Protein AF-A0A8S3Z6A8-F1 (afdb_monomer)

Radius of gyration: 39.13 Å; Cα contacts (8 Å, |Δi|>4): 653; chains: 1; bounding box: 80×49×143 Å

pLDDT: mean 73.29, std 21.53, range [24.94, 98.06]

Foldseek 3Di:
DDDDDDDDPDPQFDQDDDPVQADPVRAGDQLRKGKGDGSQQVCQFPQVPFDKDKDKDKDWASCCQVVDAQDPPPCPPPPDWGQGFFWIKMFIDIDIDTPDDPDDRDGDFGPFWMKIKTFGRDLPQWADKAKWFWDQDPPPRDIDTDRQWDWDDDDSGMTIITHRTGGMITIGITRPPDDPPDPDDDLDLFDPLLLVLLVLQLVLLVVLLVVCVVLVVPDLLLVLSNQLSVLSNQLSVLCNVAFPPLVDQVSLQVSQLSNLLSLLLNLLSLLVNLVLLLCVLVCVQPPPPCSVPSDDSVVSCCSRHVVSVVLSVVQVVPDDQQCDNRTSHGDPVNVCSRVVSSVVSLVSSVVSLVVSVVSLVVSVVVDDPVVNVLSVLSSVLSVCLSVLSVQLVVLSVVCSVVVDDVSSNSNSVSSNVSSVSSNVVSAVSDDSNVVVVVVVVVCVVCVVVVHDDDCPDDPVCPVPPPPDDDDDDDDDDDDDDDDDDDDDDDDDDDDDDDDDDDDDDDDDDDDDD

Sequence (513 aa):
FKIETQWVYDLHAVEFPESSMLDASGRPAREGGFVKVSKEAITATNASSLTVFIGISTFRYKTLARMLPTHDINDVTSRHKEDRVNTPIVALYFHMQPLTEDLKVDVGNLTYPIYAHLPILDTFNISNPHCVRLRSGTLYKQWKWIRSCTLVSYSGHHGVCACKRPGVYAITTDMYDDNWDKGDKRPKLMNFASYFGCTLSAMLCLMVCGVHIYLRTSTSTAAIHRNLSVSIALSQLVFMFGIDRYETPALCHIFAIALHYFFLATYSWVMNEAFNLYIVITYSAHNPSDLNDSGSMIRYYVLGWVLPGIMVGAFVGTSDGYYAKDMCWVAPDHMWLFIGPAIGIMSITVLVLIFTAKEHNESSYTKSDKTNKIINIHMKALWTQVILVTVCWAFAFISIKMVDTILKYLYAMFTSLQGAFFLVFYMFLHEEVRAWIKSRQKRRALQLKGFEYQDNHSLDSFASNSLIDREGGNHLPKDTRPPRLRELSRWKNRPRIEATSEESSDCEMISSV

InterPro domains:
  IPR000832 GPCR, family 2, secretin-like [PF00002] (191-421)
  IPR017981 GPCR, family 2-like, 7TM [PS50261] (187-430)
  IPR046338 GAIN domain superfamily [G3DSA:2.60.220.50] (3-181)

Mean predicted aligned error: 18.09 Å

Structure (mmCIF, N/CA/C/O backbone):
data_AF-A0A8S3Z6A8-F1
#
_entry.id   AF-A0A8S3Z6A8-F1
#
loop_
_atom_site.group_PDB
_atom_site.id
_atom_site.type_symbol
_atom_site.label_atom_id
_atom_site.label_alt_id
_atom_site.label_comp_id
_atom_site.label_asym_id
_atom_site.label_entity_id
_atom_site.label_seq_id
_atom_site.pdbx_PDB_ins_code
_atom_site.Cartn_x
_atom_site.Cartn_y
_atom_site.Cartn_z
_atom_site.occupancy
_atom_site.B_iso_or_equiv
_atom_site.auth_seq_id
_atom_site.auth_comp_id
_atom_site.auth_asym_id
_atom_site.auth_atom_id
_atom_site.pdbx_PDB_model_num
ATOM 1 N N . PHE A 1 1 ? 3.395 4.282 46.360 1.00 41.62 1 PHE A N 1
ATOM 2 C CA . PHE A 1 1 ? 2.039 4.363 46.944 1.00 41.62 1 PHE A CA 1
ATOM 3 C C . PHE A 1 1 ? 2.062 5.544 47.912 1.00 41.62 1 PHE A C 1
ATOM 5 O O . PHE A 1 1 ? 3.012 5.606 48.681 1.00 41.62 1 PHE A O 1
ATOM 12 N N . LYS A 1 2 ? 1.139 6.511 47.820 1.00 45.00 2 LYS A N 1
ATOM 13 C CA . LYS A 1 2 ? 1.043 7.663 48.745 1.00 45.00 2 LYS A CA 1
ATOM 14 C C . LYS A 1 2 ? -0.232 7.443 49.559 1.00 45.00 2 LYS A C 1
ATOM 16 O O . LYS A 1 2 ? -1.278 7.220 48.957 1.00 45.00 2 LYS A O 1
ATOM 21 N N . ILE A 1 3 ? -0.119 7.404 50.885 1.00 52.44 3 ILE A N 1
ATOM 22 C CA . ILE A 1 3 ? -1.263 7.312 51.800 1.00 52.44 3 ILE A CA 1
ATOM 23 C C . ILE A 1 3 ? -1.402 8.687 52.434 1.00 52.44 3 ILE A C 1
ATOM 25 O O . ILE A 1 3 ? -0.441 9.200 53.002 1.00 52.44 3 ILE A O 1
ATOM 29 N N . GLU A 1 4 ? -2.584 9.275 52.314 1.00 53.19 4 GLU A N 1
ATOM 30 C CA . GLU A 1 4 ? -2.925 10.557 52.917 1.00 53.19 4 GLU A CA 1
ATOM 31 C C . GLU A 1 4 ? -4.079 10.347 53.886 1.00 53.19 4 GLU A C 1
ATOM 33 O O . GLU A 1 4 ? -5.072 9.699 53.558 1.00 53.19 4 GLU A O 1
ATOM 38 N N . THR A 1 5 ? -3.933 10.892 55.087 1.00 55.69 5 THR A N 1
ATOM 39 C CA . THR A 1 5 ? -4.933 10.822 56.151 1.00 55.69 5 THR A CA 1
ATOM 40 C C . THR A 1 5 ? -5.346 12.237 56.516 1.00 55.69 5 THR A C 1
ATOM 42 O O . THR A 1 5 ? -4.506 13.025 56.950 1.00 55.69 5 THR A O 1
ATOM 45 N N . GLN A 1 6 ? -6.627 12.558 56.357 1.00 57.31 6 GLN A N 1
ATOM 46 C CA . GLN A 1 6 ? -7.197 13.844 56.750 1.00 57.31 6 GLN A CA 1
ATOM 47 C C . GLN A 1 6 ? -8.262 13.612 57.822 1.00 57.31 6 GLN A C 1
ATOM 49 O O . GLN A 1 6 ? -9.120 12.744 57.670 1.00 57.31 6 GLN A O 1
ATOM 54 N N . TRP A 1 7 ? -8.199 14.393 58.899 1.00 56.66 7 TRP A N 1
ATOM 55 C CA . TRP A 1 7 ? -9.197 14.397 59.966 1.00 56.66 7 TRP A CA 1
ATOM 56 C C . TRP A 1 7 ? -10.118 15.596 59.764 1.00 56.66 7 TRP A C 1
ATOM 58 O O . TRP A 1 7 ? -9.656 16.736 59.766 1.00 56.66 7 TRP A O 1
ATOM 68 N N . VAL A 1 8 ? -11.410 15.338 59.572 1.00 58.09 8 VAL A N 1
ATOM 69 C CA . VAL A 1 8 ? -12.425 16.369 59.327 1.00 58.09 8 VAL A CA 1
ATOM 70 C C . VAL A 1 8 ? -13.425 16.340 60.476 1.00 58.09 8 VAL A C 1
ATOM 72 O O . VAL A 1 8 ? -14.137 15.355 60.654 1.00 58.09 8 VAL A O 1
ATOM 75 N N . TYR A 1 9 ? -13.454 17.414 61.265 1.00 48.31 9 TYR A N 1
ATOM 76 C CA . TYR A 1 9 ? -14.298 17.521 62.461 1.00 48.31 9 TYR A CA 1
ATOM 77 C C . TYR A 1 9 ? -15.706 18.058 62.175 1.00 48.31 9 TYR A C 1
ATOM 79 O O . TYR A 1 9 ? -16.587 17.906 63.016 1.00 48.31 9 TYR A O 1
ATOM 87 N N . ASP A 1 10 ? -15.928 18.660 61.003 1.00 50.81 10 ASP A N 1
ATOM 88 C CA . ASP A 1 10 ? -17.228 19.198 60.609 1.00 50.81 10 ASP A CA 1
ATOM 89 C C . ASP A 1 10 ? -17.583 18.821 59.161 1.00 50.81 10 ASP A C 1
ATOM 91 O O . ASP A 1 10 ? -16.804 18.986 58.224 1.00 50.81 10 ASP A O 1
ATOM 95 N N . LEU A 1 11 ? -18.778 18.262 58.990 1.00 52.38 11 LEU A N 1
ATOM 96 C CA . LEU A 1 11 ? -19.189 17.446 57.846 1.00 52.38 11 LEU A CA 1
ATOM 97 C C . LEU A 1 11 ? -20.048 18.218 56.832 1.00 52.38 11 LEU A C 1
ATOM 99 O O . LEU A 1 11 ? -20.831 17.611 56.108 1.00 52.38 11 LEU A O 1
ATOM 103 N N . HIS A 1 12 ? -19.969 19.553 56.790 1.00 42.75 12 HIS A N 1
ATOM 104 C CA . HIS A 1 12 ? -20.903 20.375 56.007 1.00 42.75 12 HIS A CA 1
ATOM 105 C C . HIS A 1 12 ? -20.899 20.118 54.488 1.00 42.75 12 HIS A C 1
ATOM 107 O O . HIS A 1 12 ? -21.978 20.129 53.902 1.00 42.75 12 HIS A O 1
ATOM 113 N N . ALA A 1 13 ? -19.752 19.798 53.880 1.00 44.62 13 ALA A N 1
ATOM 114 C CA . ALA A 1 13 ? -19.650 19.090 52.596 1.00 44.62 13 ALA A CA 1
ATOM 115 C C . ALA A 1 13 ? -18.209 18.580 52.406 1.00 44.62 13 ALA A C 1
ATOM 117 O O . ALA A 1 13 ? -17.288 19.388 52.311 1.00 44.62 13 ALA A O 1
ATOM 118 N N . VAL A 1 14 ? -17.990 17.261 52.341 1.00 51.16 14 VAL A N 1
ATOM 119 C CA . VAL A 1 14 ? -16.640 16.692 52.146 1.00 51.16 14 VAL A CA 1
ATOM 120 C C . VAL A 1 14 ? -16.411 16.390 50.668 1.00 51.16 14 VAL A C 1
ATOM 122 O O . VAL A 1 14 ? -16.606 15.276 50.176 1.00 51.16 14 VAL A O 1
ATOM 125 N N . GLU A 1 15 ? -15.985 17.414 49.937 1.00 48.66 15 GLU A N 1
ATOM 126 C CA . GLU A 1 15 ? -15.493 17.243 48.574 1.00 48.66 15 GLU A CA 1
ATOM 127 C C . GLU A 1 15 ? -14.050 16.728 48.612 1.00 48.66 15 GLU A C 1
ATOM 129 O O . GLU A 1 15 ? -13.124 17.497 48.851 1.00 48.66 15 GLU A O 1
ATOM 134 N N . PHE A 1 16 ? -13.834 15.435 48.340 1.00 57.75 16 PHE A N 1
ATOM 135 C CA . PHE A 1 16 ? -12.503 14.974 47.937 1.00 57.75 16 PHE A CA 1
ATOM 136 C C . PHE A 1 16 ? -12.275 15.490 46.512 1.00 57.75 16 PHE A C 1
ATOM 138 O O . PHE A 1 16 ? -12.841 14.943 45.557 1.00 57.75 16 PHE A O 1
ATOM 145 N N . PRO A 1 17 ? -11.476 16.556 46.363 1.00 52.88 17 PRO A N 1
ATOM 146 C CA . PRO A 1 17 ? -10.066 16.293 46.089 1.00 52.88 17 PRO A CA 1
ATOM 147 C C . PRO A 1 17 ? -9.035 17.223 46.771 1.00 52.88 17 PRO A C 1
ATOM 149 O O . PRO A 1 17 ? -9.286 18.393 47.040 1.00 52.88 17 PRO A O 1
ATOM 152 N N . GLU A 1 18 ? -7.801 16.716 46.921 1.00 56.75 18 GLU A N 1
ATOM 153 C CA . GLU A 1 18 ? -6.577 17.539 46.987 1.00 56.75 18 GLU A CA 1
ATOM 154 C C . GLU A 1 18 ? -6.500 18.420 45.719 1.00 56.75 18 GLU A C 1
ATOM 156 O O . GLU A 1 18 ? -6.795 17.945 44.618 1.00 56.75 18 GLU A O 1
ATOM 161 N N . SER A 1 19 ? -6.071 19.682 45.836 1.00 52.88 19 SER A N 1
ATOM 162 C CA . SER A 1 19 ? -6.013 20.636 44.706 1.00 52.88 19 SER A CA 1
ATOM 163 C C . SER A 1 19 ? -5.169 20.151 43.516 1.00 52.88 19 SER A C 1
ATOM 165 O O . SER A 1 19 ? -5.385 20.588 42.390 1.00 52.88 19 SER A O 1
ATOM 167 N N . SER A 1 20 ? -4.268 19.190 43.745 1.00 53.31 20 SER A N 1
ATOM 168 C CA . SER A 1 20 ? -3.471 18.484 42.732 1.00 53.31 20 SER A CA 1
ATOM 169 C C . SER A 1 20 ? -4.291 17.661 41.723 1.00 53.31 20 SER A C 1
ATOM 171 O O . SER A 1 20 ? -3.774 17.285 40.669 1.00 53.31 20 SER A O 1
ATOM 173 N N . MET A 1 21 ? -5.548 17.327 42.042 1.00 57.56 21 MET A N 1
ATOM 174 C CA . MET A 1 21 ? -6.412 16.482 41.206 1.00 57.56 21 MET A CA 1
ATOM 175 C C . MET A 1 21 ? -7.372 17.280 40.318 1.00 57.56 21 MET A C 1
ATOM 177 O O . MET A 1 21 ? -8.130 16.672 39.559 1.00 57.56 21 MET A O 1
ATOM 181 N N . LEU A 1 22 ? -7.322 18.613 40.382 1.00 60.88 22 LEU A N 1
ATOM 182 C CA . LEU A 1 22 ? -8.099 19.516 39.540 1.00 60.88 22 LEU A CA 1
ATOM 183 C C . LEU A 1 22 ? -7.193 20.251 38.541 1.00 60.88 22 LEU A C 1
ATOM 185 O O . LEU A 1 22 ? -6.042 20.563 38.837 1.00 60.88 22 LEU A O 1
ATOM 189 N N . ASP A 1 23 ? -7.713 20.532 37.347 1.00 63.06 23 ASP A N 1
ATOM 190 C CA . ASP A 1 23 ? -7.105 21.490 36.424 1.00 63.06 23 ASP A CA 1
ATOM 191 C C . ASP A 1 23 ? -7.429 22.941 36.834 1.00 63.06 23 ASP A C 1
ATOM 193 O O . ASP A 1 23 ? -8.248 23.193 37.721 1.00 63.06 23 ASP A O 1
ATOM 197 N N . ALA A 1 24 ? -6.820 23.920 36.158 1.00 57.47 24 ALA A N 1
ATOM 198 C CA . ALA A 1 24 ? -7.043 25.349 36.418 1.00 57.47 24 ALA A CA 1
ATOM 199 C C . ALA A 1 24 ? -8.499 25.829 36.190 1.00 57.47 24 ALA A C 1
ATOM 201 O O . ALA A 1 24 ? -8.812 26.986 36.455 1.00 57.47 24 ALA A O 1
ATOM 202 N N . SER A 1 25 ? -9.384 24.955 35.700 1.00 58.00 25 SER A N 1
ATOM 203 C CA . SER A 1 25 ? -10.818 25.187 35.499 1.00 58.00 25 SER A CA 1
ATOM 204 C C . SER A 1 25 ? -11.708 24.304 36.390 1.00 58.00 25 SER A C 1
ATOM 206 O O . SER A 1 25 ? -12.908 24.200 36.143 1.00 58.00 25 SER A O 1
ATOM 208 N N . GLY A 1 26 ? -11.147 23.656 37.420 1.00 58.97 26 GLY A N 1
ATOM 209 C CA . GLY A 1 26 ? -11.899 22.832 38.373 1.00 58.97 26 GLY A CA 1
ATOM 210 C C . GLY A 1 26 ? -12.389 21.490 37.816 1.00 58.97 26 GLY A C 1
ATOM 211 O O . GLY A 1 26 ? -13.271 20.865 38.405 1.00 58.97 26 GLY A O 1
ATOM 212 N N . ARG A 1 27 ? -11.848 21.029 36.682 1.00 62.41 27 ARG A N 1
ATOM 213 C CA . ARG A 1 27 ? -12.155 19.713 36.090 1.00 62.41 27 ARG A CA 1
ATOM 214 C C . ARG A 1 27 ? -11.134 18.670 36.552 1.00 62.41 27 ARG A C 1
ATOM 216 O O . ARG A 1 27 ? -10.068 19.058 37.019 1.00 62.41 27 ARG A O 1
ATOM 223 N N . PRO A 1 28 ? -11.391 17.359 36.402 1.00 60.38 28 PRO A N 1
ATOM 224 C CA . PRO A 1 28 ? -10.419 16.335 36.776 1.00 60.38 28 PRO A CA 1
ATOM 225 C C . PRO A 1 28 ? -9.125 16.513 35.970 1.00 60.38 28 PRO A C 1
ATOM 227 O O . PRO A 1 28 ? -9.168 16.597 34.740 1.00 60.38 28 PRO A O 1
ATOM 230 N N . ALA A 1 29 ? -7.981 16.590 36.652 1.00 60.94 29 ALA A N 1
ATOM 231 C CA . ALA A 1 29 ? -6.679 16.711 36.001 1.00 60.94 29 ALA A CA 1
ATOM 232 C C . ALA A 1 29 ? -6.414 15.513 35.065 1.00 60.94 29 ALA A C 1
ATOM 234 O O . ALA A 1 29 ? -7.008 14.441 35.204 1.00 60.94 29 ALA A O 1
ATOM 235 N N . ARG A 1 30 ? -5.488 15.648 34.106 1.00 55.09 30 ARG A N 1
ATOM 236 C CA . ARG A 1 30 ? -5.136 14.541 33.195 1.00 55.09 30 ARG A CA 1
ATOM 237 C C . ARG A 1 30 ? -4.597 13.354 34.021 1.00 55.09 30 ARG A C 1
ATOM 239 O O . ARG A 1 30 ? -3.692 13.532 34.829 1.00 55.09 30 ARG A O 1
ATOM 246 N N . GLU A 1 31 ? -5.192 12.166 33.860 1.00 58.09 31 GLU A N 1
ATOM 247 C CA . GLU A 1 31 ? -5.027 10.967 34.726 1.00 58.09 31 GLU A CA 1
ATOM 248 C C . GLU A 1 31 ? -5.544 11.072 36.184 1.00 58.09 31 GLU A C 1
ATOM 250 O O . GLU A 1 31 ? -5.415 10.121 36.964 1.00 58.09 31 GLU A O 1
ATOM 255 N N . GLY A 1 32 ? -6.125 12.201 36.585 1.00 66.88 32 GLY A N 1
ATOM 256 C CA . GLY A 1 32 ? -6.677 12.438 37.916 1.00 66.88 32 GLY A CA 1
ATOM 257 C C . GLY A 1 32 ? -8.186 12.220 37.965 1.00 66.88 32 GLY A C 1
ATOM 258 O O . GLY A 1 32 ? -8.938 13.119 37.631 1.00 66.88 32 GLY A O 1
ATOM 259 N N . GLY A 1 33 ? -8.639 11.046 38.414 1.00 73.88 33 GLY A N 1
ATOM 260 C CA . GLY A 1 33 ? -10.032 10.835 38.840 1.00 73.88 33 GLY A CA 1
ATOM 261 C C . GLY A 1 33 ? -10.222 11.107 40.336 1.00 73.88 33 GLY A C 1
ATOM 262 O O . GLY A 1 33 ? -9.295 10.856 41.113 1.00 73.88 33 GLY A O 1
ATOM 263 N N . PHE A 1 34 ? -11.408 11.580 40.733 1.00 77.44 34 PHE A N 1
ATOM 264 C CA . PHE A 1 34 ? -11.793 11.856 42.127 1.00 77.44 34 PHE A CA 1
ATOM 265 C C . PHE A 1 34 ? -13.269 11.506 42.402 1.00 77.44 34 PHE A C 1
ATOM 267 O O . PHE A 1 34 ? -14.030 11.203 41.480 1.00 77.44 34 PHE A O 1
ATOM 274 N N . VAL A 1 35 ? -13.682 11.506 43.675 1.00 81.00 35 VAL A N 1
ATOM 275 C CA . VAL A 1 35 ? -15.047 11.143 44.097 1.00 81.00 35 VAL A CA 1
ATOM 276 C C . VAL A 1 35 ? -15.582 12.148 45.112 1.00 81.00 35 VAL A C 1
ATOM 278 O O . VAL A 1 35 ? -15.034 12.295 46.197 1.00 81.00 35 VAL A O 1
ATOM 281 N N . LYS A 1 36 ? -16.702 12.787 44.785 1.00 79.44 36 LYS A N 1
ATOM 282 C CA . LYS A 1 36 ? -17.421 13.728 45.641 1.00 79.44 36 LYS A CA 1
ATOM 283 C C . LYS A 1 36 ? -18.542 13.001 46.391 1.00 79.44 36 LYS A C 1
ATOM 285 O O . LYS A 1 36 ? -19.375 12.325 45.781 1.00 79.44 36 LYS A O 1
ATOM 290 N N . VAL A 1 37 ? -18.553 13.134 47.717 1.00 76.69 37 VAL A N 1
ATOM 291 C CA . VAL A 1 37 ? -19.535 12.512 48.619 1.00 76.69 37 VAL A CA 1
ATOM 292 C C . VAL A 1 37 ? -20.243 13.629 49.384 1.00 76.69 37 VAL A C 1
ATOM 294 O O . VAL A 1 37 ? -19.590 14.436 50.038 1.00 76.69 37 VAL A O 1
ATOM 297 N N . SER A 1 38 ? -21.571 13.714 49.287 1.00 73.06 38 SER A N 1
ATOM 298 C CA . SER A 1 38 ? -22.326 14.755 49.996 1.00 73.06 38 SER A CA 1
ATOM 299 C C . SER A 1 38 ? -22.573 14.379 51.463 1.00 73.06 38 SER A C 1
ATOM 301 O O . SER A 1 38 ? -22.535 13.198 51.826 1.00 73.06 38 SER A O 1
ATOM 303 N N . LYS A 1 39 ? -22.857 15.376 52.313 1.00 68.06 39 LYS A N 1
ATOM 304 C CA . LYS A 1 39 ? -23.193 15.160 53.732 1.00 68.06 39 LYS A CA 1
ATOM 305 C C . LYS A 1 39 ? -24.394 14.228 53.872 1.00 68.06 39 LYS A C 1
ATOM 307 O O . LYS A 1 39 ? -24.380 13.312 54.686 1.00 68.06 39 LYS A O 1
ATOM 312 N N . GLU A 1 40 ? -25.395 14.431 53.024 1.00 69.06 40 GLU A N 1
ATOM 313 C CA . GLU A 1 40 ? -26.661 13.702 53.012 1.00 69.06 40 GLU A CA 1
ATOM 314 C C . GLU A 1 40 ? -26.477 12.247 52.570 1.00 69.06 40 GLU A C 1
ATOM 316 O O . GLU A 1 40 ? -27.219 11.378 53.013 1.00 69.06 40 GLU A O 1
ATOM 321 N N . ALA A 1 41 ? -25.471 11.943 51.741 1.00 66.69 41 ALA A N 1
ATOM 322 C CA . ALA A 1 41 ? -25.106 10.558 51.456 1.00 66.69 41 ALA A CA 1
ATOM 323 C C . ALA A 1 41 ? -24.551 9.868 52.714 1.00 66.69 41 ALA A C 1
ATOM 325 O O . ALA A 1 41 ? -24.933 8.741 53.012 1.00 66.69 41 ALA A O 1
ATOM 326 N N . ILE A 1 42 ? -23.698 10.551 53.482 1.00 67.69 42 ILE A N 1
ATOM 327 C CA . ILE A 1 42 ? -23.087 10.005 54.704 1.00 67.69 42 ILE A CA 1
ATOM 328 C C . ILE A 1 42 ? -24.144 9.821 55.811 1.00 67.69 42 ILE A C 1
ATOM 330 O O . ILE A 1 42 ? -24.186 8.770 56.454 1.00 67.69 42 ILE A O 1
ATOM 334 N N . THR A 1 43 ? -25.034 10.801 56.004 1.00 64.19 43 THR A N 1
ATOM 335 C CA . THR A 1 43 ? -26.076 10.762 57.048 1.00 64.19 43 THR A CA 1
ATOM 336 C C . THR A 1 43 ? -27.297 9.912 56.693 1.00 64.19 43 THR A C 1
ATOM 338 O O . THR A 1 43 ? -27.981 9.457 57.603 1.00 64.19 43 THR A O 1
ATOM 341 N N . ALA A 1 44 ? -27.561 9.622 55.413 1.00 56.50 44 ALA A N 1
ATOM 342 C CA . ALA A 1 44 ? -28.642 8.720 54.984 1.00 56.50 44 ALA A CA 1
ATOM 343 C C . ALA A 1 44 ? -28.319 7.220 55.162 1.00 56.50 44 ALA A C 1
ATOM 345 O O . ALA A 1 44 ? -28.949 6.362 54.540 1.00 56.50 44 ALA A O 1
ATOM 346 N N . THR A 1 45 ? -27.324 6.887 55.981 1.00 57.34 45 THR A N 1
ATOM 347 C CA . THR A 1 45 ? -27.038 5.509 56.380 1.00 57.34 45 THR A CA 1
ATOM 348 C C . THR A 1 45 ? -27.967 5.097 57.525 1.00 57.34 45 THR A C 1
ATOM 350 O O . THR A 1 45 ? -28.416 5.931 58.307 1.00 57.34 45 THR A O 1
ATOM 353 N N . ASN A 1 46 ? -28.308 3.806 57.622 1.00 52.06 46 ASN A N 1
ATOM 354 C CA . ASN A 1 46 ? -29.392 3.302 58.487 1.00 52.06 46 ASN A CA 1
ATOM 355 C C . ASN A 1 46 ? -29.041 3.276 59.998 1.00 52.06 46 ASN A C 1
ATOM 357 O O . ASN A 1 46 ? -29.546 2.445 60.747 1.00 52.06 46 ASN A O 1
ATOM 361 N N . ALA A 1 47 ? -28.130 4.153 60.427 1.00 53.78 47 ALA A N 1
ATOM 362 C CA . ALA A 1 47 ? -27.562 4.271 61.768 1.00 53.78 47 ALA A CA 1
ATOM 363 C C . ALA A 1 47 ? -28.005 5.574 62.468 1.00 53.78 47 ALA A C 1
ATOM 365 O O . ALA A 1 47 ? -27.299 6.097 63.325 1.00 53.78 47 ALA A O 1
ATOM 366 N N . SER A 1 48 ? -29.181 6.103 62.115 1.00 51.34 48 SER A N 1
ATOM 367 C CA . SER A 1 48 ? -29.705 7.418 62.531 1.00 51.34 48 SER A CA 1
ATOM 368 C C . SER A 1 48 ? -29.965 7.603 64.039 1.00 51.34 48 SER A C 1
ATOM 370 O O . SER A 1 48 ? -30.516 8.625 64.439 1.00 51.34 48 SER A O 1
ATOM 372 N N . SER A 1 49 ? -29.597 6.632 64.877 1.00 53.75 49 SER A N 1
ATOM 373 C CA . SER A 1 49 ? -29.744 6.650 66.339 1.00 53.75 49 SER A CA 1
ATOM 374 C C . SER A 1 49 ? -28.481 6.217 67.102 1.00 53.75 49 SER A C 1
ATOM 376 O O . SER A 1 49 ? -28.553 6.014 68.312 1.00 53.75 49 SER A O 1
ATOM 378 N N . LEU A 1 50 ? -27.338 6.041 66.428 1.00 58.59 50 LEU A N 1
ATOM 379 C CA . LEU A 1 50 ? -26.071 5.619 67.038 1.00 58.59 50 LEU A CA 1
ATOM 380 C C . LEU A 1 50 ? -24.957 6.617 66.712 1.00 58.59 50 LEU A C 1
ATOM 382 O O . LEU A 1 50 ? -24.799 7.042 65.570 1.00 58.59 50 LEU A O 1
ATOM 386 N N . THR A 1 51 ? -24.134 6.947 67.706 1.00 60.00 51 THR A N 1
ATOM 387 C CA . THR A 1 51 ? -22.838 7.584 67.462 1.00 60.00 51 THR A CA 1
ATOM 388 C C . THR A 1 51 ? -21.898 6.553 66.836 1.00 60.00 51 THR A C 1
ATOM 390 O O . THR A 1 51 ? -21.634 5.493 67.404 1.00 60.00 51 THR A O 1
ATOM 393 N N . VAL A 1 52 ? -21.423 6.845 65.626 1.00 65.31 52 VAL A N 1
ATOM 394 C CA . VAL A 1 52 ? -20.579 5.954 64.821 1.00 65.31 52 VAL A CA 1
ATOM 395 C C . VAL A 1 52 ? -19.406 6.761 64.285 1.00 65.31 52 VAL A C 1
ATOM 397 O O . VAL A 1 52 ? -19.600 7.832 63.710 1.00 65.31 52 VAL A O 1
ATOM 400 N N . PHE A 1 53 ? -18.188 6.239 64.431 1.00 67.25 53 PHE A N 1
ATOM 401 C CA . PHE A 1 53 ? -17.033 6.800 63.736 1.00 67.25 53 PHE A CA 1
ATOM 402 C C . PHE A 1 53 ? -17.048 6.326 62.282 1.00 67.25 53 PHE A C 1
ATOM 404 O O . PHE A 1 53 ? -17.054 5.121 62.021 1.00 67.25 53 PHE A O 1
ATOM 411 N N . ILE A 1 54 ? -17.062 7.276 61.341 1.00 69.69 54 ILE A N 1
ATOM 412 C CA . ILE A 1 54 ? -17.067 7.008 59.899 1.00 69.69 54 ILE A CA 1
ATOM 413 C C . ILE A 1 54 ? -15.699 7.376 59.321 1.00 69.69 54 ILE A C 1
ATOM 415 O O . ILE A 1 54 ? -15.396 8.546 59.097 1.00 69.69 54 ILE A O 1
ATOM 419 N N . GLY A 1 55 ? -14.880 6.364 59.048 1.00 73.25 55 GLY A N 1
ATOM 420 C CA . GLY A 1 55 ? -13.687 6.499 58.220 1.00 73.25 55 GLY A CA 1
ATOM 421 C C . GLY A 1 55 ? -14.050 6.397 56.740 1.00 73.25 55 GLY A C 1
ATOM 422 O O . GLY A 1 55 ? -14.783 5.496 56.336 1.00 73.25 55 GLY A O 1
ATOM 423 N N . ILE A 1 56 ? -13.515 7.289 55.908 1.00 76.50 56 ILE A N 1
ATOM 424 C CA . ILE A 1 56 ? -13.647 7.213 54.449 1.00 76.50 56 ILE A CA 1
ATOM 425 C C . ILE A 1 56 ? -12.258 6.982 53.864 1.00 76.50 56 ILE A C 1
ATOM 427 O O . ILE A 1 56 ? -11.361 7.792 54.089 1.00 76.50 56 ILE A O 1
ATOM 431 N N . SER A 1 57 ? -12.072 5.908 53.095 1.00 78.00 57 SER A N 1
ATOM 432 C CA . SER A 1 57 ? -10.840 5.701 52.328 1.00 78.00 57 SER A CA 1
ATOM 433 C C . SER A 1 57 ? -11.109 5.672 50.829 1.00 78.00 57 SER A C 1
ATOM 435 O O . SER A 1 57 ? -12.035 5.014 50.347 1.00 78.00 57 SER A O 1
ATOM 437 N N . THR A 1 58 ? -10.286 6.413 50.085 1.00 78.06 58 THR A N 1
ATOM 438 C CA . THR A 1 58 ? -10.301 6.440 48.622 1.00 78.06 58 THR A CA 1
ATOM 439 C C . THR A 1 58 ? -8.983 5.911 48.069 1.00 78.06 58 THR A C 1
ATOM 441 O O . THR A 1 58 ? -7.910 6.201 48.591 1.00 78.06 58 THR A O 1
ATOM 444 N N . PHE A 1 59 ? -9.055 5.119 47.000 1.00 80.25 59 PHE A N 1
ATOM 445 C CA . PHE A 1 59 ? -7.879 4.595 46.302 1.00 80.25 59 PHE A CA 1
ATOM 446 C C . PHE A 1 59 ? -8.016 4.847 44.806 1.00 80.25 59 PHE A C 1
ATOM 448 O O . PHE A 1 59 ? -9.077 4.604 44.235 1.00 80.25 59 PHE A O 1
ATOM 455 N N . ARG A 1 60 ? -6.936 5.289 44.153 1.00 80.88 60 ARG A N 1
ATOM 456 C CA . ARG A 1 60 ? -6.898 5.525 42.704 1.00 80.88 60 ARG A CA 1
ATOM 457 C C . ARG A 1 60 ? -5.821 4.674 42.045 1.00 80.88 60 ARG A C 1
ATOM 459 O O . ARG A 1 60 ? -4.641 4.803 42.367 1.00 80.88 60 ARG A O 1
ATOM 466 N N . TYR A 1 61 ? -6.215 3.894 41.047 1.00 80.62 61 TYR A N 1
ATOM 467 C CA . TYR A 1 61 ? -5.317 3.084 40.233 1.00 80.62 61 TYR A CA 1
ATOM 468 C C . TYR A 1 61 ? -5.282 3.641 38.807 1.00 80.62 61 TYR A C 1
ATOM 470 O O . TYR A 1 61 ? -6.242 3.497 38.052 1.00 80.62 61 TYR A O 1
ATOM 478 N N . LYS A 1 62 ? -4.166 4.284 38.434 1.00 74.25 62 LYS A N 1
ATOM 479 C CA . LYS A 1 62 ? -3.992 4.901 37.106 1.00 74.25 62 LYS A CA 1
ATOM 480 C C . LYS A 1 62 ? -3.979 3.879 35.963 1.00 74.25 62 LYS A C 1
ATOM 482 O O . LYS A 1 62 ? -4.575 4.119 34.924 1.00 74.25 62 LYS A O 1
ATOM 487 N N . THR A 1 63 ? -3.295 2.750 36.158 1.00 70.56 63 THR A N 1
ATOM 488 C CA . THR A 1 63 ? -2.975 1.779 35.094 1.00 70.56 63 THR A CA 1
ATOM 489 C C . THR A 1 63 ? -3.748 0.464 35.181 1.00 70.56 63 THR A C 1
ATOM 491 O O . THR A 1 63 ? -3.808 -0.263 34.193 1.00 70.56 63 THR A O 1
ATOM 494 N N . LEU A 1 64 ? -4.367 0.156 36.328 1.00 75.81 64 LEU A N 1
ATOM 495 C CA . LEU A 1 64 ? -5.033 -1.132 36.581 1.00 75.81 64 LEU A CA 1
ATOM 496 C C . LEU A 1 64 ? -6.215 -1.402 35.630 1.00 75.81 64 LEU A C 1
ATOM 498 O O . LEU A 1 64 ? -6.516 -2.556 35.349 1.00 75.81 64 LEU A O 1
ATOM 502 N N . ALA A 1 65 ? -6.824 -0.347 35.078 1.00 70.69 65 ALA A N 1
ATOM 503 C CA . ALA A 1 65 ? -7.846 -0.433 34.035 1.00 70.69 65 ALA A CA 1
ATOM 504 C C . ALA A 1 65 ? -7.416 -1.280 32.824 1.00 70.69 65 ALA A C 1
ATOM 506 O O . ALA A 1 65 ? -8.224 -2.034 32.298 1.00 70.69 65 ALA A O 1
ATOM 507 N N . ARG A 1 66 ? -6.132 -1.227 32.437 1.00 66.00 66 ARG A N 1
ATOM 508 C CA . ARG A 1 66 ? -5.584 -1.988 31.298 1.00 66.00 66 ARG A CA 1
ATOM 509 C C . ARG A 1 66 ? -5.374 -3.483 31.574 1.00 66.00 66 ARG A C 1
ATOM 511 O O . ARG A 1 66 ? -4.983 -4.202 30.666 1.00 66.00 66 ARG A O 1
ATOM 518 N N . MET A 1 67 ? -5.563 -3.938 32.815 1.00 65.62 67 MET A N 1
ATOM 519 C CA . MET A 1 67 ? -5.307 -5.323 33.241 1.00 65.62 67 MET A CA 1
ATOM 520 C C . MET A 1 67 ? -6.559 -6.049 33.753 1.00 65.62 67 MET A C 1
ATOM 522 O O . MET A 1 67 ? -6.468 -7.209 34.148 1.00 65.62 67 MET A O 1
ATOM 526 N N . LEU A 1 68 ? -7.718 -5.384 33.795 1.00 66.44 68 LEU A N 1
ATOM 527 C CA . LEU A 1 68 ? -8.958 -5.969 34.308 1.00 66.44 68 LEU A CA 1
ATOM 528 C C . LEU A 1 68 ? -9.874 -6.436 33.166 1.00 66.44 68 LEU A C 1
ATOM 530 O O . LEU A 1 68 ? -9.963 -5.754 32.146 1.00 66.44 68 LEU A O 1
ATOM 534 N N . PRO A 1 69 ? -10.569 -7.578 33.333 1.00 54.69 69 PRO A N 1
ATOM 535 C CA . PRO A 1 69 ? -11.385 -8.170 32.280 1.00 54.69 69 PRO A CA 1
ATOM 536 C C . PRO A 1 69 ? -12.614 -7.318 31.935 1.00 54.69 69 PRO A C 1
ATOM 538 O O . PRO A 1 69 ? -13.174 -6.614 32.780 1.00 54.69 69 PRO A O 1
ATOM 541 N N . THR A 1 70 ? -13.038 -7.441 30.680 1.00 58.91 70 THR A N 1
ATOM 542 C CA . THR A 1 70 ? -14.011 -6.586 29.974 1.00 58.91 70 THR A CA 1
ATOM 543 C C . THR A 1 70 ? -15.410 -7.204 29.850 1.00 58.91 70 THR A C 1
ATOM 545 O O . THR A 1 70 ? -16.325 -6.573 29.331 1.00 58.91 70 THR A O 1
ATOM 548 N N . HIS A 1 71 ? -15.604 -8.444 30.312 1.00 54.75 71 HIS A N 1
ATOM 549 C CA . HIS A 1 71 ? -16.805 -9.226 30.002 1.00 54.75 71 HIS A CA 1
ATOM 550 C C . HIS A 1 71 ? -17.956 -9.085 31.008 1.00 54.75 71 HIS A C 1
ATOM 552 O O . HIS A 1 71 ? -17.799 -9.325 32.211 1.00 54.75 71 HIS A O 1
ATOM 558 N N . ASP A 1 72 ? -19.167 -8.886 30.478 1.00 50.69 72 ASP A N 1
ATOM 559 C CA . ASP A 1 72 ? -20.390 -9.347 31.130 1.00 50.69 72 ASP A CA 1
ATOM 560 C C . ASP A 1 72 ? -20.656 -10.817 30.747 1.00 50.69 72 ASP A C 1
ATOM 562 O O . ASP A 1 72 ? -21.133 -11.120 29.659 1.00 50.69 72 ASP A O 1
ATOM 566 N N . ILE A 1 73 ? -20.352 -11.745 31.661 1.00 46.09 73 ILE A N 1
ATOM 567 C CA . ILE A 1 73 ? -20.453 -13.209 31.461 1.00 46.09 73 ILE A CA 1
ATOM 568 C C . ILE A 1 73 ? -21.871 -13.703 31.068 1.00 46.09 73 ILE A C 1
ATOM 570 O O . ILE A 1 73 ? -22.027 -14.855 30.671 1.00 46.09 73 ILE A O 1
ATOM 574 N N . ASN A 1 74 ? -22.918 -12.875 31.180 1.00 43.28 74 ASN A N 1
ATOM 575 C CA . ASN A 1 74 ? -24.305 -13.336 31.066 1.00 43.28 74 ASN A CA 1
ATOM 576 C C . ASN A 1 74 ? -24.999 -12.978 29.740 1.00 43.28 74 ASN A C 1
ATOM 578 O O . ASN A 1 74 ? -26.084 -13.507 29.502 1.00 43.28 74 ASN A O 1
ATOM 582 N N . ASP A 1 75 ? -24.419 -12.131 28.883 1.00 45.38 75 ASP A N 1
ATOM 583 C CA . ASP A 1 75 ? -25.007 -11.837 27.569 1.00 45.38 75 ASP A CA 1
ATOM 584 C C . ASP A 1 75 ? -24.415 -12.731 26.469 1.00 45.38 75 ASP A C 1
ATOM 586 O O . ASP A 1 75 ? -23.531 -12.357 25.702 1.00 45.38 75 ASP A O 1
ATOM 590 N N . VAL A 1 76 ? -24.956 -13.945 26.375 1.00 43.91 76 VAL A N 1
ATOM 591 C CA . VAL A 1 76 ? -24.606 -14.925 25.332 1.00 43.91 76 VAL A CA 1
ATOM 592 C C . VAL A 1 76 ? -25.103 -14.484 23.937 1.00 43.91 76 VAL A C 1
ATOM 594 O O . VAL A 1 76 ? -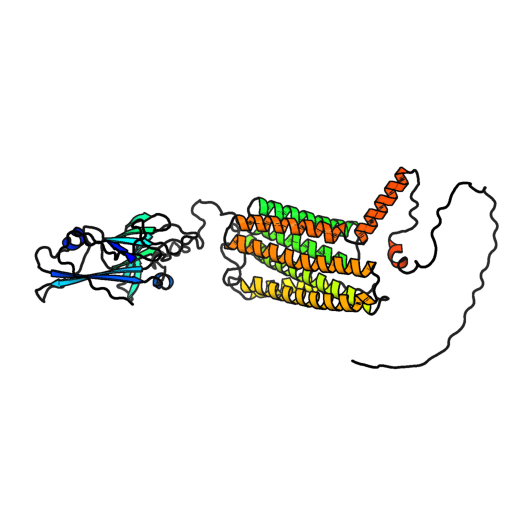24.765 -15.115 22.934 1.00 43.91 76 VAL A O 1
ATOM 597 N N . THR A 1 77 ? -25.885 -13.398 23.839 1.00 43.75 77 THR A N 1
ATOM 598 C CA . THR A 1 77 ? -26.496 -12.938 22.582 1.00 43.75 77 THR A CA 1
ATOM 599 C C . THR A 1 77 ? -25.721 -11.832 21.858 1.00 43.75 77 THR A C 1
ATOM 601 O O . THR A 1 77 ? -25.894 -11.689 20.648 1.00 43.75 77 THR A O 1
ATOM 604 N N . SER A 1 78 ? -24.803 -11.110 22.514 1.00 42.88 78 SER A N 1
ATOM 605 C CA . SER A 1 78 ? -24.036 -10.004 21.906 1.00 42.88 78 SER A CA 1
ATOM 606 C C . SER A 1 78 ? -22.554 -10.339 21.643 1.00 42.88 78 SER A C 1
ATOM 608 O O . SER A 1 78 ? -21.635 -9.752 22.203 1.00 42.88 78 SER A O 1
ATOM 610 N N . ARG A 1 79 ? -22.293 -11.266 20.708 1.00 39.84 79 ARG A N 1
ATOM 611 C CA . ARG A 1 79 ? -20.949 -11.836 20.423 1.00 39.84 79 ARG A CA 1
ATOM 612 C C . ARG A 1 79 ? -19.797 -10.870 20.044 1.00 39.84 79 ARG A C 1
ATOM 614 O O . ARG A 1 79 ? -18.693 -11.366 19.856 1.00 39.84 79 ARG A O 1
ATOM 621 N N . HIS A 1 80 ? -20.019 -9.563 19.882 1.00 44.75 80 HIS A N 1
ATOM 622 C CA . HIS A 1 80 ? -19.056 -8.630 19.261 1.00 44.75 80 HIS A CA 1
ATOM 623 C C . HIS A 1 80 ? -19.031 -7.226 19.920 1.00 44.75 80 HIS A C 1
ATOM 625 O O . HIS A 1 80 ? -19.022 -6.208 19.229 1.00 44.75 80 HIS A O 1
ATOM 631 N N . LYS A 1 81 ? -19.075 -7.122 21.256 1.00 49.94 81 LYS A N 1
ATOM 632 C CA . LYS A 1 81 ? -18.775 -5.856 21.959 1.00 49.94 81 LYS A CA 1
ATOM 633 C C . LYS A 1 81 ? -17.939 -6.081 23.214 1.00 49.94 81 LYS A C 1
ATOM 635 O O . LYS A 1 81 ? -18.381 -6.748 24.144 1.00 49.94 81 LYS A O 1
ATOM 640 N N . GLU A 1 82 ? -16.754 -5.475 23.252 1.00 53.66 82 GLU A N 1
ATOM 641 C CA . GLU A 1 82 ? -15.938 -5.387 24.463 1.00 53.66 82 GLU A CA 1
ATOM 642 C C . GLU A 1 82 ? -16.141 -4.033 25.158 1.00 53.66 82 GLU A C 1
ATOM 644 O O . GLU A 1 82 ? -15.586 -3.013 24.746 1.00 53.66 82 GLU A O 1
ATOM 649 N N . ASP A 1 83 ? -16.896 -4.035 26.259 1.00 64.00 83 ASP A N 1
ATOM 650 C CA . ASP A 1 83 ? -16.972 -2.920 27.210 1.00 64.00 83 ASP A CA 1
ATOM 651 C C . ASP A 1 83 ? -15.585 -2.722 27.872 1.00 64.00 83 ASP A C 1
ATOM 653 O O . ASP A 1 83 ? -15.266 -3.323 28.905 1.00 64.00 83 ASP A O 1
ATOM 657 N N . ARG A 1 84 ? -14.722 -1.878 27.291 1.00 75.12 84 ARG A N 1
ATOM 658 C CA . ARG A 1 84 ? -13.362 -1.642 27.807 1.00 75.12 84 ARG A CA 1
ATOM 659 C C . ARG A 1 84 ? -13.330 -0.548 28.865 1.00 75.12 84 ARG A C 1
ATOM 661 O O . ARG A 1 84 ? -13.866 0.541 28.676 1.00 75.12 84 ARG A O 1
ATOM 668 N N . VAL A 1 85 ? -12.664 -0.824 29.988 1.00 84.75 85 VAL A N 1
ATOM 669 C CA . VAL A 1 85 ? -12.480 0.141 31.084 1.00 84.75 85 VAL A CA 1
ATOM 670 C C . VAL A 1 85 ? -11.519 1.243 30.633 1.00 84.75 85 VAL A C 1
ATOM 672 O O . VAL A 1 85 ? -10.324 1.003 30.473 1.00 84.75 85 VAL A O 1
ATOM 675 N N . ASN A 1 86 ? -12.034 2.460 30.450 1.00 81.69 86 ASN A N 1
ATOM 676 C CA . ASN A 1 86 ? -11.320 3.557 29.786 1.00 81.69 86 ASN A CA 1
ATOM 677 C C . ASN A 1 86 ? -11.105 4.784 30.698 1.00 81.69 86 ASN A C 1
ATOM 679 O O . ASN A 1 86 ? -10.999 5.929 30.260 1.00 81.69 86 ASN A O 1
ATOM 683 N N . THR A 1 87 ? -11.040 4.550 32.007 1.00 87.44 87 THR A N 1
ATOM 684 C CA . THR A 1 87 ? -10.747 5.570 33.024 1.00 87.44 87 THR A CA 1
ATOM 685 C C . THR A 1 87 ? -9.740 5.037 34.034 1.00 87.44 87 THR A C 1
ATOM 687 O O . THR A 1 87 ? -9.645 3.819 34.209 1.00 87.44 87 THR A O 1
ATOM 690 N N . PRO A 1 88 ? -9.049 5.903 34.799 1.00 85.94 88 PRO A N 1
ATOM 691 C CA . PRO A 1 88 ? -8.486 5.484 36.075 1.00 85.94 88 PRO A CA 1
ATOM 692 C C . PRO A 1 88 ? -9.574 4.815 36.920 1.00 85.94 88 PRO A C 1
ATOM 694 O O . PRO A 1 88 ? -10.735 5.233 36.898 1.00 85.94 88 PRO A O 1
ATOM 697 N N . ILE A 1 89 ? -9.202 3.792 37.681 1.00 87.25 89 ILE A N 1
ATOM 698 C CA . ILE A 1 89 ? -10.130 3.133 38.600 1.00 87.25 89 ILE A CA 1
ATOM 699 C C . ILE A 1 89 ? -10.083 3.866 39.931 1.00 87.25 89 ILE A C 1
ATOM 701 O O . ILE A 1 89 ? -8.995 4.081 40.473 1.00 87.25 89 ILE A O 1
ATOM 705 N N . VAL A 1 90 ? -11.251 4.214 40.470 1.00 87.31 90 VAL A N 1
ATOM 706 C CA . VAL A 1 90 ? -11.361 4.848 41.788 1.00 87.31 90 VAL A CA 1
ATOM 707 C C . VAL A 1 90 ? -12.236 3.997 42.697 1.00 87.31 90 VAL A C 1
ATOM 709 O O . VAL A 1 90 ? -13.367 3.664 42.355 1.00 87.31 90 VAL A O 1
ATOM 712 N N . ALA A 1 91 ? -11.704 3.633 43.858 1.00 86.12 91 ALA A N 1
ATOM 713 C CA . ALA A 1 91 ? -12.408 2.900 44.898 1.00 86.12 91 ALA A CA 1
ATOM 714 C C . ALA A 1 91 ? -12.735 3.818 46.076 1.00 86.12 91 ALA A C 1
ATOM 716 O O . ALA A 1 91 ? -11.900 4.632 46.466 1.00 86.12 91 ALA A O 1
ATOM 717 N N . LEU A 1 92 ? -13.926 3.652 46.648 1.00 85.75 92 LEU A N 1
ATOM 718 C CA . LEU A 1 92 ? -14.406 4.327 47.850 1.00 85.75 92 LEU A CA 1
ATOM 719 C C . LEU A 1 92 ? -14.917 3.277 48.841 1.00 85.75 92 LEU A C 1
ATOM 721 O O . LEU A 1 92 ? -15.832 2.515 48.512 1.00 85.75 92 LEU A O 1
ATOM 725 N N . TYR A 1 93 ? -14.380 3.293 50.058 1.00 82.50 93 TYR A N 1
ATOM 726 C CA . TYR A 1 93 ? -14.822 2.449 51.165 1.00 82.50 93 TYR A CA 1
ATOM 727 C C . TYR A 1 93 ? -15.236 3.308 52.361 1.00 82.50 93 TYR A C 1
ATOM 729 O O . TYR A 1 93 ? -14.532 4.250 52.730 1.00 82.50 93 TYR A O 1
ATOM 737 N N . PHE A 1 94 ? -16.360 2.944 52.976 1.00 78.25 94 PHE A N 1
ATOM 738 C CA . PHE A 1 94 ? -16.767 3.441 54.286 1.00 78.25 94 PHE A CA 1
ATOM 739 C C . PHE A 1 94 ? -16.385 2.409 55.344 1.00 78.25 94 PHE A C 1
ATOM 741 O O . PHE A 1 94 ? -16.677 1.224 55.187 1.00 78.25 94 PHE A O 1
ATOM 748 N N . HIS A 1 95 ? -15.763 2.875 56.419 1.00 75.81 95 HIS A N 1
ATOM 749 C CA . HIS A 1 95 ? -15.428 2.102 57.608 1.00 75.81 95 HIS A CA 1
ATOM 750 C C . HIS A 1 95 ? -16.277 2.660 58.739 1.00 75.81 95 HIS A C 1
ATOM 752 O O . HIS A 1 95 ? -16.122 3.824 59.098 1.00 75.81 95 HIS A O 1
ATOM 758 N N . MET A 1 96 ? -17.209 1.862 59.249 1.00 71.31 96 MET A N 1
ATOM 759 C CA . MET A 1 96 ? -18.115 2.264 60.320 1.00 71.31 96 MET A CA 1
ATOM 760 C C . MET A 1 96 ? -17.812 1.441 61.560 1.00 71.31 96 MET A C 1
ATOM 762 O O . MET A 1 96 ? -17.932 0.218 61.526 1.00 71.31 96 MET A O 1
ATOM 766 N N . GLN A 1 97 ? -17.431 2.114 62.644 1.00 66.88 97 GLN A N 1
ATOM 767 C CA . GLN A 1 97 ? -17.234 1.481 63.942 1.00 66.88 97 GLN A CA 1
ATOM 768 C C . GLN A 1 97 ? -18.268 2.036 64.936 1.00 66.88 97 GLN A C 1
ATOM 770 O O . GLN A 1 97 ? -18.207 3.227 65.267 1.00 66.88 97 GLN A O 1
ATOM 775 N N . PRO A 1 98 ? -19.243 1.221 65.383 1.00 65.19 98 PRO A N 1
ATOM 776 C CA . PRO A 1 98 ? -20.141 1.600 66.464 1.00 65.19 98 PRO A CA 1
ATOM 777 C C . PRO A 1 98 ? -19.408 1.560 67.809 1.00 65.19 98 PRO A C 1
ATOM 779 O O . PRO A 1 98 ? -18.444 0.816 67.981 1.00 65.19 98 PRO A O 1
ATOM 782 N N . LEU A 1 99 ? -19.889 2.342 68.780 1.00 60.03 99 LEU A N 1
ATOM 783 C CA . LEU A 1 99 ? -19.373 2.309 70.158 1.00 60.03 99 LEU A CA 1
ATOM 784 C C . LEU A 1 99 ? -19.846 1.082 70.969 1.00 60.03 99 LEU A C 1
ATOM 786 O O . LEU A 1 99 ? -19.390 0.887 72.091 1.00 60.03 99 LEU A O 1
ATOM 790 N N . THR A 1 100 ? -20.758 0.269 70.430 1.00 60.44 100 THR A N 1
ATOM 791 C CA . THR A 1 100 ? -21.242 -0.986 71.030 1.00 60.44 100 THR A CA 1
ATOM 792 C C . THR A 1 100 ? -20.811 -2.175 70.169 1.00 60.44 100 THR A C 1
ATOM 794 O O . THR A 1 100 ? -20.987 -2.153 68.951 1.00 60.44 100 THR A O 1
ATOM 797 N N . GLU A 1 101 ? -20.219 -3.199 70.792 1.00 57.44 101 GLU A N 1
ATOM 798 C CA . GLU A 1 101 ? -19.444 -4.244 70.094 1.00 57.44 101 GLU A CA 1
ATOM 799 C C . GLU A 1 101 ? -20.283 -5.203 69.222 1.00 57.44 101 GLU A C 1
ATOM 801 O O . GLU A 1 101 ? -19.748 -5.815 68.297 1.00 57.44 101 GLU A O 1
ATOM 806 N N . ASP A 1 102 ? -21.597 -5.300 69.454 1.00 53.00 102 ASP A N 1
ATOM 807 C CA . ASP A 1 102 ? -22.446 -6.358 68.882 1.00 53.00 102 ASP A CA 1
ATOM 808 C C . ASP A 1 102 ? -23.101 -6.042 67.519 1.00 53.00 102 ASP A C 1
ATOM 810 O O . ASP A 1 102 ? -23.764 -6.908 66.942 1.00 53.00 102 ASP A O 1
ATOM 814 N N . LEU A 1 103 ? -22.946 -4.830 66.965 1.00 54.91 103 LEU A N 1
ATOM 815 C CA . LEU A 1 103 ? -23.680 -4.417 65.757 1.00 54.91 103 LEU A CA 1
ATOM 816 C C . LEU A 1 103 ? -22.778 -4.184 64.533 1.00 54.91 103 LEU A C 1
ATOM 818 O O . LEU A 1 103 ? -22.146 -3.142 64.385 1.00 54.91 103 LEU A O 1
ATOM 822 N N . LYS A 1 104 ? -22.781 -5.117 63.572 1.00 54.47 104 LYS A N 1
ATOM 823 C CA . LYS A 1 104 ? -22.182 -4.881 62.244 1.00 54.47 104 LYS A CA 1
ATOM 824 C C . LYS A 1 104 ? -23.127 -4.055 61.370 1.00 54.47 104 LYS A C 1
ATOM 826 O O . LYS A 1 104 ? -24.150 -4.559 60.913 1.00 54.47 104 LYS A O 1
ATOM 831 N N . VAL A 1 105 ? -22.764 -2.800 61.111 1.00 58.62 105 VAL A N 1
ATOM 832 C CA . VAL A 1 105 ? -23.506 -1.899 60.215 1.00 58.62 105 VAL A CA 1
ATOM 833 C C . VAL A 1 105 ? -22.958 -2.016 58.790 1.00 58.62 105 VAL A C 1
ATOM 835 O O . VAL A 1 105 ? -21.913 -1.454 58.473 1.00 58.62 105 VAL A O 1
ATOM 838 N N . ASP A 1 106 ? -23.677 -2.727 57.919 1.00 57.91 106 ASP A N 1
ATOM 839 C CA . ASP A 1 106 ? -23.380 -2.758 56.482 1.00 57.91 106 ASP A CA 1
ATOM 840 C C . ASP A 1 106 ? -23.968 -1.531 55.765 1.00 57.91 106 ASP A C 1
ATOM 842 O O . ASP A 1 106 ? -25.154 -1.207 55.892 1.00 57.91 106 ASP A O 1
ATOM 846 N N . VAL A 1 107 ? -23.152 -0.860 54.946 1.00 65.12 107 VAL A N 1
ATOM 847 C CA . VAL A 1 107 ? -23.589 0.307 54.164 1.00 65.12 107 VAL A CA 1
ATOM 848 C C . VAL A 1 107 ? -24.391 -0.148 52.942 1.00 65.12 107 VAL A C 1
ATOM 850 O O . VAL A 1 107 ? -23.840 -0.567 51.922 1.00 65.12 107 VAL A O 1
ATOM 853 N N . GLY A 1 108 ? -25.718 -0.064 53.064 1.00 64.50 108 GLY A N 1
ATOM 854 C CA . GLY A 1 108 ? -26.685 -0.431 52.029 1.00 64.50 108 GLY A CA 1
ATOM 855 C C . GLY A 1 108 ? -26.788 0.555 50.852 1.00 64.50 108 GLY A C 1
ATOM 856 O O . GLY A 1 108 ? -25.825 1.202 50.444 1.00 64.50 108 GLY A O 1
ATOM 857 N N . ASN A 1 109 ? -27.986 0.649 50.263 1.00 73.50 109 ASN A N 1
ATOM 858 C CA . ASN A 1 109 ? -28.289 1.687 49.272 1.00 73.50 109 ASN A CA 1
ATOM 859 C C . ASN A 1 109 ? -28.338 3.059 49.959 1.00 73.50 109 ASN A C 1
ATOM 861 O O . ASN A 1 109 ? -29.149 3.262 50.856 1.00 73.50 109 ASN A O 1
ATOM 865 N N . LEU A 1 110 ? -27.538 4.001 49.475 1.00 76.75 110 LEU A N 1
ATOM 866 C CA . LEU A 1 110 ? -27.563 5.400 49.891 1.00 76.75 110 LEU A CA 1
ATOM 867 C C . LEU A 1 110 ? -28.734 6.123 49.205 1.00 76.75 110 LEU A C 1
ATOM 869 O O . LEU A 1 110 ? -28.967 5.941 48.003 1.00 76.75 110 LEU A O 1
ATOM 873 N N . THR A 1 111 ? -29.453 6.962 49.954 1.00 73.75 111 THR A N 1
ATOM 874 C CA . THR A 1 111 ? -30.546 7.795 49.418 1.00 73.75 111 THR A CA 1
ATOM 875 C C . THR A 1 111 ? -30.017 8.829 48.423 1.00 73.75 111 THR A C 1
ATOM 877 O O . THR A 1 111 ? -30.597 9.011 47.350 1.00 73.75 111 THR A O 1
ATOM 880 N N . TYR A 1 112 ? -28.870 9.438 48.739 1.00 79.62 112 TYR A N 1
ATOM 881 C CA . TYR A 1 112 ? -28.150 10.370 47.872 1.00 79.62 112 TYR A CA 1
ATOM 882 C C . TYR A 1 112 ? -26.977 9.669 47.168 1.00 79.62 112 TYR A C 1
ATOM 884 O O . TYR A 1 112 ? -26.270 8.879 47.798 1.00 79.62 112 TYR A O 1
ATOM 892 N N . PRO A 1 113 ? -26.757 9.916 45.864 1.00 85.38 113 PRO A N 1
ATOM 893 C CA . PRO A 1 113 ? -25.689 9.268 45.119 1.00 85.38 113 PRO A CA 1
ATOM 894 C C . PRO A 1 113 ? -24.313 9.878 45.413 1.00 85.38 113 PRO A C 1
ATOM 896 O O . PRO A 1 113 ? -24.157 11.080 45.614 1.00 85.38 113 PRO A O 1
ATOM 899 N N . ILE A 1 114 ? -23.301 9.023 45.341 1.00 87.25 114 ILE A N 1
ATOM 900 C CA . ILE A 1 114 ? -21.883 9.372 45.274 1.00 87.25 114 ILE A CA 1
ATOM 901 C C . ILE A 1 114 ? -21.550 9.770 43.833 1.00 87.25 114 ILE A C 1
ATOM 903 O O . ILE A 1 114 ? -21.915 9.037 42.910 1.00 87.25 114 ILE A O 1
ATOM 907 N N . TYR A 1 115 ? -20.829 10.876 43.637 1.00 88.44 115 TYR A N 1
ATOM 908 C CA . TYR A 1 115 ? -20.435 11.365 42.313 1.00 88.44 115 TYR A CA 1
ATOM 909 C C . TYR A 1 115 ? -18.960 11.065 42.027 1.00 88.44 115 TYR A C 1
ATOM 911 O O . TYR A 1 115 ? -18.069 11.674 42.614 1.00 88.44 115 TYR A O 1
ATOM 919 N N . ALA A 1 116 ? -18.682 10.138 41.112 1.00 88.94 116 ALA A N 1
ATOM 920 C CA . ALA A 1 116 ? -17.331 9.856 40.632 1.00 88.94 116 ALA A CA 1
ATOM 921 C C . ALA A 1 116 ? -17.035 10.677 39.369 1.00 88.94 116 ALA A C 1
ATOM 923 O O . ALA A 1 116 ? -17.734 10.545 38.363 1.00 88.94 116 ALA A O 1
ATOM 924 N N . HIS A 1 117 ? -15.995 11.508 39.420 1.00 88.88 117 HIS A N 1
ATOM 925 C CA . HIS A 1 117 ? -15.518 12.314 38.302 1.00 88.88 117 HIS A CA 1
ATOM 926 C C . HIS A 1 117 ? -14.268 11.658 37.713 1.00 88.88 117 HIS A C 1
ATOM 928 O O . HIS A 1 117 ? -13.245 11.521 38.390 1.00 88.88 117 HIS A O 1
ATOM 934 N N . LEU A 1 118 ? -14.356 11.220 36.458 1.00 88.81 118 LEU A N 1
ATOM 935 C CA . LEU A 1 118 ? -13.367 10.341 35.842 1.00 88.81 118 LEU A CA 1
ATOM 936 C C . LEU A 1 118 ? -12.895 10.912 34.491 1.00 88.81 118 LEU A C 1
ATOM 938 O O . LEU A 1 118 ? -13.731 11.155 33.616 1.00 88.81 118 LEU A O 1
ATOM 942 N N . PRO A 1 119 ? -11.580 11.132 34.292 1.00 87.25 119 PRO A N 1
ATOM 943 C CA . PRO A 1 119 ? -11.035 11.480 32.987 1.00 87.25 119 PRO A CA 1
ATOM 944 C C . PRO A 1 119 ? -10.975 10.235 32.096 1.00 87.25 119 PRO A C 1
ATOM 946 O O . PRO A 1 119 ? -10.641 9.143 32.563 1.00 87.25 119 PRO A O 1
ATOM 949 N N . ILE A 1 120 ? -11.268 10.420 30.813 1.00 85.69 120 ILE A N 1
ATOM 950 C CA . ILE A 1 120 ? -11.164 9.381 29.787 1.00 85.69 120 ILE A CA 1
ATOM 951 C C . ILE A 1 120 ? -9.691 9.252 29.369 1.00 85.69 120 ILE A C 1
ATOM 953 O O . ILE A 1 120 ? -9.020 10.262 29.146 1.00 85.69 120 ILE A O 1
ATOM 957 N N . LEU A 1 121 ? -9.169 8.022 29.327 1.00 79.50 121 LEU A N 1
ATOM 958 C CA . LEU A 1 121 ? -7.751 7.757 29.047 1.00 79.50 121 LEU A CA 1
ATOM 959 C C . LEU A 1 121 ? -7.449 7.721 27.548 1.00 79.50 121 LEU A C 1
ATOM 961 O O . LEU A 1 121 ? -6.465 8.319 27.116 1.00 79.50 121 LEU A O 1
ATOM 965 N N . ASP A 1 122 ? -8.289 7.035 26.777 1.00 73.31 122 ASP A N 1
ATOM 966 C CA . ASP A 1 122 ? -8.233 6.978 25.321 1.00 73.31 122 ASP A CA 1
ATOM 967 C C . ASP A 1 122 ? -9.486 7.626 24.730 1.00 73.31 122 ASP A C 1
ATOM 969 O O . ASP A 1 122 ? -10.605 7.235 25.054 1.00 73.31 122 ASP A O 1
ATOM 973 N N . THR A 1 123 ? -9.306 8.638 23.886 1.00 72.62 123 THR A N 1
ATOM 974 C CA . THR A 1 123 ? -10.399 9.387 23.251 1.00 72.62 123 THR A CA 1
ATOM 975 C C . THR A 1 123 ? -10.588 9.030 21.777 1.00 72.62 123 THR A C 1
ATOM 977 O O . THR A 1 123 ? -11.472 9.587 21.124 1.00 72.62 123 THR A O 1
ATOM 980 N N . PHE A 1 124 ? -9.781 8.114 21.232 1.00 57.88 124 PHE A N 1
ATOM 981 C CA . PHE A 1 124 ? -9.856 7.715 19.834 1.00 57.88 124 PHE A CA 1
ATOM 982 C C . PHE A 1 124 ? -10.913 6.622 19.628 1.00 57.88 124 PHE A C 1
ATOM 984 O O . PHE A 1 124 ? -10.864 5.571 20.257 1.00 57.88 124 PHE A O 1
ATOM 991 N N . ASN A 1 125 ? -11.851 6.853 18.703 1.00 60.88 125 ASN A N 1
ATOM 992 C CA . ASN A 1 125 ? -12.796 5.836 18.221 1.00 60.88 125 ASN A CA 1
ATOM 993 C C . ASN A 1 125 ? -13.667 5.169 19.320 1.00 60.88 125 ASN A C 1
ATOM 995 O O . ASN A 1 125 ? -13.944 3.970 19.272 1.00 60.88 125 ASN A O 1
ATOM 999 N N . ILE A 1 126 ? -14.104 5.949 20.317 1.00 67.44 126 ILE A N 1
ATOM 1000 C CA . ILE A 1 126 ? -14.927 5.479 21.445 1.00 67.44 126 ILE A CA 1
ATOM 1001 C C . ILE A 1 126 ? -16.415 5.831 21.298 1.00 67.44 126 ILE A C 1
ATOM 1003 O O . ILE A 1 126 ? -16.773 6.893 20.788 1.00 67.44 126 ILE A O 1
ATOM 1007 N N . SER A 1 127 ? -17.294 4.968 21.808 1.00 67.69 127 SER A N 1
ATOM 1008 C CA . SER A 1 127 ? -18.744 5.185 21.877 1.00 67.69 127 SER A CA 1
ATOM 1009 C C . SER A 1 127 ? -19.361 4.597 23.161 1.00 67.69 127 SER A C 1
ATOM 1011 O O . SER A 1 127 ? -18.663 4.007 23.982 1.00 67.69 127 SER A O 1
ATOM 1013 N N . ASN A 1 128 ? -20.666 4.823 23.366 1.00 74.56 128 ASN A N 1
ATOM 1014 C CA . ASN A 1 128 ? -21.491 4.274 24.459 1.00 74.56 128 ASN A CA 1
ATOM 1015 C C . ASN A 1 128 ? -20.819 4.252 25.856 1.00 74.56 128 ASN A C 1
ATOM 1017 O O . ASN A 1 128 ? -20.648 3.186 26.446 1.00 74.56 128 ASN A O 1
ATOM 1021 N N . PRO A 1 129 ? -20.435 5.413 26.422 1.00 84.25 129 PRO A N 1
ATOM 1022 C CA . PRO A 1 129 ? -19.881 5.470 27.772 1.00 84.25 129 PRO A CA 1
ATOM 1023 C C . PRO A 1 129 ? -20.895 4.966 28.812 1.00 84.25 129 PRO A C 1
ATOM 1025 O O . PRO A 1 129 ? -22.015 5.474 28.917 1.00 84.25 129 PRO A O 1
ATOM 1028 N N . HIS A 1 130 ? -20.485 4.002 29.632 1.00 87.06 130 HIS A N 1
ATOM 1029 C CA . HIS A 1 130 ? -21.302 3.401 30.680 1.00 87.06 130 HIS A CA 1
ATOM 1030 C C . HIS A 1 130 ? -20.591 3.443 32.038 1.00 87.06 130 HIS A C 1
ATOM 1032 O O . HIS A 1 130 ? -19.463 2.988 32.204 1.00 87.06 130 HIS A O 1
ATOM 1038 N N . CYS A 1 131 ? -21.277 3.975 33.051 1.00 89.88 131 CYS A N 1
ATOM 1039 C CA . CYS A 1 131 ? -20.785 3.974 34.427 1.00 89.88 131 CYS A CA 1
ATOM 1040 C C . CYS A 1 131 ? -20.939 2.583 35.050 1.00 89.88 131 CYS A C 1
ATOM 1042 O O . CYS A 1 131 ? -22.058 2.100 35.248 1.00 89.88 131 CYS A O 1
ATOM 1044 N N . VAL A 1 132 ? -19.819 1.961 35.410 1.00 88.69 132 VAL A N 1
ATOM 1045 C CA . VAL A 1 132 ? -19.786 0.614 35.985 1.00 88.69 132 VAL A CA 1
ATOM 1046 C C . VAL A 1 132 ? -19.230 0.612 37.403 1.00 88.69 132 VAL A C 1
ATOM 1048 O O . VAL A 1 132 ? -18.411 1.445 37.793 1.00 88.69 132 VAL A O 1
ATOM 1051 N N . ARG A 1 133 ? -19.673 -0.374 38.183 1.00 89.00 133 ARG A N 1
ATOM 1052 C CA . ARG A 1 133 ? -19.158 -0.667 39.520 1.00 89.00 133 ARG A CA 1
ATOM 1053 C C . ARG A 1 133 ? -18.714 -2.121 39.586 1.00 89.00 133 ARG A C 1
ATOM 1055 O O . ARG A 1 133 ? -19.421 -2.997 39.091 1.00 89.00 133 ARG A O 1
ATOM 1062 N N . LEU A 1 134 ? -17.575 -2.393 40.212 1.00 86.25 134 LEU A N 1
ATOM 1063 C CA . LEU A 1 134 ? -17.094 -3.759 40.399 1.00 86.25 134 LEU A CA 1
ATOM 1064 C C . LEU A 1 134 ? -17.910 -4.468 41.494 1.00 86.25 134 LEU A C 1
ATOM 1066 O O . LEU A 1 134 ? -18.179 -3.904 42.559 1.00 86.25 134 LEU A O 1
ATOM 1070 N N . ARG A 1 135 ? -18.289 -5.723 41.247 1.00 82.75 135 ARG A N 1
ATOM 1071 C CA . ARG A 1 135 ? -18.964 -6.608 42.205 1.00 82.75 135 ARG A CA 1
ATOM 1072 C C . ARG A 1 135 ? -18.268 -7.969 42.232 1.00 82.75 135 ARG A C 1
ATOM 1074 O O . ARG A 1 135 ? -17.942 -8.513 41.184 1.00 82.75 135 ARG A O 1
ATOM 1081 N N . SER A 1 136 ? -18.092 -8.535 43.425 1.00 77.00 136 SER A N 1
ATOM 1082 C CA . SER A 1 136 ? -17.707 -9.943 43.581 1.00 77.00 136 SER A CA 1
ATOM 1083 C C . SER A 1 136 ? -18.939 -10.846 43.425 1.00 77.00 136 SER A C 1
ATOM 1085 O O . SER A 1 136 ? -19.999 -10.573 44.000 1.00 77.00 136 SER A O 1
ATOM 1087 N N . GLY A 1 137 ? -18.817 -11.886 42.602 1.00 65.81 137 GLY A N 1
ATOM 1088 C CA . GLY A 1 137 ? -19.829 -12.913 42.376 1.00 65.81 137 GLY A CA 1
ATOM 1089 C C . GLY A 1 137 ? -19.908 -13.901 43.539 1.00 65.81 137 GLY A C 1
ATOM 1090 O O . GLY A 1 137 ? -18.890 -14.353 44.061 1.00 65.81 137 GLY A O 1
ATOM 1091 N N . THR A 1 138 ? -21.133 -14.247 43.940 1.00 61.38 138 THR A N 1
ATOM 1092 C CA . THR A 1 138 ? -21.405 -15.192 45.037 1.00 61.38 138 THR A CA 1
ATOM 1093 C C . THR A 1 138 ? -21.077 -16.638 44.663 1.00 61.38 138 THR A C 1
ATOM 1095 O O . THR A 1 138 ? -20.619 -17.397 45.511 1.00 61.38 138 THR A O 1
ATOM 1098 N N . LEU A 1 139 ? -21.247 -17.004 43.390 1.00 52.81 139 LEU A N 1
ATOM 1099 C CA . LEU A 1 139 ? -20.681 -18.220 42.808 1.00 52.81 139 LEU A CA 1
ATOM 1100 C C . LEU A 1 139 ? -19.268 -17.914 42.274 1.00 52.81 139 LEU A C 1
ATOM 1102 O O . LEU A 1 139 ? -19.054 -16.914 41.590 1.00 52.81 139 LEU A O 1
ATOM 1106 N N . TYR A 1 140 ? -18.306 -18.783 42.597 1.00 57.84 140 TYR A N 1
ATOM 1107 C CA . TYR A 1 140 ? -16.922 -18.797 42.086 1.00 57.84 140 TYR A CA 1
ATOM 1108 C C . TYR A 1 140 ? -15.991 -17.607 42.418 1.00 57.84 140 TYR A C 1
ATOM 1110 O O . TYR A 1 140 ? -14.872 -17.582 41.914 1.00 57.84 140 TYR A O 1
ATOM 1118 N N . LYS A 1 141 ? -16.379 -16.647 43.276 1.00 60.38 141 LYS A N 1
ATOM 1119 C CA . LYS A 1 141 ? -15.546 -15.477 43.674 1.00 60.38 141 LYS A CA 1
ATOM 1120 C C . LYS A 1 141 ? -15.028 -14.616 42.500 1.00 60.38 141 LYS A C 1
ATOM 1122 O O . LYS A 1 141 ? -14.060 -13.872 42.659 1.00 60.38 141 LYS A O 1
ATOM 1127 N N . GLN A 1 142 ? -15.656 -14.685 41.328 1.00 69.62 142 GLN A N 1
ATOM 1128 C CA . GLN A 1 142 ? -15.240 -13.905 40.159 1.00 69.62 142 GLN A CA 1
ATOM 1129 C C . GLN A 1 142 ? -15.635 -12.429 40.311 1.00 69.62 142 GLN A C 1
ATOM 1131 O O . GLN A 1 142 ? -16.729 -12.115 40.780 1.00 69.62 142 GLN A O 1
ATOM 1136 N N . TRP A 1 143 ? -14.755 -11.511 39.911 1.00 75.56 143 TRP A N 1
ATOM 1137 C CA . TRP A 1 143 ? -15.054 -10.078 39.881 1.00 75.56 143 TRP A CA 1
ATOM 1138 C C . TRP A 1 143 ? -15.682 -9.698 38.542 1.00 75.56 143 TRP A C 1
ATOM 1140 O O . TRP A 1 143 ? -15.166 -10.070 37.492 1.00 75.56 143 TRP A O 1
ATOM 1150 N N . LYS A 1 144 ? -16.784 -8.946 38.581 1.00 78.56 144 LYS A N 1
ATOM 1151 C CA . LYS A 1 144 ? -17.560 -8.553 37.401 1.00 78.56 144 LYS A CA 1
ATOM 1152 C C . LYS A 1 144 ? -17.930 -7.074 37.468 1.00 78.56 144 LYS A C 1
ATOM 1154 O O . LYS A 1 144 ? -18.345 -6.582 38.522 1.00 78.56 144 LYS A O 1
ATOM 1159 N N . TRP A 1 145 ? -17.803 -6.369 36.348 1.00 83.00 145 TRP A N 1
ATOM 1160 C CA . TRP A 1 145 ? -18.340 -5.019 36.193 1.00 83.00 145 TRP A CA 1
ATOM 1161 C C . TRP A 1 145 ? -19.855 -5.084 36.019 1.00 83.00 145 TRP A C 1
ATOM 1163 O O . TRP A 1 145 ? -20.360 -5.884 35.239 1.00 83.00 145 TRP A O 1
ATOM 1173 N N . ILE A 1 146 ? -20.593 -4.257 36.760 1.00 83.69 146 ILE A N 1
ATOM 1174 C CA . ILE A 1 146 ? -22.047 -4.148 36.626 1.00 83.69 146 ILE A CA 1
ATOM 1175 C C . ILE A 1 146 ? -22.465 -2.696 36.412 1.00 83.69 146 ILE A C 1
ATOM 1177 O O . ILE A 1 146 ? -21.949 -1.782 37.061 1.00 83.69 146 ILE A O 1
ATOM 1181 N N . ARG A 1 147 ? -23.454 -2.486 35.539 1.00 84.38 147 ARG A N 1
ATOM 1182 C CA . ARG A 1 147 ? -24.059 -1.180 35.229 1.00 84.38 147 ARG A CA 1
ATOM 1183 C C . ARG A 1 147 ? -25.003 -0.724 36.359 1.00 84.38 147 ARG A C 1
ATOM 1185 O O . ARG A 1 147 ? -26.202 -0.567 36.166 1.00 84.38 147 ARG A O 1
ATOM 1192 N N . SER A 1 148 ? -24.471 -0.574 37.579 1.00 82.56 148 SER A N 1
ATOM 1193 C CA . SER A 1 148 ? -25.224 -0.164 38.783 1.00 82.56 148 SER A CA 1
ATOM 1194 C C . SER A 1 148 ? -25.111 1.331 39.114 1.00 82.56 148 SER A C 1
ATOM 1196 O O . SER A 1 148 ? -25.401 1.727 40.245 1.00 82.56 148 SER A O 1
ATOM 1198 N N . CYS A 1 149 ? -24.621 2.139 38.175 1.00 87.44 149 CYS A N 1
ATOM 1199 C CA . CYS A 1 149 ? -24.436 3.580 38.305 1.00 87.44 149 CYS A CA 1
ATOM 1200 C C . CYS A 1 149 ? -24.961 4.280 37.046 1.00 87.44 149 CYS A C 1
ATOM 1202 O O . CYS A 1 149 ? -24.953 3.701 35.962 1.00 87.44 149 CYS A O 1
ATOM 1204 N N . THR A 1 150 ? -25.398 5.528 37.179 1.00 90.44 150 THR A N 1
ATOM 1205 C CA . THR A 1 150 ? -25.945 6.327 36.074 1.00 90.44 150 THR A CA 1
ATOM 1206 C C . THR A 1 150 ? -24.937 7.373 35.615 1.00 90.44 150 THR A C 1
ATOM 1208 O O . THR A 1 150 ? -24.359 8.074 36.446 1.00 90.44 150 THR A O 1
ATOM 1211 N N . LEU A 1 151 ? -24.745 7.509 34.303 1.00 90.62 151 LEU A N 1
ATOM 1212 C CA . LEU A 1 151 ? -23.955 8.594 33.717 1.00 90.62 151 LEU A CA 1
ATOM 1213 C C . LEU A 1 151 ? -24.757 9.900 33.791 1.00 90.62 151 LEU A C 1
ATOM 1215 O O . LEU A 1 151 ? -25.899 9.945 33.346 1.00 90.62 151 LEU A O 1
ATOM 1219 N N . VAL A 1 152 ? -24.167 10.937 34.385 1.00 92.12 152 VAL A N 1
ATOM 1220 C CA . VAL A 1 152 ? -24.801 12.248 34.621 1.00 92.12 152 VAL A CA 1
ATOM 1221 C C . VAL A 1 152 ? -24.362 13.271 33.576 1.00 92.12 152 VAL A C 1
ATOM 1223 O O . VAL A 1 152 ? -25.165 14.070 33.110 1.00 92.12 152 VAL A O 1
ATOM 1226 N N . SER A 1 153 ? -23.079 13.254 33.211 1.00 88.50 153 SER A N 1
ATOM 1227 C CA . SER A 1 153 ? -22.491 14.153 32.216 1.00 88.50 153 SER A CA 1
ATOM 1228 C C . SER A 1 153 ? -21.292 13.487 31.547 1.00 88.50 153 SER A C 1
ATOM 1230 O O . SER A 1 153 ? -20.612 12.666 32.170 1.00 88.50 153 SER A O 1
ATOM 1232 N N . TYR A 1 154 ? -21.037 13.830 30.285 1.00 83.56 154 TYR A N 1
ATOM 1233 C CA . TYR A 1 154 ? -19.938 13.300 29.483 1.00 83.56 154 TYR A CA 1
ATOM 1234 C C . TYR A 1 154 ? -19.519 14.296 28.397 1.00 83.56 154 TYR A C 1
ATOM 1236 O O . TYR A 1 154 ? -20.372 14.868 27.722 1.00 83.56 154 TYR A O 1
ATOM 1244 N N . SER A 1 155 ? -18.209 14.483 28.203 1.00 78.38 155 SER A N 1
ATOM 1245 C CA . SER A 1 155 ? -17.648 15.457 27.248 1.00 78.38 155 SER A CA 1
ATOM 1246 C C . SER A 1 155 ? -16.646 14.851 26.247 1.00 78.38 155 SER A C 1
ATOM 1248 O O . SER A 1 155 ? -15.789 15.560 25.704 1.00 78.38 155 SER A O 1
ATOM 1250 N N . GLY A 1 156 ? -16.628 13.524 26.098 1.00 76.62 156 GLY A N 1
ATOM 1251 C CA . GLY A 1 156 ? -15.574 12.791 25.377 1.00 76.62 156 GLY A CA 1
ATOM 1252 C C . GLY A 1 156 ? -14.251 12.666 26.146 1.00 76.62 156 GLY A C 1
ATOM 1253 O O . GLY A 1 156 ? -13.566 11.662 26.024 1.00 76.62 156 GLY A O 1
ATOM 1254 N N . HIS A 1 157 ? -13.910 13.659 26.973 1.00 79.38 157 HIS A N 1
ATOM 1255 C CA . HIS A 1 157 ? -12.640 13.749 27.707 1.00 79.38 157 HIS A CA 1
ATOM 1256 C C . HIS A 1 157 ? -12.794 13.518 29.217 1.00 79.38 157 HIS A C 1
ATOM 1258 O O . HIS A 1 157 ? -11.845 13.123 29.891 1.00 79.38 157 HIS A O 1
ATOM 1264 N N . HIS A 1 158 ? -13.988 13.755 29.761 1.00 84.50 158 HIS A N 1
ATOM 1265 C CA . HIS A 1 158 ? -14.350 13.417 31.134 1.00 84.50 158 HIS A CA 1
ATOM 1266 C C . HIS A 1 158 ? -15.790 12.902 31.191 1.00 84.50 158 HIS A C 1
ATOM 1268 O O . HIS A 1 158 ? -16.612 13.232 30.331 1.00 84.50 158 HIS A O 1
ATOM 1274 N N . GLY A 1 159 ? -16.093 12.123 32.227 1.00 88.12 159 GLY A N 1
ATOM 1275 C CA . GLY A 1 159 ? -17.444 11.699 32.571 1.00 88.12 159 GLY A CA 1
ATOM 1276 C C . GLY A 1 159 ? -17.711 11.802 34.071 1.00 88.12 159 GLY A C 1
ATOM 1277 O O . GLY A 1 159 ? -16.792 11.746 34.891 1.00 88.12 159 GLY A O 1
ATOM 1278 N N . VAL A 1 160 ? -18.985 11.970 34.421 1.00 91.44 160 VAL A N 1
ATOM 1279 C CA . VAL A 1 160 ? -19.471 12.059 35.804 1.00 91.44 160 VAL A CA 1
ATOM 1280 C C . VAL A 1 160 ? -20.496 10.956 36.039 1.00 91.44 160 VAL A C 1
ATOM 1282 O O . VAL A 1 160 ? -21.528 10.912 35.370 1.00 91.44 160 VAL A O 1
ATOM 1285 N N . CYS A 1 161 ? -20.220 10.076 36.998 1.00 91.75 161 CYS A N 1
ATOM 1286 C CA . CYS A 1 161 ? -21.059 8.934 37.351 1.00 91.75 161 CYS A CA 1
ATOM 1287 C C . CYS A 1 161 ? -21.719 9.127 38.715 1.00 91.75 161 CYS A C 1
ATOM 1289 O O . CYS A 1 161 ? -21.032 9.435 39.683 1.00 91.75 161 CYS A O 1
ATOM 1291 N N . ALA A 1 162 ? -23.021 8.860 38.816 1.00 92.06 162 ALA A N 1
ATOM 1292 C CA . ALA A 1 162 ? -23.760 8.809 40.074 1.00 92.06 162 ALA A CA 1
ATOM 1293 C C . ALA A 1 162 ? -23.999 7.351 40.508 1.00 92.06 162 ALA A C 1
ATOM 1295 O O . ALA A 1 162 ? -24.590 6.555 39.774 1.00 92.06 162 ALA A O 1
ATOM 1296 N N . CYS A 1 163 ? -23.552 6.996 41.714 1.00 90.25 163 CYS A N 1
ATOM 1297 C CA . CYS A 1 163 ? -23.592 5.639 42.266 1.00 90.25 163 CYS A CA 1
ATOM 1298 C C . CYS A 1 163 ? -24.270 5.611 43.647 1.00 90.25 163 CYS A C 1
ATOM 1300 O O . CYS A 1 163 ? -23.914 6.385 44.527 1.00 90.25 163 CYS A O 1
ATOM 1302 N N . LYS A 1 164 ? -25.208 4.681 43.883 1.00 87.75 164 LYS A N 1
ATOM 1303 C CA . LYS A 1 164 ? -25.941 4.563 45.169 1.00 87.75 164 LYS A CA 1
ATOM 1304 C C . LYS A 1 164 ? -25.313 3.611 46.200 1.00 87.75 164 LYS A C 1
ATOM 1306 O O . LYS A 1 164 ? -25.936 3.326 47.217 1.00 87.75 164 LYS A O 1
ATOM 1311 N N . ARG A 1 165 ? -24.120 3.066 45.947 1.00 86.25 165 ARG A N 1
ATOM 1312 C CA . ARG A 1 165 ? -23.394 2.187 46.885 1.00 86.25 165 ARG A CA 1
ATOM 1313 C C . ARG A 1 165 ? -21.895 2.449 46.812 1.00 86.25 165 ARG A C 1
ATOM 1315 O O . ARG A 1 165 ? -21.425 2.635 45.688 1.00 86.25 165 ARG A O 1
ATOM 1322 N N . PRO A 1 166 ? -21.160 2.353 47.938 1.00 85.44 166 PRO A N 1
ATOM 1323 C CA . PRO A 1 166 ? -19.700 2.318 47.931 1.00 85.44 166 PRO A CA 1
ATOM 1324 C C . PRO A 1 166 ? -19.148 1.157 47.083 1.00 85.44 166 PRO A C 1
ATOM 1326 O O . PRO A 1 166 ? -19.851 0.195 46.734 1.00 85.44 166 PRO A O 1
ATOM 1329 N N . GLY A 1 167 ? -17.862 1.243 46.750 1.00 88.06 167 GLY A N 1
ATOM 1330 C CA . GLY A 1 167 ? -17.151 0.239 45.969 1.00 88.06 167 GLY A CA 1
ATOM 1331 C C . GLY A 1 167 ? -16.165 0.842 44.976 1.00 88.06 167 GLY A C 1
ATOM 1332 O O . GLY A 1 167 ? -15.681 1.958 45.143 1.00 88.06 167 GLY A O 1
ATOM 1333 N N . VAL A 1 168 ? -15.857 0.062 43.942 1.00 89.00 168 VAL A N 1
ATOM 1334 C CA . VAL A 1 168 ? -14.882 0.395 42.899 1.00 89.00 168 VAL A CA 1
ATOM 1335 C C . VAL A 1 168 ? -15.618 0.833 41.637 1.00 89.00 168 VAL A C 1
ATOM 1337 O O . VAL A 1 168 ? -16.454 0.076 41.144 1.00 89.00 168 VAL A O 1
ATOM 1340 N N . TYR A 1 169 ? -15.309 2.019 41.118 1.00 89.75 169 TYR A N 1
ATOM 1341 C CA . TYR A 1 169 ? -15.976 2.634 39.969 1.00 89.75 169 TYR A CA 1
ATOM 1342 C C . TYR A 1 169 ? -15.029 2.821 38.785 1.00 89.75 169 TYR A C 1
ATOM 1344 O O . TYR A 1 169 ? -13.833 3.077 38.960 1.00 89.75 169 TYR A O 1
ATOM 1352 N N . ALA A 1 170 ? -15.606 2.767 37.588 1.00 89.88 170 ALA A N 1
ATOM 1353 C CA . ALA A 1 170 ? -14.978 3.197 36.348 1.00 89.88 170 ALA A CA 1
ATOM 1354 C C . ALA A 1 170 ? -16.043 3.592 35.308 1.00 89.88 170 ALA A C 1
ATOM 1356 O O . ALA A 1 170 ? -17.237 3.353 35.514 1.00 89.88 170 ALA A O 1
ATOM 1357 N N . ILE A 1 171 ? -15.612 4.153 34.177 1.00 89.38 171 ILE A N 1
ATOM 1358 C CA . ILE A 1 171 ? -16.430 4.200 32.958 1.00 89.38 171 ILE A CA 1
ATOM 1359 C C . ILE A 1 171 ? -15.878 3.154 31.991 1.00 89.38 171 ILE A C 1
ATOM 1361 O O . ILE A 1 171 ? -14.684 3.163 31.674 1.00 89.38 171 ILE A O 1
ATOM 1365 N N . THR A 1 172 ? -16.743 2.254 31.528 1.00 85.69 172 THR A N 1
ATOM 1366 C CA . THR A 1 172 ? -16.482 1.498 30.304 1.00 85.69 172 THR A CA 1
ATOM 1367 C C . THR A 1 172 ? -16.884 2.341 29.107 1.00 85.69 172 THR A C 1
ATOM 1369 O O . THR A 1 172 ? -17.868 3.079 29.150 1.00 85.69 172 THR A O 1
ATOM 1372 N N . THR A 1 173 ? -16.114 2.251 28.035 1.00 77.69 173 THR A N 1
ATOM 1373 C CA . THR A 1 173 ? -16.508 2.751 26.720 1.00 77.69 173 THR A CA 1
ATOM 1374 C C . THR A 1 173 ? -16.389 1.607 25.742 1.00 77.69 173 THR A C 1
ATOM 1376 O O . THR A 1 173 ? -15.398 0.873 25.782 1.00 77.69 173 THR A O 1
ATOM 1379 N N . ASP A 1 174 ? -17.333 1.511 24.820 1.00 68.62 174 ASP A N 1
ATOM 1380 C CA . ASP A 1 174 ? -17.148 0.697 23.633 1.00 68.62 174 ASP A CA 1
ATOM 1381 C C . ASP A 1 174 ? -16.011 1.341 22.832 1.00 68.62 174 ASP A C 1
ATOM 1383 O O . ASP A 1 174 ? -16.178 2.426 22.267 1.00 68.62 174 ASP A O 1
ATOM 1387 N N . MET A 1 175 ? -14.851 0.690 22.768 1.00 51.28 175 MET A N 1
ATOM 1388 C CA . MET A 1 175 ? -13.971 0.916 21.625 1.00 51.28 175 MET A CA 1
ATOM 1389 C C . MET A 1 175 ? -14.694 0.349 20.400 1.00 51.28 175 MET A C 1
ATOM 1391 O O . MET A 1 175 ? -15.294 -0.725 20.479 1.00 51.28 175 MET A O 1
ATOM 1395 N N . TYR A 1 176 ? -14.681 1.072 19.280 1.00 47.50 176 TYR A N 1
ATOM 1396 C CA . TYR A 1 176 ? -15.117 0.530 17.991 1.00 47.50 176 TYR A CA 1
ATOM 1397 C C . TYR A 1 176 ? -14.091 -0.518 17.518 1.00 47.50 176 TYR A C 1
ATOM 1399 O O . TYR A 1 176 ? -13.241 -0.236 16.678 1.00 47.50 176 TYR A O 1
ATOM 1407 N N . ASP A 1 177 ? -14.198 -1.716 18.090 1.00 41.38 177 ASP A N 1
ATOM 1408 C CA . ASP A 1 177 ? -13.361 -2.904 17.862 1.00 41.38 177 ASP A CA 1
ATOM 1409 C C . ASP A 1 177 ? -14.198 -4.008 17.163 1.00 41.38 177 ASP A C 1
ATOM 1411 O O . ASP A 1 177 ? -14.142 -5.170 17.540 1.00 41.38 177 ASP A O 1
ATOM 1415 N N . ASP A 1 178 ? -14.998 -3.600 16.162 1.00 40.09 178 ASP A N 1
ATOM 1416 C CA . ASP A 1 178 ? -15.878 -4.397 15.270 1.00 40.09 178 ASP A CA 1
ATOM 1417 C C . ASP A 1 178 ? -17.376 -4.488 15.631 1.00 40.09 178 ASP A C 1
ATOM 1419 O O . ASP A 1 178 ? -17.895 -5.507 16.086 1.00 40.09 178 ASP A O 1
ATOM 1423 N N . ASN A 1 179 ? -18.128 -3.415 15.332 1.00 34.56 179 ASN A N 1
ATOM 1424 C CA . ASN A 1 179 ? -19.566 -3.536 15.053 1.00 34.56 179 ASN A CA 1
ATOM 1425 C C . ASN A 1 179 ? -20.136 -2.338 14.272 1.00 34.56 179 ASN A C 1
ATOM 1427 O O . ASN A 1 179 ? -20.539 -1.325 14.847 1.00 34.56 179 ASN A O 1
ATOM 1431 N N . TRP A 1 180 ? -20.198 -2.465 12.943 1.00 45.94 180 TRP A N 1
ATOM 1432 C CA . TRP A 1 180 ? -20.731 -1.428 12.044 1.00 45.94 180 TRP A CA 1
ATOM 1433 C C . TRP A 1 180 ? -22.277 -1.330 12.045 1.00 45.94 180 TRP A C 1
ATOM 1435 O O . TRP A 1 180 ? -22.875 -0.424 11.465 1.00 45.94 180 TRP A O 1
ATOM 1445 N N . ASP A 1 181 ? -22.951 -2.262 12.716 1.00 37.16 181 ASP A N 1
ATOM 1446 C CA . ASP A 1 181 ? -24.326 -2.676 12.409 1.00 37.16 181 ASP A CA 1
ATOM 1447 C C . ASP A 1 181 ? -25.444 -1.800 13.028 1.00 37.16 181 ASP A C 1
ATOM 1449 O O . ASP A 1 181 ? -26.542 -2.268 13.330 1.00 37.16 181 ASP A O 1
ATOM 1453 N N . LYS A 1 182 ? -25.172 -0.506 13.269 1.00 35.47 182 LYS A N 1
ATOM 1454 C CA . LYS A 1 182 ? -26.130 0.454 13.869 1.00 35.47 182 LYS A CA 1
ATOM 1455 C C . LYS A 1 182 ? -26.312 1.771 13.102 1.00 35.47 182 LYS A C 1
ATOM 1457 O O . LYS A 1 182 ? -26.674 2.786 13.686 1.00 35.47 182 LYS A O 1
ATOM 1462 N N . GLY A 1 183 ? -26.152 1.736 11.780 1.00 39.56 183 GLY A N 1
ATOM 1463 C CA . GLY A 1 183 ? -26.738 2.735 10.872 1.00 39.56 183 GLY A CA 1
ATOM 1464 C C . GLY A 1 183 ? -25.909 3.989 10.570 1.00 39.56 183 GLY A C 1
ATOM 1465 O O . GLY A 1 183 ? -26.268 4.723 9.648 1.00 39.56 183 GLY A O 1
ATOM 1466 N N . ASP A 1 184 ? -24.783 4.212 11.251 1.00 43.03 184 ASP A N 1
ATOM 1467 C CA . ASP A 1 184 ? -23.759 5.149 10.771 1.00 43.03 184 ASP A CA 1
ATOM 1468 C C . ASP A 1 184 ? -23.012 4.571 9.548 1.00 43.03 184 ASP A C 1
ATOM 1470 O O . ASP A 1 184 ? -23.103 3.381 9.243 1.00 43.03 184 ASP A O 1
ATOM 1474 N N . LYS A 1 185 ? -22.280 5.401 8.788 1.00 49.53 185 LYS A N 1
ATOM 1475 C CA . LYS A 1 185 ? -21.637 4.996 7.514 1.00 49.53 185 LYS A CA 1
ATOM 1476 C C . LYS A 1 185 ? -20.122 4.766 7.609 1.00 49.53 185 LYS A C 1
ATOM 1478 O O . LYS A 1 185 ? -19.415 5.677 8.030 1.00 49.53 185 LYS A O 1
ATOM 1483 N N . ARG A 1 186 ? -19.653 3.627 7.056 1.00 55.22 186 ARG A N 1
ATOM 1484 C CA . ARG A 1 186 ? -18.275 3.309 6.594 1.00 55.22 186 ARG A CA 1
ATOM 1485 C C . ARG A 1 186 ? -17.308 4.515 6.589 1.00 55.22 186 ARG A C 1
ATOM 1487 O O . ARG A 1 186 ? -17.319 5.190 5.554 1.00 55.22 186 ARG A O 1
ATOM 1494 N N . PRO A 1 187 ? -16.502 4.842 7.627 1.00 63.28 187 PRO A N 1
ATOM 1495 C CA . PRO A 1 187 ? -15.471 5.881 7.556 1.00 63.28 187 PRO A CA 1
ATOM 1496 C C . PRO A 1 187 ? -14.465 5.526 6.462 1.00 63.28 187 PRO A C 1
ATOM 1498 O O . PRO A 1 187 ? -13.545 4.737 6.666 1.00 63.28 187 PRO A O 1
ATOM 1501 N N . LYS A 1 188 ? -14.708 6.078 5.269 1.00 72.19 188 LYS A N 1
ATOM 1502 C CA . LYS A 1 188 ? -14.136 5.605 4.005 1.00 72.19 188 LYS A CA 1
ATOM 1503 C C . LYS A 1 188 ? -12.621 5.471 4.100 1.00 72.19 188 LYS A C 1
ATOM 1505 O O . LYS A 1 188 ? -11.925 6.441 4.436 1.00 72.19 188 LYS A O 1
ATOM 1510 N N . LEU A 1 189 ? -12.117 4.276 3.790 1.00 80.38 189 LEU A N 1
ATOM 1511 C CA . LEU A 1 189 ? -10.691 3.985 3.890 1.00 80.38 189 LEU A CA 1
ATOM 1512 C C . LEU A 1 189 ? -9.916 4.793 2.836 1.00 80.38 189 LEU A C 1
ATOM 1514 O O . LEU A 1 189 ? -8.853 5.331 3.138 1.00 80.38 189 LEU A O 1
ATOM 1518 N N . MET A 1 190 ? -10.516 5.022 1.664 1.00 86.50 190 MET A N 1
ATOM 1519 C CA . MET A 1 190 ? -10.020 5.946 0.638 1.00 86.50 190 MET A CA 1
ATOM 1520 C C . MET A 1 190 ? -10.885 7.209 0.512 1.00 86.50 190 MET A C 1
ATOM 1522 O O . MET A 1 190 ? -12.116 7.154 0.551 1.00 86.50 190 MET A O 1
ATOM 1526 N N . ASN A 1 191 ? -10.241 8.365 0.312 1.00 89.44 191 ASN A N 1
ATOM 1527 C CA . ASN A 1 191 ? -10.929 9.610 -0.041 1.00 89.44 191 ASN A CA 1
ATOM 1528 C C . ASN A 1 191 ? -10.977 9.796 -1.575 1.00 89.44 191 ASN A C 1
ATOM 1530 O O . ASN A 1 191 ? -10.332 9.060 -2.323 1.00 89.44 191 ASN A O 1
ATOM 1534 N N . PHE A 1 192 ? -11.737 10.785 -2.061 1.00 92.50 192 PHE A N 1
ATOM 1535 C CA . PHE A 1 192 ? -11.877 11.050 -3.503 1.00 92.50 192 PHE A CA 1
ATOM 1536 C C . PHE A 1 192 ? -10.526 11.272 -4.212 1.00 92.50 192 PHE A C 1
ATOM 1538 O O . PHE A 1 192 ? -10.327 10.777 -5.320 1.00 92.50 192 PHE A O 1
ATOM 1545 N N . ALA A 1 193 ? -9.575 11.947 -3.559 1.00 93.69 193 ALA A N 1
ATOM 1546 C CA . ALA A 1 193 ? -8.237 12.143 -4.108 1.00 93.69 193 ALA A CA 1
ATOM 1547 C C . ALA A 1 193 ? -7.450 10.824 -4.191 1.00 93.69 193 ALA A C 1
ATOM 1549 O O . ALA A 1 193 ? -6.771 10.599 -5.187 1.00 93.69 193 ALA A O 1
ATOM 1550 N N . SER A 1 194 ? -7.570 9.924 -3.206 1.00 94.25 194 SER A N 1
ATOM 1551 C CA . SER A 1 194 ? -6.952 8.591 -3.250 1.00 94.25 194 SER A CA 1
ATOM 1552 C C . SER A 1 194 ? -7.492 7.765 -4.424 1.00 94.25 194 SER A C 1
ATOM 1554 O O . SER A 1 194 ? -6.705 7.176 -5.161 1.00 94.25 194 SER A O 1
ATOM 1556 N N . TYR A 1 195 ? -8.813 7.777 -4.648 1.00 95.00 195 TYR A N 1
ATOM 1557 C CA . TYR A 1 195 ? -9.454 7.128 -5.802 1.00 95.00 195 TYR A CA 1
ATOM 1558 C C . TYR A 1 195 ? -8.957 7.707 -7.138 1.00 95.00 195 TYR A C 1
ATOM 1560 O O . TYR A 1 195 ? -8.577 6.955 -8.039 1.00 95.00 195 TYR A O 1
ATOM 1568 N N . PHE A 1 196 ? -8.895 9.038 -7.255 1.00 95.75 196 PHE A N 1
ATOM 1569 C CA . PHE A 1 196 ? -8.367 9.715 -8.442 1.00 95.75 196 PHE A CA 1
ATOM 1570 C C . PHE A 1 196 ? -6.887 9.383 -8.688 1.00 95.75 196 PHE A C 1
ATOM 1572 O O . PHE A 1 196 ? -6.519 9.023 -9.803 1.00 95.75 196 PHE A O 1
ATOM 1579 N N . GLY A 1 197 ? -6.051 9.434 -7.645 1.00 95.94 197 GLY A N 1
ATOM 1580 C CA . GLY A 1 197 ? -4.621 9.138 -7.721 1.00 95.94 197 GLY A CA 1
ATOM 1581 C C . GLY A 1 197 ? -4.335 7.696 -8.141 1.00 95.94 197 GLY A C 1
ATOM 1582 O O . GLY A 1 197 ? -3.524 7.484 -9.039 1.00 95.94 197 GLY A O 1
ATOM 1583 N N . CYS A 1 198 ? -5.042 6.712 -7.570 1.00 96.38 198 CYS A N 1
ATOM 1584 C CA . CYS A 1 198 ? -4.935 5.307 -7.986 1.00 96.38 198 CYS A CA 1
ATOM 1585 C C . CYS A 1 198 ? -5.360 5.118 -9.445 1.00 96.38 198 CYS A C 1
ATOM 1587 O O . CYS A 1 198 ? -4.643 4.488 -10.217 1.00 96.38 198 CYS A O 1
ATOM 1589 N N . THR A 1 199 ? -6.492 5.708 -9.843 1.00 96.69 199 THR A N 1
ATOM 1590 C CA . THR A 1 199 ? -7.004 5.606 -11.219 1.00 96.69 199 THR A CA 1
ATOM 1591 C C . THR A 1 199 ? -6.025 6.213 -12.223 1.00 96.69 199 THR A C 1
ATOM 1593 O O . THR A 1 199 ? -5.688 5.576 -13.218 1.00 96.69 199 THR A O 1
ATOM 1596 N N . LEU A 1 200 ? -5.522 7.423 -11.955 1.00 97.19 200 LEU A N 1
ATOM 1597 C CA . LEU A 1 200 ? -4.541 8.103 -12.801 1.00 97.19 200 LEU A CA 1
ATOM 1598 C C . LEU A 1 200 ? -3.237 7.300 -12.904 1.00 97.19 200 LEU A C 1
ATOM 1600 O O . LEU A 1 200 ? -2.703 7.132 -13.998 1.00 97.19 200 LEU A O 1
ATOM 1604 N N . S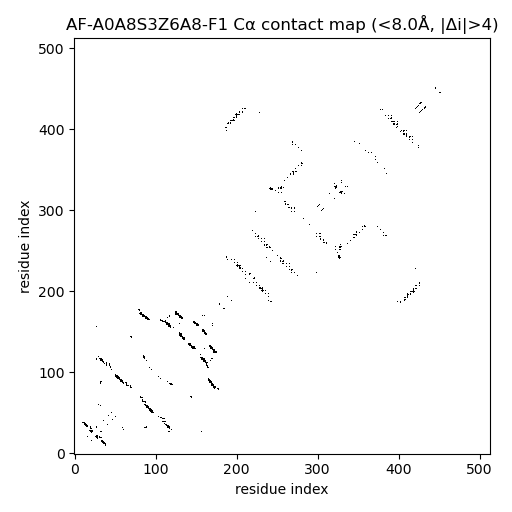ER A 1 201 ? -2.744 6.780 -11.780 1.00 97.69 201 SER A N 1
ATOM 1605 C CA . SER A 1 201 ? -1.497 6.015 -11.716 1.00 97.69 201 SER A CA 1
ATOM 1606 C C . SER A 1 201 ? -1.594 4.697 -12.486 1.00 97.69 201 SER A C 1
ATOM 1608 O O . SER A 1 201 ? -0.789 4.458 -13.388 1.00 97.69 201 SER A O 1
ATOM 1610 N N . ALA A 1 202 ? -2.647 3.909 -12.246 1.00 97.31 202 ALA A N 1
ATOM 1611 C CA . ALA A 1 202 ? -2.904 2.667 -12.965 1.00 97.31 202 ALA A CA 1
ATOM 1612 C C . ALA A 1 202 ? -3.093 2.902 -14.475 1.00 97.31 202 ALA A C 1
ATOM 1614 O O . ALA A 1 202 ? -2.517 2.173 -15.282 1.00 97.31 202 ALA A O 1
ATOM 1615 N N . MET A 1 203 ? -3.829 3.948 -14.874 1.00 97.44 203 MET A N 1
ATOM 1616 C CA . MET A 1 203 ? -4.000 4.320 -16.286 1.00 97.44 203 MET A CA 1
ATOM 1617 C C . MET A 1 203 ? -2.671 4.684 -16.959 1.00 97.44 203 MET A C 1
ATOM 1619 O O . MET A 1 203 ? -2.411 4.233 -18.076 1.00 97.44 203 MET A O 1
ATOM 1623 N N . LEU A 1 204 ? -1.813 5.464 -16.292 1.00 97.12 204 LEU A N 1
ATOM 1624 C CA . LEU A 1 204 ? -0.493 5.820 -16.818 1.00 97.12 204 LEU A CA 1
ATOM 1625 C C . LEU A 1 204 ? 0.411 4.589 -16.946 1.00 97.12 204 LEU A C 1
ATOM 1627 O O . LEU A 1 204 ? 0.989 4.380 -18.011 1.00 97.12 204 LEU A O 1
ATOM 1631 N N . CYS A 1 205 ? 0.476 3.732 -15.923 1.00 95.94 205 CYS A N 1
ATOM 1632 C CA . CYS A 1 205 ? 1.222 2.474 -15.979 1.00 95.94 205 CYS A CA 1
ATOM 1633 C C . CYS A 1 205 ? 0.747 1.591 -17.148 1.00 95.94 205 CYS A C 1
ATOM 1635 O O . CYS A 1 205 ? 1.553 1.218 -18.009 1.00 95.94 205 CYS A O 1
ATOM 1637 N N . LEU A 1 206 ? -0.557 1.310 -17.241 1.00 96.00 206 LEU A N 1
ATOM 1638 C CA . LEU A 1 206 ? -1.124 0.475 -18.306 1.00 96.00 206 LEU A CA 1
ATOM 1639 C C . LEU A 1 206 ? -0.894 1.073 -19.702 1.00 96.00 206 LEU A C 1
ATOM 1641 O O . LEU A 1 206 ? -0.609 0.324 -20.637 1.00 96.00 206 LEU A O 1
ATOM 1645 N N . MET A 1 207 ? -0.923 2.402 -19.848 1.00 94.88 207 MET A N 1
ATOM 1646 C CA . MET A 1 207 ? -0.557 3.068 -21.101 1.00 94.88 207 MET A CA 1
ATOM 1647 C C . MET A 1 207 ? 0.913 2.819 -21.474 1.00 94.88 207 MET A C 1
ATOM 1649 O O . MET A 1 207 ? 1.187 2.481 -22.625 1.00 94.88 207 MET A O 1
ATOM 1653 N N . VAL A 1 208 ? 1.855 2.920 -20.526 1.00 92.69 208 VAL A N 1
ATOM 1654 C CA . VAL A 1 208 ? 3.275 2.586 -20.766 1.00 92.69 208 VAL A CA 1
ATOM 1655 C C . VAL A 1 208 ? 3.423 1.130 -21.226 1.00 92.69 208 VAL A C 1
ATOM 1657 O O . VAL A 1 208 ? 4.109 0.862 -22.214 1.00 92.69 208 VAL A O 1
ATOM 1660 N N . CYS A 1 209 ? 2.723 0.192 -20.578 1.00 94.00 209 CYS A N 1
ATOM 1661 C CA . CYS A 1 209 ? 2.721 -1.214 -20.986 1.00 94.00 209 CYS A CA 1
ATOM 1662 C C . CYS A 1 209 ? 2.173 -1.393 -22.417 1.00 94.00 209 CYS A C 1
ATOM 1664 O O . CYS A 1 209 ? 2.817 -2.026 -23.257 1.00 94.00 209 CYS A O 1
ATOM 1666 N N . GLY A 1 210 ? 1.038 -0.757 -22.729 1.00 93.19 210 GLY A N 1
ATOM 1667 C CA . GLY A 1 210 ? 0.428 -0.762 -24.060 1.00 93.19 210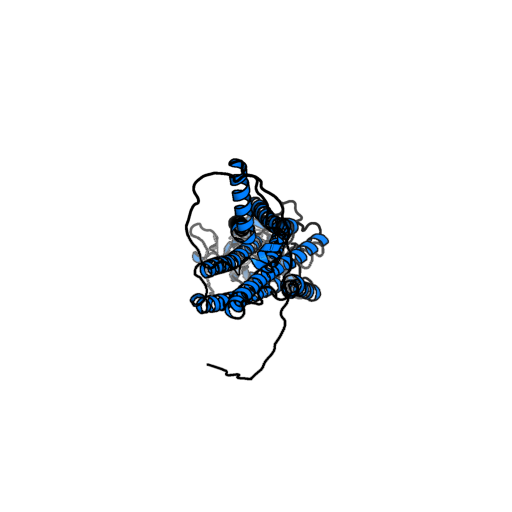 GLY A CA 1
ATOM 1668 C C . GLY A 1 210 ? 1.334 -0.186 -25.153 1.00 93.19 210 GLY A C 1
ATOM 1669 O O . GLY A 1 210 ? 1.413 -0.760 -26.237 1.00 93.19 210 GLY A O 1
ATOM 1670 N N . VAL A 1 211 ? 2.084 0.885 -24.870 1.00 90.81 211 VAL A N 1
ATOM 1671 C CA . VAL A 1 211 ? 3.068 1.459 -25.806 1.00 90.81 211 VAL A CA 1
ATOM 1672 C C . VAL A 1 211 ? 4.217 0.482 -26.074 1.00 90.81 211 VAL A C 1
ATOM 1674 O O . VAL A 1 211 ? 4.574 0.280 -27.234 1.00 90.81 211 VAL A O 1
ATOM 1677 N N . HIS A 1 212 ? 4.751 -0.194 -25.052 1.00 88.44 212 HIS A N 1
ATOM 1678 C CA . HIS A 1 212 ? 5.781 -1.227 -25.241 1.00 88.44 212 HIS A CA 1
ATOM 1679 C C . HIS A 1 212 ? 5.288 -2.467 -25.998 1.00 88.44 212 HIS A C 1
ATOM 1681 O O . HIS A 1 212 ? 6.069 -3.130 -26.682 1.00 88.44 212 HIS A O 1
ATOM 1687 N N . ILE A 1 213 ? 4.006 -2.816 -25.880 1.00 90.69 213 ILE A N 1
ATOM 1688 C CA . ILE A 1 213 ? 3.392 -3.889 -26.675 1.00 90.69 213 ILE A CA 1
ATOM 1689 C C . ILE A 1 213 ? 3.208 -3.427 -28.129 1.00 90.69 213 ILE A C 1
ATOM 1691 O O . ILE A 1 213 ? 3.613 -4.131 -29.052 1.00 90.69 213 ILE A O 1
ATOM 1695 N N . TYR A 1 214 ? 2.671 -2.221 -28.340 1.00 89.62 214 TYR A N 1
ATOM 1696 C CA . TYR A 1 214 ? 2.444 -1.632 -29.664 1.00 89.62 214 TYR A CA 1
ATOM 1697 C C . TYR A 1 214 ? 3.739 -1.474 -30.474 1.00 89.62 214 TYR A C 1
ATOM 1699 O O . TYR A 1 214 ? 3.778 -1.813 -31.655 1.00 89.62 214 TYR A O 1
ATOM 1707 N N . LEU A 1 215 ? 4.815 -1.009 -29.832 1.00 86.19 215 LEU A N 1
ATOM 1708 C CA . LEU A 1 215 ? 6.138 -0.876 -30.448 1.00 86.19 215 LEU A CA 1
ATOM 1709 C C . LEU A 1 215 ? 6.886 -2.212 -30.586 1.00 86.19 215 LEU A C 1
ATOM 1711 O O . LEU A 1 215 ? 7.981 -2.222 -31.138 1.00 86.19 215 LEU A O 1
ATOM 1715 N N . ARG A 1 216 ? 6.312 -3.325 -30.099 1.00 84.94 216 ARG A N 1
ATOM 1716 C CA . ARG A 1 216 ? 6.913 -4.671 -30.087 1.00 84.94 216 ARG A CA 1
ATOM 1717 C C . ARG A 1 216 ? 8.314 -4.712 -29.465 1.00 84.94 216 ARG A C 1
ATOM 1719 O O . ARG A 1 216 ? 9.156 -5.498 -29.884 1.00 84.94 216 ARG A O 1
ATOM 1726 N N . THR A 1 217 ? 8.533 -3.892 -28.436 1.00 78.75 217 THR A N 1
ATOM 1727 C CA . THR A 1 217 ? 9.798 -3.783 -27.696 1.00 78.75 217 THR A CA 1
ATOM 1728 C C . THR A 1 217 ? 10.205 -5.175 -27.189 1.00 78.75 217 THR A C 1
ATOM 1730 O O . THR A 1 217 ? 9.490 -5.765 -26.368 1.00 78.75 217 THR A O 1
ATOM 1733 N N . SER A 1 218 ? 11.287 -5.741 -27.725 1.00 74.69 218 SER A N 1
ATOM 1734 C CA . SER A 1 218 ? 11.681 -7.148 -27.519 1.00 74.69 218 SER A CA 1
ATOM 1735 C C . SER A 1 218 ? 12.737 -7.339 -26.428 1.00 74.69 218 SER A C 1
ATOM 1737 O O . SER A 1 218 ? 12.943 -8.459 -25.969 1.00 74.69 218 SER A O 1
ATOM 1739 N N . THR A 1 219 ? 13.372 -6.255 -25.980 1.00 82.88 219 THR A N 1
ATOM 1740 C CA . THR A 1 219 ? 14.444 -6.268 -24.979 1.00 82.88 219 THR A CA 1
ATOM 1741 C C . THR A 1 219 ? 13.978 -6.768 -23.603 1.00 82.88 219 THR A C 1
ATOM 1743 O O . THR A 1 219 ? 12.876 -6.448 -23.143 1.00 82.88 219 THR A O 1
ATOM 1746 N N . SER A 1 220 ? 14.844 -7.516 -22.904 1.00 84.19 220 SER A N 1
ATOM 1747 C CA . SER A 1 220 ? 14.601 -8.027 -21.540 1.00 84.19 220 SER A CA 1
ATOM 1748 C C . SER A 1 220 ? 14.207 -6.906 -20.572 1.00 84.19 220 SER A C 1
ATOM 1750 O O . SER A 1 220 ? 13.211 -7.014 -19.858 1.00 84.19 220 SER A O 1
ATO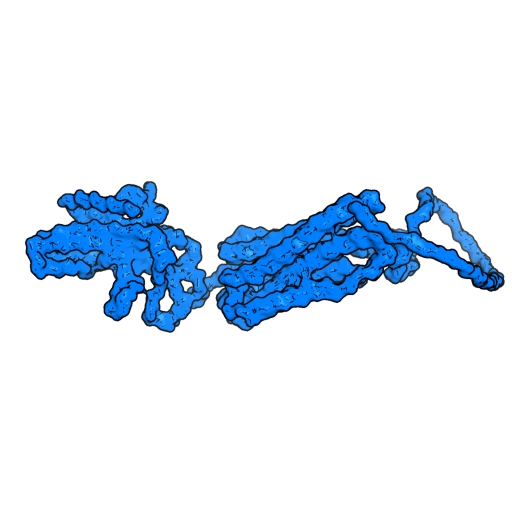M 1752 N N . THR A 1 221 ? 14.912 -5.772 -20.638 1.00 86.62 221 THR A N 1
ATOM 1753 C CA . THR A 1 221 ? 14.613 -4.542 -19.889 1.00 86.62 221 THR A CA 1
ATOM 1754 C C . THR A 1 221 ? 13.176 -4.056 -20.112 1.00 86.62 221 THR A C 1
ATOM 1756 O O . THR A 1 221 ? 12.448 -3.810 -19.152 1.00 86.62 221 THR A O 1
ATOM 1759 N N . ALA A 1 222 ? 12.703 -3.992 -21.360 1.00 87.88 222 ALA A N 1
ATOM 1760 C CA . ALA A 1 222 ? 11.329 -3.587 -21.648 1.00 87.88 222 ALA A CA 1
ATOM 1761 C C . ALA A 1 222 ? 10.287 -4.627 -21.212 1.00 87.88 222 ALA A C 1
ATOM 1763 O O . ALA A 1 222 ? 9.175 -4.272 -20.817 1.00 87.88 222 ALA A O 1
ATOM 1764 N N . ALA A 1 223 ? 10.625 -5.919 -21.253 1.00 90.50 223 ALA A N 1
ATOM 1765 C CA . ALA A 1 223 ? 9.776 -6.960 -20.688 1.00 90.50 223 ALA A CA 1
ATOM 1766 C C . ALA A 1 223 ? 9.643 -6.817 -19.159 1.00 90.50 223 ALA A C 1
ATOM 1768 O O . ALA A 1 223 ? 8.529 -6.930 -18.646 1.00 90.50 223 ALA A O 1
ATOM 1769 N N . ILE A 1 224 ? 10.723 -6.485 -18.447 1.00 92.69 224 ILE A N 1
ATOM 1770 C CA . ILE A 1 224 ? 10.698 -6.162 -17.011 1.00 92.69 224 ILE A CA 1
ATOM 1771 C C . ILE A 1 224 ? 9.830 -4.923 -16.753 1.00 92.69 224 ILE A C 1
ATOM 1773 O O . ILE A 1 224 ? 8.907 -4.995 -15.944 1.00 92.69 224 ILE A O 1
ATOM 1777 N N . HIS A 1 225 ? 10.027 -3.832 -17.501 1.00 92.06 225 HIS A N 1
ATOM 1778 C CA . HIS A 1 225 ? 9.220 -2.610 -17.382 1.00 92.06 225 HIS A CA 1
ATOM 1779 C C . HIS A 1 225 ? 7.715 -2.854 -17.596 1.00 92.06 225 HIS A C 1
ATOM 1781 O O . HIS A 1 225 ? 6.890 -2.315 -16.856 1.00 92.06 225 HIS A O 1
ATOM 1787 N N . ARG A 1 226 ? 7.339 -3.696 -18.574 1.00 93.38 226 ARG A N 1
ATOM 1788 C CA . ARG A 1 226 ? 5.940 -4.114 -18.789 1.00 93.38 226 ARG A CA 1
ATOM 1789 C C . ARG A 1 226 ? 5.372 -4.849 -17.574 1.00 93.38 226 ARG A C 1
ATOM 1791 O O . ARG A 1 226 ? 4.279 -4.512 -17.131 1.00 93.38 226 ARG A O 1
ATOM 1798 N N . ASN A 1 227 ? 6.099 -5.825 -17.029 1.00 95.94 227 ASN A N 1
ATOM 1799 C CA . ASN A 1 227 ? 5.622 -6.605 -15.883 1.00 95.94 227 ASN A CA 1
ATOM 1800 C C . ASN A 1 227 ? 5.529 -5.761 -14.603 1.00 95.94 227 ASN A C 1
ATOM 1802 O O . ASN A 1 227 ? 4.510 -5.830 -13.923 1.00 95.94 227 ASN A O 1
ATOM 1806 N N . LEU A 1 228 ? 6.525 -4.912 -14.328 1.00 95.88 228 LEU A N 1
ATOM 1807 C CA . LEU A 1 228 ? 6.509 -3.992 -13.187 1.00 95.88 228 LEU A CA 1
ATOM 1808 C C . LEU A 1 228 ? 5.349 -2.983 -13.273 1.00 95.88 228 LEU A C 1
ATOM 1810 O O . LEU A 1 228 ? 4.669 -2.714 -12.284 1.00 95.88 228 LEU A O 1
ATOM 1814 N N . SER A 1 229 ? 5.087 -2.450 -14.470 1.00 96.12 229 SER A N 1
ATOM 1815 C CA . SER A 1 229 ? 3.919 -1.601 -14.723 1.00 96.12 229 SER A CA 1
ATOM 1816 C C . SER A 1 229 ? 2.609 -2.337 -14.406 1.00 96.12 229 SER A C 1
ATOM 1818 O O . SER A 1 229 ? 1.746 -1.802 -13.706 1.00 96.12 229 SER A O 1
ATOM 1820 N N . VAL A 1 230 ? 2.476 -3.587 -14.866 1.00 96.94 230 VAL A N 1
ATOM 1821 C CA . VAL A 1 230 ? 1.295 -4.423 -14.609 1.00 96.94 230 VAL A CA 1
ATOM 1822 C C . VAL A 1 230 ? 1.145 -4.746 -13.119 1.00 96.94 230 VAL A C 1
ATOM 1824 O O . VAL A 1 230 ? 0.036 -4.630 -12.605 1.00 96.94 230 VAL A O 1
ATOM 1827 N N . SER A 1 231 ? 2.214 -5.081 -12.388 1.00 97.44 231 SER A N 1
ATOM 1828 C CA . SER A 1 231 ? 2.123 -5.365 -10.946 1.00 97.44 231 SER A CA 1
ATOM 1829 C C . SER A 1 231 ? 1.730 -4.129 -10.126 1.00 97.44 231 SER A C 1
ATOM 1831 O O . SER A 1 231 ? 0.905 -4.237 -9.217 1.00 97.44 231 SER A O 1
ATOM 1833 N N . ILE A 1 232 ? 2.246 -2.942 -10.476 1.00 96.00 232 ILE A N 1
ATOM 1834 C CA . ILE A 1 232 ? 1.861 -1.674 -9.832 1.00 96.00 232 ILE A CA 1
ATOM 1835 C C . ILE A 1 232 ? 0.398 -1.337 -10.134 1.00 96.00 232 ILE A C 1
ATOM 1837 O O . ILE A 1 232 ? -0.361 -1.041 -9.213 1.00 96.00 232 ILE A O 1
ATOM 1841 N N . ALA A 1 233 ? -0.029 -1.430 -11.396 1.00 97.19 233 ALA A N 1
ATOM 1842 C CA . ALA A 1 233 ? -1.418 -1.169 -11.762 1.00 97.19 233 ALA A CA 1
ATOM 1843 C C . ALA A 1 233 ? -2.380 -2.151 -11.069 1.00 97.19 233 ALA A C 1
ATOM 1845 O O . ALA A 1 233 ? -3.378 -1.726 -10.494 1.00 97.19 233 ALA A O 1
ATOM 1846 N N . LEU A 1 234 ? -2.072 -3.453 -11.062 1.00 97.44 234 LEU A N 1
ATOM 1847 C CA . LEU A 1 234 ? -2.915 -4.461 -10.417 1.00 97.44 234 LEU A CA 1
ATOM 1848 C C . LEU A 1 234 ? -2.969 -4.284 -8.897 1.00 97.44 234 LEU A C 1
ATOM 1850 O O . LEU A 1 234 ? -4.061 -4.324 -8.341 1.00 97.44 234 LEU A O 1
ATOM 1854 N N . SER A 1 235 ? -1.846 -4.022 -8.224 1.00 96.00 235 SER A N 1
ATOM 1855 C CA . SER A 1 235 ? -1.849 -3.785 -6.772 1.00 96.00 235 SER A CA 1
ATOM 1856 C C . SER A 1 235 ? -2.641 -2.530 -6.382 1.00 96.00 235 SER A C 1
ATOM 1858 O O . SER A 1 235 ? -3.421 -2.582 -5.431 1.00 96.00 235 SER A O 1
ATOM 1860 N N . GLN A 1 236 ? -2.540 -1.438 -7.148 1.00 95.50 236 GLN A N 1
ATOM 1861 C CA . GLN A 1 236 ? -3.354 -0.230 -6.950 1.00 95.50 236 GLN A CA 1
ATOM 1862 C C . GLN A 1 236 ? -4.848 -0.463 -7.222 1.00 95.50 236 GLN A C 1
ATOM 1864 O O . GLN A 1 236 ? -5.686 -0.010 -6.445 1.00 95.50 236 GLN A O 1
ATOM 1869 N N . LEU A 1 237 ? -5.205 -1.169 -8.300 1.00 95.81 237 LEU A N 1
ATOM 1870 C CA . LEU A 1 237 ? -6.604 -1.460 -8.637 1.00 95.81 237 LEU A CA 1
ATOM 1871 C C . LEU A 1 237 ? -7.244 -2.420 -7.626 1.00 95.81 237 LEU A C 1
ATOM 1873 O O . LEU A 1 237 ? -8.382 -2.209 -7.218 1.00 95.81 237 LEU A O 1
ATOM 1877 N N . VAL A 1 238 ? -6.513 -3.444 -7.182 1.00 95.25 238 VAL A N 1
ATOM 1878 C CA . VAL A 1 238 ? -6.960 -4.392 -6.151 1.00 95.25 238 VAL A CA 1
ATOM 1879 C C . VAL A 1 238 ? -7.120 -3.698 -4.799 1.00 95.25 238 VAL A C 1
ATOM 1881 O O . VAL A 1 238 ? -8.119 -3.935 -4.125 1.00 95.25 238 VAL A O 1
ATOM 1884 N N . PHE A 1 239 ? -6.215 -2.784 -4.436 1.00 92.50 239 PHE A N 1
ATOM 1885 C CA . PHE A 1 239 ? -6.385 -1.919 -3.267 1.00 92.50 239 PHE A CA 1
ATOM 1886 C C . PHE A 1 239 ? -7.653 -1.060 -3.386 1.00 92.50 239 PHE A C 1
ATOM 1888 O O . PHE A 1 239 ? -8.537 -1.134 -2.536 1.00 92.50 239 PHE A O 1
ATOM 1895 N N . MET A 1 240 ? -7.781 -0.318 -4.490 1.00 93.31 240 MET A N 1
ATOM 1896 C CA . MET A 1 240 ? -8.881 0.614 -4.749 1.00 93.31 240 MET A CA 1
ATOM 1897 C C . MET A 1 240 ? -10.259 -0.054 -4.789 1.00 93.31 240 MET A C 1
ATOM 1899 O O . MET A 1 240 ? -11.226 0.503 -4.276 1.00 93.31 240 MET A O 1
ATOM 1903 N N . PHE A 1 241 ? -10.374 -1.228 -5.412 1.00 91.25 241 PHE A N 1
ATOM 1904 C CA . PHE A 1 241 ? -11.647 -1.940 -5.511 1.00 91.25 241 PHE A CA 1
ATOM 1905 C C . PHE A 1 241 ? -11.933 -2.851 -4.322 1.00 91.25 241 PHE A C 1
ATOM 1907 O O . PHE A 1 241 ? -13.107 -3.114 -4.076 1.00 91.25 241 PHE A O 1
ATOM 1914 N N . GLY A 1 242 ? -10.905 -3.347 -3.629 1.00 87.06 242 GLY A N 1
ATOM 1915 C CA . GLY A 1 242 ? -11.030 -4.368 -2.592 1.00 87.06 242 GLY A CA 1
ATOM 1916 C C . GLY A 1 242 ? -11.203 -3.833 -1.175 1.00 87.06 242 GLY A C 1
ATOM 1917 O O . GLY A 1 242 ? -11.930 -4.442 -0.395 1.00 87.06 242 GLY A O 1
ATOM 1918 N N . ILE A 1 243 ? -10.582 -2.698 -0.835 1.00 83.38 243 ILE A N 1
ATOM 1919 C CA . ILE A 1 243 ? -10.474 -2.239 0.562 1.00 83.38 243 ILE A CA 1
ATOM 1920 C C . ILE A 1 243 ? -11.834 -1.974 1.239 1.00 83.38 243 ILE A C 1
ATOM 1922 O O . ILE A 1 243 ? -11.994 -2.238 2.429 1.00 83.38 243 ILE A O 1
ATOM 1926 N N . ASP A 1 244 ? -12.832 -1.531 0.467 1.00 78.12 244 ASP A N 1
ATOM 1927 C CA . ASP A 1 244 ? -14.195 -1.240 0.933 1.00 78.12 244 ASP A CA 1
ATOM 1928 C C . ASP A 1 244 ? -15.189 -2.426 0.709 1.00 78.12 244 ASP A C 1
ATOM 1930 O O . ASP A 1 244 ? -16.392 -2.249 0.886 1.00 78.12 244 ASP A O 1
ATOM 1934 N N . ARG A 1 245 ? -14.749 -3.647 0.332 1.00 78.62 245 ARG A N 1
ATOM 1935 C CA . ARG A 1 245 ? -15.627 -4.800 -0.048 1.00 78.62 245 ARG A CA 1
ATOM 1936 C C . ARG A 1 245 ? -15.945 -5.803 1.073 1.00 78.62 245 ARG A C 1
ATOM 1938 O O . ARG A 1 245 ? -16.062 -7.007 0.834 1.00 78.62 245 ARG A O 1
ATOM 1945 N N . TYR A 1 246 ? -16.122 -5.305 2.290 1.00 72.50 246 TYR A N 1
ATOM 1946 C CA . TYR A 1 246 ? -16.349 -6.117 3.494 1.00 72.50 246 TYR A CA 1
ATOM 1947 C C . TYR A 1 246 ? -17.727 -6.811 3.546 1.00 72.50 246 TYR A C 1
ATOM 1949 O O . TYR A 1 246 ? -17.856 -7.840 4.197 1.00 72.50 246 TYR A O 1
ATOM 1957 N N . GLU A 1 247 ? -18.736 -6.316 2.818 1.00 70.75 247 GLU A N 1
ATOM 1958 C CA . GLU A 1 247 ? -20.112 -6.867 2.800 1.00 70.75 247 GLU A CA 1
ATOM 1959 C C . GLU A 1 247 ? -20.206 -8.330 2.317 1.00 70.75 247 GLU A C 1
ATOM 1961 O O . GLU A 1 247 ? -21.198 -9.016 2.553 1.00 70.75 247 GLU A O 1
ATOM 1966 N N . THR A 1 248 ? -19.177 -8.823 1.626 1.00 78.25 248 THR A N 1
ATOM 1967 C CA . THR A 1 248 ? -19.141 -10.161 1.021 1.00 78.25 248 THR A CA 1
ATOM 1968 C C . THR A 1 248 ? -17.851 -10.885 1.421 1.00 78.25 248 THR A C 1
ATOM 1970 O O . THR A 1 248 ? -16.841 -10.724 0.727 1.00 78.25 248 THR A O 1
ATOM 1973 N N . PRO A 1 249 ? -17.852 -11.709 2.491 1.00 77.19 249 PRO A N 1
ATOM 1974 C CA . PRO A 1 249 ? -16.632 -12.292 3.065 1.00 77.19 249 PRO A CA 1
ATOM 1975 C C . PRO A 1 249 ? -15.748 -13.044 2.061 1.00 77.19 249 PRO A C 1
ATOM 1977 O O . PRO A 1 249 ? -14.528 -12.901 2.073 1.00 77.19 249 PRO A O 1
ATOM 1980 N N . ALA A 1 250 ? -16.352 -13.784 1.124 1.00 81.62 250 ALA A N 1
ATOM 1981 C CA . ALA A 1 250 ? -15.615 -14.497 0.080 1.00 81.62 250 ALA A CA 1
ATOM 1982 C C . ALA A 1 250 ? -14.851 -13.552 -0.870 1.00 81.62 250 ALA A C 1
ATOM 1984 O O . ALA A 1 250 ? -13.676 -13.784 -1.149 1.00 81.62 250 ALA A O 1
ATOM 1985 N N . LEU A 1 251 ? -15.481 -12.463 -1.336 1.00 84.44 251 LEU A N 1
ATOM 1986 C CA . LEU A 1 251 ? -14.794 -11.461 -2.161 1.00 84.44 251 LEU A CA 1
ATOM 1987 C C . LEU A 1 251 ? -13.739 -10.714 -1.342 1.00 84.44 251 LEU A C 1
ATOM 1989 O O . LEU A 1 251 ? -12.647 -10.468 -1.843 1.00 84.44 251 LEU A O 1
ATOM 1993 N N . CYS A 1 252 ? -14.040 -10.406 -0.082 1.00 83.81 252 CYS A N 1
ATOM 1994 C CA . CYS A 1 252 ? -13.135 -9.721 0.833 1.00 83.81 252 CYS A CA 1
ATOM 1995 C C . CYS A 1 252 ? -11.821 -10.504 1.031 1.00 83.81 252 CYS A C 1
ATOM 1997 O O . CYS A 1 252 ? -10.739 -9.938 0.864 1.00 83.81 252 CYS A O 1
ATOM 1999 N N . HIS A 1 253 ? -11.899 -11.824 1.249 1.00 83.69 253 HIS A N 1
ATOM 2000 C CA . HIS A 1 253 ? -10.726 -12.705 1.273 1.00 83.69 253 HIS A CA 1
ATOM 2001 C C . HIS A 1 253 ? -9.984 -12.751 -0.072 1.00 83.69 253 HIS A C 1
ATOM 2003 O O . HIS A 1 253 ? -8.760 -12.642 -0.087 1.00 83.69 253 HIS A O 1
ATOM 2009 N N . ILE A 1 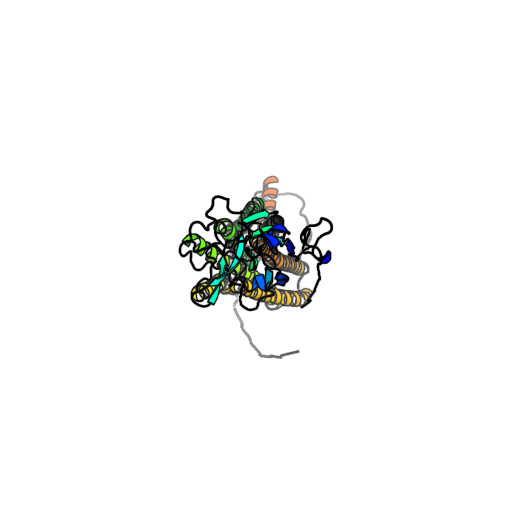254 ? -10.688 -12.862 -1.207 1.00 89.25 254 ILE A N 1
ATOM 2010 C CA . ILE A 1 254 ? -10.054 -12.865 -2.541 1.00 89.25 254 ILE A CA 1
ATOM 2011 C C . ILE A 1 254 ? -9.267 -11.568 -2.777 1.00 89.25 254 ILE A C 1
ATOM 2013 O O . ILE A 1 254 ? -8.116 -11.621 -3.210 1.00 89.25 254 ILE A O 1
ATOM 2017 N N . PHE A 1 255 ? -9.849 -10.409 -2.452 1.00 91.12 255 PHE A N 1
ATOM 2018 C CA . PHE A 1 255 ? -9.164 -9.121 -2.556 1.00 91.12 255 PHE A CA 1
ATOM 2019 C C . PHE A 1 255 ? -7.979 -9.015 -1.586 1.00 91.12 255 PHE A C 1
ATOM 2021 O O . PHE A 1 255 ? -6.937 -8.510 -1.991 1.00 91.12 255 PHE A O 1
ATOM 2028 N N . ALA A 1 256 ? -8.077 -9.542 -0.361 1.00 89.00 256 ALA A N 1
ATOM 2029 C CA . ALA A 1 256 ? -6.970 -9.545 0.598 1.00 89.00 256 ALA A CA 1
ATOM 2030 C C . ALA A 1 256 ? -5.786 -10.431 0.148 1.00 89.00 256 ALA A C 1
ATOM 2032 O O . ALA A 1 256 ? -4.628 -10.013 0.239 1.00 89.00 256 ALA A O 1
ATOM 2033 N N . ILE A 1 257 ? -6.064 -11.625 -0.396 1.00 90.94 257 ILE A N 1
ATOM 2034 C CA . ILE A 1 257 ? -5.062 -12.518 -1.009 1.00 90.94 257 ILE A CA 1
ATOM 2035 C C . ILE A 1 257 ? -4.398 -11.823 -2.203 1.00 90.94 257 ILE A C 1
ATOM 2037 O O . ILE A 1 257 ? -3.170 -11.731 -2.270 1.00 90.94 257 ILE A O 1
ATOM 2041 N N . ALA A 1 258 ? -5.205 -11.296 -3.130 1.00 94.12 258 ALA A N 1
ATOM 2042 C CA . ALA A 1 258 ? -4.717 -10.616 -4.324 1.00 94.12 258 ALA A CA 1
ATOM 2043 C C . ALA A 1 258 ? -3.881 -9.374 -3.977 1.00 94.12 258 ALA A C 1
ATOM 2045 O O . ALA A 1 258 ? -2.852 -9.133 -4.608 1.00 94.12 258 ALA A O 1
ATOM 2046 N N . LEU A 1 259 ? -4.285 -8.607 -2.960 1.00 93.00 259 LEU A N 1
ATOM 2047 C CA . LEU A 1 259 ? -3.580 -7.407 -2.520 1.00 93.00 259 LEU A CA 1
ATOM 2048 C C . LEU A 1 259 ? -2.184 -7.758 -2.014 1.00 93.00 259 LEU A C 1
ATOM 2050 O O . LEU A 1 259 ? -1.213 -7.156 -2.464 1.00 93.00 259 LEU A O 1
ATOM 2054 N N . HIS A 1 260 ? -2.071 -8.770 -1.148 1.00 93.19 260 HIS A N 1
ATOM 2055 C CA . HIS A 1 260 ? -0.774 -9.228 -0.658 1.00 93.19 260 HIS A CA 1
ATOM 2056 C C . HIS A 1 260 ? 0.103 -9.786 -1.793 1.00 93.19 260 HIS A C 1
ATOM 2058 O O . HIS A 1 260 ? 1.283 -9.442 -1.888 1.00 93.19 260 HIS A O 1
ATOM 2064 N N . TYR A 1 261 ? -0.479 -10.564 -2.710 1.00 96.19 261 TYR A N 1
ATOM 2065 C CA . TYR A 1 261 ? 0.236 -11.094 -3.871 1.00 96.19 261 TYR A CA 1
ATOM 2066 C C . TYR A 1 261 ? 0.797 -9.993 -4.782 1.00 96.19 261 TYR A C 1
ATOM 2068 O O . TYR A 1 261 ? 2.000 -9.973 -5.042 1.00 96.19 261 TYR A O 1
ATOM 2076 N N . PHE A 1 262 ? -0.031 -9.050 -5.244 1.00 97.12 262 PHE A N 1
ATOM 2077 C CA . PHE A 1 262 ? 0.426 -7.997 -6.159 1.00 97.12 262 PHE A CA 1
ATOM 2078 C C . PHE A 1 262 ? 1.326 -6.956 -5.477 1.00 97.12 262 PHE A C 1
ATOM 2080 O O . PHE A 1 262 ? 2.191 -6.375 -6.137 1.00 97.12 262 PHE A O 1
ATOM 2087 N N . PHE A 1 263 ? 1.168 -6.745 -4.167 1.00 95.25 263 PHE A N 1
ATOM 2088 C CA . PHE A 1 263 ? 2.091 -5.958 -3.349 1.00 95.25 263 PHE A CA 1
ATOM 2089 C C . PHE A 1 263 ? 3.497 -6.574 -3.363 1.00 95.25 263 PHE A C 1
ATOM 2091 O O . PHE A 1 263 ? 4.451 -5.912 -3.769 1.00 95.25 263 PHE A O 1
ATOM 2098 N N . LEU A 1 264 ? 3.627 -7.861 -3.024 1.00 96.44 264 LEU A N 1
ATOM 2099 C CA . LEU A 1 264 ? 4.916 -8.560 -3.052 1.00 96.44 264 LEU A CA 1
ATOM 2100 C C . LEU A 1 264 ? 5.484 -8.689 -4.468 1.00 96.44 264 LEU A C 1
ATOM 2102 O O . LEU A 1 264 ? 6.668 -8.432 -4.666 1.00 96.44 264 LEU A O 1
ATOM 2106 N N . ALA A 1 265 ? 4.650 -9.010 -5.462 1.00 98.06 265 ALA A N 1
ATOM 2107 C CA . ALA A 1 265 ? 5.073 -9.066 -6.860 1.00 98.06 265 ALA A CA 1
ATOM 2108 C C . ALA A 1 265 ? 5.628 -7.721 -7.346 1.00 98.06 265 ALA A C 1
ATOM 2110 O O . ALA A 1 265 ? 6.623 -7.698 -8.064 1.00 98.06 265 ALA A O 1
ATOM 2111 N N . THR A 1 266 ? 5.056 -6.596 -6.904 1.00 97.31 266 THR A N 1
ATOM 2112 C CA . THR A 1 266 ? 5.594 -5.263 -7.208 1.00 97.31 266 THR A CA 1
ATOM 2113 C C . THR A 1 266 ? 7.021 -5.101 -6.691 1.00 97.31 266 THR A C 1
ATOM 2115 O O . THR A 1 266 ? 7.895 -4.700 -7.458 1.00 97.31 266 THR A O 1
ATOM 2118 N N . TYR A 1 267 ? 7.298 -5.470 -5.438 1.00 97.19 267 TYR A N 1
ATOM 2119 C CA . TYR A 1 267 ? 8.663 -5.417 -4.906 1.00 97.19 267 TYR A CA 1
ATOM 2120 C C . TYR A 1 267 ? 9.609 -6.395 -5.604 1.00 97.19 267 TYR A C 1
ATOM 2122 O O . TYR A 1 267 ? 10.727 -6.012 -5.944 1.00 97.19 267 TYR A O 1
ATOM 2130 N N . SER A 1 268 ? 9.163 -7.619 -5.901 1.00 97.88 268 SER A N 1
ATOM 2131 C CA . SER A 1 268 ? 9.959 -8.581 -6.670 1.00 97.88 268 SER A CA 1
ATOM 2132 C C . SER A 1 268 ? 10.278 -8.092 -8.087 1.00 97.88 268 SER A C 1
ATOM 2134 O O . SER A 1 268 ? 11.368 -8.358 -8.591 1.00 97.88 268 SER A O 1
ATOM 2136 N N . TRP A 1 269 ? 9.385 -7.337 -8.734 1.00 97.81 269 TRP A N 1
ATOM 2137 C CA . TRP A 1 269 ? 9.664 -6.737 -10.040 1.00 97.81 269 TRP A CA 1
ATOM 2138 C C . TRP A 1 269 ? 10.621 -5.539 -9.968 1.00 97.81 269 TRP A C 1
ATOM 2140 O O . TRP A 1 269 ? 11.462 -5.409 -10.856 1.00 97.81 269 TRP A O 1
ATOM 2150 N N . VAL A 1 270 ? 10.585 -4.727 -8.902 1.00 97.06 270 VAL A N 1
ATOM 2151 C CA . VAL A 1 270 ? 11.613 -3.690 -8.655 1.00 97.06 270 VAL A CA 1
ATOM 2152 C C . VAL A 1 270 ? 12.978 -4.338 -8.374 1.00 97.06 270 VAL A C 1
ATOM 2154 O O . VAL A 1 270 ? 13.997 -3.894 -8.902 1.00 97.06 270 VAL A O 1
ATOM 2157 N N . MET A 1 271 ? 13.007 -5.442 -7.622 1.00 97.19 271 MET A N 1
ATOM 2158 C CA . MET A 1 271 ? 14.216 -6.242 -7.394 1.00 97.19 271 MET A CA 1
ATOM 2159 C C . MET A 1 271 ? 14.769 -6.831 -8.705 1.00 97.19 271 MET A C 1
ATOM 2161 O O . MET A 1 271 ? 15.971 -6.757 -8.960 1.00 97.19 271 MET A O 1
ATOM 2165 N N . ASN A 1 272 ? 13.903 -7.370 -9.571 1.00 96.31 272 ASN A N 1
ATOM 2166 C CA . ASN A 1 272 ? 14.282 -7.851 -10.905 1.00 96.31 272 ASN A CA 1
ATOM 2167 C C . ASN A 1 272 ? 14.875 -6.736 -11.780 1.00 96.31 272 ASN A C 1
ATOM 2169 O O . ASN A 1 272 ? 15.818 -6.992 -12.528 1.00 96.31 272 ASN A O 1
ATOM 2173 N N . GLU A 1 273 ? 14.355 -5.509 -11.687 1.00 94.88 273 GLU A N 1
ATOM 2174 C CA . GLU A 1 273 ? 14.914 -4.352 -12.390 1.00 94.88 273 GLU A CA 1
ATOM 2175 C C . GLU A 1 273 ? 16.328 -4.015 -11.891 1.00 94.88 273 GLU A C 1
ATOM 2177 O O . GLU A 1 273 ? 17.222 -3.800 -12.711 1.00 94.88 273 GLU A O 1
ATOM 2182 N N . ALA A 1 274 ? 16.572 -4.074 -10.576 1.00 95.75 274 ALA A N 1
ATOM 2183 C CA . ALA A 1 274 ? 17.909 -3.912 -9.998 1.00 95.75 274 ALA A CA 1
ATOM 2184 C C . ALA A 1 274 ? 18.887 -4.995 -10.470 1.00 95.75 274 ALA A C 1
ATOM 2186 O O . ALA A 1 274 ? 19.994 -4.671 -10.902 1.00 95.75 274 ALA A O 1
ATOM 2187 N N . PHE A 1 275 ? 18.470 -6.265 -10.475 1.00 94.38 275 PHE A N 1
ATOM 2188 C CA . PHE A 1 275 ? 19.287 -7.353 -11.019 1.00 94.38 275 PHE A CA 1
ATOM 2189 C C . PHE A 1 275 ? 19.571 -7.186 -12.516 1.00 94.38 275 PHE A C 1
ATOM 2191 O O . PHE A 1 275 ? 20.685 -7.456 -12.959 1.00 94.38 275 PHE A O 1
ATOM 2198 N N . ASN A 1 276 ? 18.598 -6.734 -13.308 1.00 92.06 276 ASN A N 1
ATOM 2199 C CA . ASN A 1 276 ? 18.801 -6.466 -14.731 1.00 92.06 276 ASN A CA 1
ATOM 2200 C C . ASN A 1 276 ? 19.767 -5.297 -14.962 1.00 92.06 276 ASN A C 1
ATOM 2202 O O . ASN A 1 276 ? 20.653 -5.417 -15.802 1.00 92.06 276 ASN A O 1
ATOM 2206 N N . LEU A 1 277 ? 19.656 -4.206 -14.197 1.00 91.19 277 LEU A N 1
ATOM 2207 C CA . LEU A 1 277 ? 20.589 -3.081 -14.290 1.00 91.19 277 LEU A CA 1
ATOM 2208 C C . LEU A 1 277 ? 22.022 -3.500 -13.923 1.00 91.19 277 LEU A C 1
ATOM 2210 O O . LEU A 1 277 ? 22.949 -3.159 -14.655 1.00 91.19 277 LEU A O 1
ATOM 2214 N N . TYR A 1 278 ? 22.192 -4.281 -12.849 1.00 91.31 278 TYR A N 1
ATOM 2215 C CA . TYR A 1 278 ? 23.478 -4.875 -12.469 1.00 91.31 278 TYR A CA 1
ATOM 2216 C C . TYR A 1 278 ? 24.076 -5.697 -13.618 1.00 91.31 278 TYR A C 1
ATOM 2218 O O . TYR A 1 278 ? 25.159 -5.389 -14.111 1.00 91.31 278 TYR A O 1
ATOM 2226 N N . ILE A 1 279 ? 23.315 -6.675 -14.120 1.00 88.06 279 ILE A N 1
ATOM 2227 C CA . ILE A 1 279 ? 23.724 -7.564 -15.216 1.00 88.06 279 ILE A CA 1
ATOM 2228 C C . ILE A 1 279 ? 24.101 -6.767 -16.470 1.00 88.06 279 ILE A C 1
ATOM 2230 O O . ILE A 1 279 ? 25.158 -7.016 -17.040 1.00 88.06 279 ILE A O 1
ATOM 2234 N N . VAL A 1 280 ? 23.301 -5.777 -16.880 1.00 84.69 280 VAL A N 1
ATOM 2235 C CA . VAL A 1 280 ? 23.604 -4.932 -18.049 1.00 84.69 280 VAL A CA 1
ATOM 2236 C C . VAL A 1 280 ? 24.929 -4.182 -17.876 1.00 84.69 280 VAL A C 1
ATOM 2238 O O . VAL A 1 280 ? 25.702 -4.092 -18.828 1.00 84.69 280 VAL A O 1
ATOM 2241 N N . ILE A 1 281 ? 25.231 -3.669 -16.681 1.00 84.62 281 ILE A N 1
ATOM 2242 C CA . ILE A 1 281 ? 26.464 -2.911 -16.424 1.00 84.62 281 ILE A CA 1
ATOM 2243 C C . ILE A 1 281 ? 27.694 -3.826 -16.417 1.00 84.62 281 ILE A C 1
ATOM 2245 O O . ILE A 1 281 ? 28.691 -3.467 -17.053 1.00 84.62 281 ILE A O 1
ATOM 2249 N N . THR A 1 282 ? 27.607 -4.986 -15.760 1.00 82.31 282 THR A N 1
ATOM 2250 C CA . THR A 1 282 ? 28.690 -5.976 -15.639 1.00 82.31 282 THR A CA 1
ATOM 2251 C C . THR A 1 282 ? 28.967 -6.693 -16.965 1.00 82.31 282 THR A C 1
ATOM 2253 O O . THR A 1 282 ? 30.111 -6.738 -17.409 1.00 82.31 282 THR A O 1
ATOM 2256 N N . TYR A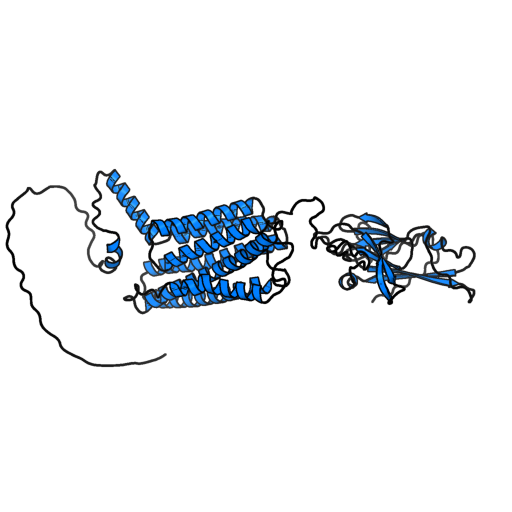 1 283 ? 27.944 -7.174 -17.684 1.00 77.19 283 TYR A N 1
ATOM 2257 C CA . TYR A 1 283 ? 28.151 -7.786 -19.009 1.00 77.19 283 TYR A CA 1
ATOM 2258 C C . TYR A 1 283 ? 28.677 -6.770 -20.030 1.00 77.19 283 TYR A C 1
ATOM 2260 O O . TYR A 1 283 ? 29.594 -7.087 -20.783 1.00 77.19 283 TYR A O 1
ATOM 2268 N N . SER A 1 284 ? 28.193 -5.520 -19.994 1.00 67.50 284 SER A N 1
ATOM 2269 C CA . SER A 1 284 ? 28.747 -4.431 -20.813 1.00 67.50 284 SER A CA 1
ATOM 2270 C C . SER A 1 284 ? 30.196 -4.068 -20.455 1.00 67.50 284 SER A C 1
ATOM 2272 O O . SER A 1 284 ? 30.818 -3.335 -21.224 1.00 67.50 284 SER A O 1
ATOM 2274 N N . ALA A 1 285 ? 30.718 -4.495 -19.300 1.00 59.66 285 ALA A N 1
ATOM 2275 C CA . ALA A 1 285 ? 32.120 -4.314 -18.926 1.00 59.66 285 ALA A CA 1
ATOM 2276 C C . ALA A 1 285 ? 33.005 -5.498 -19.357 1.00 59.66 285 ALA A C 1
ATOM 2278 O O . ALA A 1 285 ? 34.148 -5.266 -19.741 1.00 59.66 285 ALA A O 1
ATOM 2279 N N . HIS A 1 286 ? 32.488 -6.734 -19.326 1.00 57.47 286 HIS A N 1
ATOM 2280 C CA . HIS A 1 286 ? 33.301 -7.937 -19.548 1.00 57.47 286 HIS A CA 1
ATOM 2281 C C . HIS A 1 286 ? 33.188 -8.576 -20.940 1.00 57.47 286 HIS A C 1
ATOM 2283 O O . HIS A 1 286 ? 34.217 -8.980 -21.464 1.00 57.47 286 HIS A O 1
ATOM 2289 N N . ASN A 1 287 ? 31.998 -8.668 -21.554 1.00 55.88 287 ASN A N 1
ATOM 2290 C CA . ASN A 1 287 ? 31.802 -9.364 -22.840 1.00 55.88 287 ASN A CA 1
ATOM 2291 C C . ASN A 1 287 ? 30.763 -8.644 -23.729 1.00 55.88 287 ASN A C 1
ATOM 2293 O O . ASN A 1 287 ? 29.570 -8.946 -23.658 1.00 55.88 287 ASN A O 1
ATOM 2297 N N . PRO A 1 288 ? 31.180 -7.703 -24.600 1.00 54.56 288 PRO A N 1
ATOM 2298 C CA . PRO A 1 288 ? 30.260 -6.955 -25.462 1.00 54.56 288 PRO A CA 1
ATOM 2299 C C . PRO A 1 288 ? 29.672 -7.771 -26.630 1.00 54.56 288 PRO A C 1
ATOM 2301 O O . PRO A 1 288 ? 28.717 -7.313 -27.255 1.00 54.56 288 PRO A O 1
ATOM 2304 N N . SER A 1 289 ? 30.209 -8.957 -26.941 1.00 48.38 289 SER A N 1
ATOM 2305 C CA . SER A 1 289 ? 29.727 -9.829 -28.026 1.00 48.38 289 SER A CA 1
ATOM 2306 C C . SER A 1 289 ? 28.434 -10.587 -27.697 1.00 48.38 289 SER A C 1
ATOM 2308 O O . SER A 1 289 ? 27.639 -10.831 -28.600 1.00 48.38 289 SER A O 1
ATOM 2310 N N . ASP A 1 290 ? 28.183 -10.891 -26.419 1.00 48.75 290 ASP A N 1
ATOM 2311 C CA . ASP A 1 290 ? 27.053 -11.729 -25.972 1.00 48.75 290 ASP A CA 1
ATOM 2312 C C . ASP A 1 290 ? 25.852 -10.920 -25.451 1.00 48.75 290 ASP A C 1
ATOM 2314 O O . ASP A 1 290 ? 24.985 -11.438 -24.749 1.00 48.75 290 ASP A O 1
ATOM 2318 N N . LEU A 1 291 ? 25.737 -9.639 -25.823 1.00 51.66 291 LEU A N 1
ATOM 2319 C CA . LEU A 1 291 ? 24.596 -8.786 -25.443 1.00 51.66 291 LEU A CA 1
ATOM 2320 C C . LEU A 1 291 ? 23.229 -9.330 -25.914 1.00 51.66 291 LEU A C 1
ATOM 2322 O O . LEU A 1 291 ? 22.200 -8.977 -25.332 1.00 51.66 291 LEU A O 1
ATOM 2326 N N . ASN A 1 292 ? 23.212 -10.198 -26.931 1.00 46.09 292 ASN A N 1
ATOM 2327 C CA . ASN A 1 292 ? 22.009 -10.905 -27.380 1.00 46.09 292 ASN A CA 1
ATOM 2328 C C . ASN A 1 292 ? 21.614 -12.088 -26.478 1.00 46.09 292 ASN A C 1
ATOM 2330 O O . ASN A 1 292 ? 20.443 -12.461 -26.487 1.00 46.09 292 ASN A O 1
ATOM 2334 N N . ASP A 1 293 ? 22.529 -12.645 -25.678 1.00 47.34 293 ASP A N 1
ATOM 2335 C CA . ASP A 1 293 ? 22.248 -13.755 -24.755 1.00 47.34 293 ASP A CA 1
ATOM 2336 C C . ASP A 1 293 ? 21.938 -13.236 -23.337 1.00 47.34 293 ASP A C 1
ATOM 2338 O O . ASP A 1 293 ? 22.436 -13.698 -22.307 1.00 47.34 293 ASP A O 1
ATOM 2342 N N . SER A 1 294 ? 21.081 -12.208 -23.284 1.00 50.19 294 SER A N 1
ATOM 2343 C CA . SER A 1 294 ? 20.506 -11.678 -22.047 1.00 50.19 294 SER A CA 1
ATOM 2344 C C . SER A 1 294 ? 19.650 -12.765 -21.388 1.00 50.19 294 SER A C 1
ATOM 2346 O O . SER A 1 294 ? 18.464 -12.910 -21.686 1.00 50.19 294 SER A O 1
ATOM 2348 N N . GLY A 1 295 ? 20.295 -13.549 -20.516 1.00 57.44 295 GLY A N 1
ATOM 2349 C CA . GLY A 1 295 ? 19.840 -14.865 -20.065 1.00 57.44 295 GLY A CA 1
ATOM 2350 C C . GLY A 1 295 ? 18.343 -14.982 -19.769 1.00 57.44 295 GLY A C 1
ATOM 2351 O O . GLY A 1 295 ? 17.771 -14.152 -19.052 1.00 57.44 295 GLY A O 1
ATOM 2352 N N . SER A 1 296 ? 17.756 -16.057 -20.314 1.00 76.06 296 SER A N 1
ATOM 2353 C CA . SER A 1 296 ? 16.320 -16.345 -20.429 1.00 76.06 296 SER A CA 1
ATOM 2354 C C . SER A 1 296 ? 15.420 -15.652 -19.400 1.00 76.06 296 SER A C 1
ATOM 2356 O O . SER A 1 296 ? 15.519 -15.883 -18.190 1.00 76.06 296 SER A O 1
ATOM 2358 N N . MET A 1 297 ? 14.450 -14.881 -19.909 1.00 86.12 297 MET A N 1
ATOM 2359 C CA . MET A 1 297 ? 13.439 -14.157 -19.124 1.00 86.12 297 MET A CA 1
ATOM 2360 C C . MET A 1 297 ? 12.675 -15.027 -18.112 1.00 86.12 297 MET A C 1
ATOM 2362 O O . MET A 1 297 ? 12.100 -14.490 -17.164 1.00 86.12 297 MET A O 1
ATOM 2366 N N . ILE A 1 298 ? 12.701 -16.357 -18.264 1.00 88.56 298 ILE A N 1
ATOM 2367 C CA . ILE A 1 298 ? 12.129 -17.313 -17.310 1.00 88.56 298 ILE A CA 1
ATOM 2368 C C . ILE A 1 298 ? 12.613 -17.074 -15.869 1.00 88.56 298 ILE A C 1
ATOM 2370 O O . ILE A 1 298 ? 11.802 -17.147 -14.949 1.00 88.56 298 ILE A O 1
ATOM 2374 N N . ARG A 1 299 ? 13.884 -16.685 -15.661 1.00 90.75 299 ARG A N 1
ATOM 2375 C CA . ARG A 1 299 ? 14.427 -16.406 -14.316 1.00 90.75 299 ARG A CA 1
ATOM 2376 C C . ARG A 1 299 ? 13.715 -15.233 -13.637 1.00 90.75 299 ARG A C 1
ATOM 2378 O O . ARG A 1 299 ? 13.335 -15.331 -12.472 1.00 90.75 299 ARG A O 1
ATOM 2385 N N . TYR A 1 300 ? 13.454 -14.160 -14.386 1.00 93.75 300 TYR A N 1
ATOM 2386 C CA . TYR A 1 300 ? 12.740 -12.990 -13.878 1.00 93.75 300 TYR A CA 1
ATOM 2387 C C . TYR A 1 300 ? 11.259 -13.300 -13.640 1.00 93.75 300 TYR A C 1
ATOM 2389 O O . TYR A 1 300 ? 10.703 -12.849 -12.644 1.00 93.75 300 TYR A O 1
ATOM 2397 N N . TYR A 1 301 ? 10.623 -14.118 -14.486 1.00 95.19 301 TYR A N 1
ATOM 2398 C CA . TYR A 1 301 ? 9.239 -14.553 -14.262 1.00 95.19 301 TYR A CA 1
ATOM 2399 C C . TYR A 1 301 ? 9.081 -15.428 -13.008 1.00 95.19 301 TYR A C 1
ATOM 2401 O O . TYR A 1 301 ? 8.124 -15.238 -12.254 1.00 95.19 301 TYR A O 1
ATOM 2409 N N . VAL A 1 302 ? 10.031 -16.329 -12.730 1.00 95.62 302 VAL A N 1
ATOM 2410 C CA . VAL A 1 302 ? 10.039 -17.128 -11.492 1.00 95.62 302 VAL A CA 1
ATOM 2411 C C . VAL A 1 302 ? 10.181 -16.227 -10.259 1.00 95.62 302 VAL A C 1
ATOM 2413 O O . VAL A 1 302 ? 9.360 -16.313 -9.347 1.00 95.62 302 VAL A O 1
ATOM 2416 N N . LEU A 1 303 ? 11.155 -15.311 -10.247 1.00 95.75 303 LEU A N 1
ATOM 2417 C CA . LEU A 1 303 ? 11.364 -14.386 -9.122 1.00 95.75 303 LEU A CA 1
ATOM 2418 C C . LEU A 1 303 ? 10.231 -13.354 -8.958 1.00 95.75 303 LEU A C 1
ATOM 2420 O O . LEU A 1 303 ? 9.888 -12.989 -7.835 1.00 95.75 303 LEU A O 1
ATOM 2424 N N . GLY A 1 304 ? 9.651 -12.888 -10.068 1.00 95.69 304 GLY A N 1
ATOM 2425 C CA . GLY A 1 304 ? 8.679 -11.792 -10.117 1.00 95.69 304 GLY A CA 1
ATOM 2426 C C . GLY A 1 304 ? 7.221 -12.201 -9.898 1.00 95.69 304 GLY A C 1
ATOM 2427 O O . GLY A 1 304 ? 6.465 -11.431 -9.312 1.00 95.69 304 GLY A O 1
ATOM 2428 N N . TRP A 1 305 ? 6.815 -13.400 -10.337 1.00 97.31 305 TRP A N 1
ATOM 2429 C CA . TRP A 1 305 ? 5.426 -13.875 -10.220 1.00 97.31 305 TRP A CA 1
ATOM 2430 C C . TRP A 1 305 ? 5.268 -15.149 -9.390 1.00 97.31 305 TRP A C 1
ATOM 2432 O O . TRP A 1 305 ? 4.300 -15.252 -8.635 1.00 97.31 305 TRP A O 1
ATOM 2442 N N . VAL A 1 306 ? 6.180 -16.119 -9.517 1.00 97.12 306 VAL A N 1
ATOM 2443 C CA . VAL A 1 306 ? 6.028 -17.432 -8.861 1.00 97.12 306 VAL A CA 1
ATOM 2444 C C . VAL A 1 306 ? 6.417 -17.355 -7.385 1.00 97.12 306 VAL A C 1
ATOM 2446 O O . VAL A 1 306 ? 5.642 -17.779 -6.530 1.00 97.12 306 VAL A O 1
ATOM 2449 N N . LEU A 1 307 ? 7.569 -16.756 -7.069 1.00 95.69 307 LEU A N 1
ATOM 2450 C CA . LEU A 1 307 ? 8.061 -16.627 -5.694 1.00 95.69 307 LEU A CA 1
ATOM 2451 C C . LEU A 1 307 ? 7.072 -15.878 -4.763 1.00 95.69 307 LEU A C 1
ATOM 2453 O O . LEU A 1 307 ? 6.750 -16.435 -3.712 1.00 95.69 307 LEU A O 1
ATOM 2457 N N . PRO A 1 308 ? 6.497 -14.708 -5.129 1.00 96.62 308 PRO A N 1
ATOM 2458 C CA . PRO A 1 308 ? 5.425 -14.079 -4.349 1.00 96.62 308 PRO A CA 1
ATOM 2459 C C . PRO A 1 308 ? 4.214 -14.989 -4.118 1.00 96.62 308 PRO A C 1
ATOM 2461 O O . PRO A 1 308 ? 3.639 -14.983 -3.032 1.00 96.62 308 PRO A O 1
ATOM 2464 N N . GLY A 1 309 ? 3.840 -15.796 -5.116 1.00 96.00 309 GLY A N 1
ATOM 2465 C CA . GLY A 1 309 ? 2.697 -16.708 -5.035 1.00 96.00 309 GLY A CA 1
ATOM 2466 C C . GLY A 1 309 ? 2.929 -17.840 -4.039 1.00 96.00 309 GLY A C 1
ATOM 2467 O O . GLY A 1 309 ? 2.050 -18.135 -3.233 1.00 96.00 309 GLY A O 1
ATOM 2468 N N . ILE A 1 310 ? 4.137 -18.412 -4.038 1.00 95.44 310 ILE A N 1
ATOM 2469 C CA . ILE A 1 310 ? 4.552 -19.432 -3.065 1.00 95.44 310 ILE A CA 1
ATOM 2470 C C . ILE A 1 310 ? 4.547 -18.853 -1.644 1.00 95.44 310 ILE A C 1
ATOM 2472 O O . ILE A 1 310 ? 4.002 -19.486 -0.743 1.00 95.44 310 ILE A O 1
ATOM 2476 N N . MET A 1 311 ? 5.093 -17.646 -1.436 1.00 93.44 311 MET A N 1
ATOM 2477 C CA . MET A 1 311 ? 5.110 -17.016 -0.107 1.00 93.44 311 MET A CA 1
ATOM 2478 C C . MET A 1 311 ? 3.695 -16.756 0.425 1.00 93.44 311 MET A C 1
ATOM 2480 O O . MET A 1 311 ? 3.374 -17.175 1.535 1.00 93.44 311 MET A O 1
ATOM 2484 N N . VAL A 1 312 ? 2.822 -16.124 -0.370 1.00 92.81 312 VAL A N 1
ATOM 2485 C CA . VAL A 1 312 ? 1.431 -15.859 0.045 1.00 92.81 312 VAL A CA 1
ATOM 2486 C C . VAL A 1 312 ? 0.671 -17.165 0.286 1.00 92.81 312 VAL A C 1
ATOM 2488 O O . VAL A 1 312 ? 0.004 -17.289 1.310 1.00 92.81 312 VAL A O 1
ATOM 2491 N N . GLY A 1 313 ? 0.813 -18.161 -0.595 1.00 91.50 313 GLY A N 1
ATOM 2492 C CA . GLY A 1 313 ? 0.192 -19.476 -0.420 1.00 91.50 313 GLY A CA 1
ATOM 2493 C C . GLY A 1 313 ? 0.623 -20.173 0.874 1.00 91.50 313 GLY A C 1
ATOM 2494 O O . GLY A 1 313 ? -0.220 -20.723 1.579 1.00 91.50 313 GLY A O 1
ATOM 2495 N N . ALA A 1 314 ? 1.908 -20.090 1.231 1.00 91.00 314 ALA A N 1
ATOM 2496 C CA . ALA A 1 314 ? 2.423 -20.647 2.478 1.00 91.00 314 ALA A CA 1
ATOM 2497 C C . ALA A 1 314 ? 1.836 -19.950 3.718 1.00 91.00 314 ALA A C 1
ATOM 2499 O O . ALA A 1 314 ? 1.443 -20.629 4.665 1.00 91.00 314 ALA A O 1
ATOM 2500 N N . PHE A 1 315 ? 1.718 -18.617 3.716 1.00 87.56 315 PHE A N 1
ATOM 2501 C CA . PHE A 1 315 ? 1.138 -17.885 4.850 1.00 87.56 315 PHE A CA 1
ATOM 2502 C C . PHE A 1 315 ? -0.357 -18.179 5.026 1.00 87.56 315 PHE A C 1
ATOM 2504 O O . PHE A 1 315 ? -0.810 -18.423 6.143 1.00 87.56 315 PHE A O 1
ATOM 2511 N N . VAL A 1 316 ? -1.111 -18.227 3.923 1.00 85.19 316 VAL A N 1
ATOM 2512 C CA . VAL A 1 316 ? -2.544 -18.561 3.941 1.00 85.19 316 VAL A CA 1
ATOM 2513 C C . VAL A 1 316 ? -2.777 -20.002 4.401 1.00 85.19 316 VAL A C 1
ATOM 2515 O O . VAL A 1 316 ? -3.718 -20.256 5.143 1.00 85.19 316 VAL A O 1
ATOM 2518 N N . GLY A 1 317 ? -1.916 -20.941 3.999 1.00 80.69 317 GLY A N 1
ATOM 2519 C CA . GLY A 1 317 ? -2.036 -22.356 4.361 1.00 80.69 317 GLY A CA 1
ATOM 2520 C C . GLY A 1 317 ? -1.549 -22.732 5.768 1.00 80.69 317 GLY A C 1
ATOM 2521 O O . GLY A 1 317 ? -1.738 -23.879 6.162 1.00 80.69 317 GLY A O 1
ATOM 2522 N N . THR A 1 318 ? -0.907 -21.820 6.512 1.00 77.00 318 THR A N 1
ATOM 2523 C CA . THR A 1 318 ? -0.319 -22.114 7.841 1.00 77.00 318 THR A CA 1
ATOM 2524 C C . THR A 1 318 ? -0.928 -21.333 9.004 1.00 77.00 318 THR A C 1
ATOM 2526 O O . THR A 1 318 ? -0.711 -21.716 10.152 1.00 77.00 318 THR A O 1
ATOM 2529 N N . SER A 1 319 ? -1.678 -20.258 8.744 1.00 69.31 319 SER A N 1
ATOM 2530 C CA . SER A 1 319 ? -2.181 -19.352 9.781 1.00 69.31 319 SER A CA 1
ATOM 2531 C C . SER A 1 319 ? -3.711 -19.272 9.768 1.00 69.31 319 SER A C 1
ATOM 2533 O O . SER A 1 319 ? -4.300 -18.482 9.027 1.00 69.31 319 SER A O 1
ATOM 2535 N N . ASP A 1 320 ? -4.365 -20.049 10.633 1.00 67.44 320 ASP A N 1
ATOM 2536 C CA . ASP A 1 320 ? -5.794 -19.880 10.921 1.00 67.44 320 ASP A CA 1
ATOM 2537 C C . ASP A 1 320 ? -6.058 -18.443 11.399 1.00 67.44 320 ASP A C 1
ATOM 2539 O O . ASP A 1 320 ? -5.459 -17.977 12.365 1.00 67.44 320 ASP A O 1
ATOM 2543 N N . GLY A 1 321 ? -6.941 -17.715 10.707 1.00 69.38 321 GLY A N 1
ATOM 2544 C CA . GLY A 1 321 ? -7.199 -16.299 10.999 1.00 69.38 321 GLY A CA 1
ATOM 2545 C C . GLY A 1 321 ? -6.199 -15.304 10.391 1.00 69.38 321 GLY A C 1
ATOM 2546 O O . GLY A 1 321 ? -6.175 -14.153 10.812 1.00 69.38 321 GLY A O 1
ATOM 2547 N N . TYR A 1 322 ? -5.415 -15.697 9.375 1.00 70.25 322 TYR A N 1
ATOM 2548 C CA . TYR A 1 322 ? -4.479 -14.804 8.666 1.00 70.25 322 TYR A CA 1
ATOM 2549 C C . TYR A 1 322 ? -5.094 -13.471 8.183 1.00 70.25 322 TYR A C 1
ATOM 2551 O O . TYR A 1 322 ? -4.411 -12.446 8.127 1.00 70.25 322 TYR A O 1
ATOM 2559 N N . TYR A 1 323 ? -6.383 -13.469 7.836 1.00 72.69 323 TYR A N 1
ATOM 2560 C CA . TYR A 1 323 ? -7.124 -12.291 7.381 1.00 72.69 323 TYR A CA 1
ATOM 2561 C C . TYR A 1 323 ? -8.009 -11.708 8.483 1.00 72.69 323 TYR A C 1
ATOM 2563 O O . TYR A 1 323 ? -8.584 -12.438 9.291 1.00 72.69 323 TYR A O 1
ATOM 2571 N N . ALA A 1 324 ? -8.132 -10.379 8.500 1.00 63.03 324 ALA A N 1
ATOM 2572 C CA . ALA A 1 324 ? -9.060 -9.693 9.387 1.00 63.03 324 ALA A CA 1
ATOM 2573 C C . ALA A 1 324 ? -10.504 -10.091 9.040 1.00 63.03 324 ALA A C 1
ATOM 2575 O O . ALA A 1 324 ? -10.864 -10.185 7.868 1.00 63.03 324 ALA A O 1
ATOM 2576 N N . LYS A 1 325 ? -11.343 -10.297 10.060 1.00 58.97 325 LYS A N 1
ATOM 2577 C CA . LYS A 1 325 ? -12.759 -10.659 9.868 1.00 58.97 325 LYS A CA 1
ATOM 2578 C C . LYS A 1 325 ? -13.580 -9.502 9.283 1.00 58.97 325 LYS A C 1
ATOM 2580 O O . LYS A 1 325 ? -14.507 -9.736 8.513 1.00 58.97 325 LYS A O 1
ATOM 2585 N N . ASP A 1 326 ? -13.166 -8.271 9.584 1.00 55.28 326 ASP A N 1
ATOM 2586 C CA . ASP A 1 326 ? -13.965 -7.056 9.390 1.00 55.28 326 ASP A CA 1
ATOM 2587 C C . ASP A 1 326 ? -13.361 -6.058 8.380 1.00 55.28 326 ASP A C 1
ATOM 2589 O O . ASP A 1 326 ? -13.929 -4.990 8.113 1.00 55.28 326 ASP A O 1
ATOM 2593 N N . MET A 1 327 ? -12.222 -6.407 7.772 1.00 60.19 327 MET A N 1
ATOM 2594 C CA . MET A 1 327 ? -11.553 -5.649 6.707 1.00 60.19 327 MET A CA 1
ATOM 2595 C C . MET A 1 327 ? -10.931 -6.591 5.672 1.00 60.19 327 MET A C 1
ATOM 2597 O O . MET A 1 327 ? -10.425 -7.652 6.019 1.00 60.19 327 MET A O 1
ATOM 2601 N N . CYS A 1 328 ? -10.883 -6.175 4.404 1.00 74.44 328 CYS A N 1
ATOM 2602 C CA . CYS A 1 328 ? -10.326 -6.980 3.305 1.00 74.44 328 CYS A CA 1
ATOM 2603 C C . CYS A 1 328 ? -8.795 -6.876 3.255 1.00 74.44 328 CYS A C 1
ATOM 2605 O O . CYS A 1 328 ? -8.204 -6.383 2.294 1.00 74.44 328 CYS A O 1
ATOM 2607 N N . TRP A 1 329 ? -8.169 -7.277 4.361 1.00 76.38 329 TRP A N 1
ATOM 2608 C CA . TRP A 1 329 ? -6.777 -7.021 4.707 1.00 76.38 329 TRP A CA 1
ATOM 2609 C C . TRP A 1 329 ? -6.242 -8.106 5.679 1.00 76.38 329 TRP A C 1
ATOM 2611 O O . TRP A 1 329 ? -7.011 -8.871 6.260 1.00 76.38 329 TRP A O 1
ATOM 2621 N N . VAL A 1 330 ? -4.919 -8.209 5.847 1.00 78.12 330 VAL A N 1
ATOM 2622 C CA . VAL A 1 330 ? -4.253 -9.155 6.775 1.00 78.12 330 VAL A CA 1
ATOM 2623 C C . VAL A 1 330 ? -4.533 -8.784 8.238 1.00 78.12 330 VAL A C 1
ATOM 2625 O O . VAL A 1 330 ? -4.500 -7.608 8.593 1.00 78.12 330 VAL A O 1
ATOM 2628 N N . ALA A 1 331 ? -4.789 -9.760 9.110 1.00 74.88 331 ALA A N 1
ATOM 2629 C CA . ALA A 1 331 ? -5.101 -9.488 10.515 1.00 74.88 331 ALA A CA 1
ATOM 2630 C C . ALA A 1 331 ? -3.978 -8.678 11.213 1.00 74.88 331 ALA A C 1
ATOM 2632 O O . ALA A 1 331 ? -2.798 -8.923 10.937 1.00 74.88 331 ALA A O 1
ATOM 2633 N N . PRO A 1 332 ? -4.298 -7.734 12.128 1.00 69.81 332 PRO A N 1
ATOM 2634 C CA . PRO A 1 332 ? -3.300 -6.916 12.827 1.00 69.81 332 PRO A CA 1
ATOM 2635 C C . PRO A 1 332 ? -2.173 -7.724 13.488 1.00 69.81 332 PRO A C 1
ATOM 2637 O O . PRO A 1 332 ? -1.004 -7.351 13.370 1.00 69.81 332 PRO A O 1
ATOM 2640 N N . ASP A 1 333 ? -2.510 -8.866 14.087 1.00 74.31 333 ASP A N 1
ATOM 2641 C CA . ASP A 1 333 ? -1.568 -9.773 14.758 1.00 74.31 333 ASP A CA 1
ATOM 2642 C C . ASP A 1 333 ? -0.605 -10.479 13.784 1.00 74.31 333 ASP A C 1
ATOM 2644 O O . ASP A 1 333 ? 0.479 -10.921 14.165 1.00 74.31 333 ASP A O 1
ATOM 2648 N N . HIS A 1 334 ? -0.961 -10.535 12.497 1.00 79.38 334 HIS A N 1
ATOM 2649 C CA . HIS A 1 334 ? -0.194 -11.181 11.431 1.00 79.38 334 HIS A CA 1
ATOM 2650 C C . HIS A 1 334 ? 0.477 -10.185 10.467 1.00 79.38 334 HIS A C 1
ATOM 2652 O O . HIS A 1 334 ? 1.109 -10.597 9.493 1.00 79.38 334 HIS A O 1
ATOM 2658 N N . MET A 1 335 ? 0.436 -8.877 10.757 1.00 81.69 335 MET A N 1
ATOM 2659 C CA . MET A 1 335 ? 1.034 -7.816 9.922 1.00 81.69 335 MET A CA 1
ATOM 2660 C C . MET A 1 335 ? 2.522 -8.034 9.603 1.00 81.69 335 MET A C 1
ATOM 2662 O O . MET A 1 335 ? 2.992 -7.622 8.541 1.00 81.69 335 MET A O 1
ATOM 2666 N N . TRP A 1 336 ? 3.278 -8.703 10.480 1.00 85.44 336 TRP A N 1
ATOM 2667 C CA . TRP A 1 336 ? 4.689 -9.011 10.218 1.00 85.44 336 TRP A CA 1
ATOM 2668 C C . TRP A 1 336 ? 4.885 -9.977 9.039 1.00 85.44 336 TRP A C 1
ATOM 2670 O O . TRP A 1 336 ? 5.859 -9.846 8.304 1.00 85.44 336 TRP A O 1
ATOM 2680 N N . LEU A 1 337 ? 3.937 -10.887 8.791 1.00 86.88 337 LEU A N 1
ATOM 2681 C CA . LEU A 1 337 ? 3.963 -11.792 7.634 1.00 86.88 337 LEU A CA 1
ATOM 2682 C C . LEU A 1 337 ? 3.672 -11.068 6.308 1.00 86.88 337 LEU A C 1
ATOM 2684 O O . LEU A 1 337 ? 3.974 -11.602 5.247 1.00 86.88 337 LEU A O 1
ATOM 2688 N N . PHE A 1 338 ? 3.108 -9.858 6.364 1.00 86.94 338 PHE A N 1
ATOM 2689 C CA . PHE A 1 338 ? 2.913 -8.983 5.206 1.00 86.94 338 PHE A CA 1
ATOM 2690 C C . PHE A 1 338 ? 4.118 -8.051 4.990 1.00 86.94 338 PHE A C 1
ATOM 2692 O O . PHE A 1 338 ? 4.649 -7.925 3.888 1.00 86.94 338 PHE A O 1
ATOM 2699 N N . ILE A 1 339 ? 4.580 -7.398 6.061 1.00 89.81 339 ILE A N 1
ATOM 2700 C CA . ILE A 1 339 ? 5.630 -6.370 5.992 1.00 89.81 339 ILE A CA 1
ATOM 2701 C C . ILE A 1 339 ? 7.036 -6.991 5.907 1.00 89.81 339 ILE A C 1
ATOM 2703 O O . ILE A 1 339 ? 7.877 -6.504 5.152 1.00 89.81 339 ILE A O 1
ATOM 2707 N N . GLY A 1 340 ? 7.300 -8.070 6.647 1.00 93.06 340 GLY A N 1
ATOM 2708 C CA . GLY A 1 340 ? 8.614 -8.713 6.742 1.00 93.06 340 GLY A CA 1
ATOM 2709 C C . GLY A 1 340 ? 9.193 -9.163 5.392 1.00 93.06 340 GLY A C 1
ATOM 2710 O O . GLY A 1 340 ? 10.326 -8.786 5.083 1.00 93.06 340 GLY A O 1
ATOM 2711 N N . PRO A 1 341 ? 8.443 -9.895 4.543 1.00 94.56 341 PRO A N 1
ATOM 2712 C CA . PRO A 1 341 ? 8.929 -10.299 3.223 1.00 94.56 341 PRO A CA 1
ATOM 2713 C C . PRO A 1 341 ? 9.227 -9.107 2.303 1.00 94.56 341 PRO A C 1
ATOM 2715 O O . PRO A 1 341 ? 10.225 -9.125 1.584 1.00 94.56 341 PRO A O 1
ATOM 2718 N N . ALA A 1 342 ? 8.422 -8.039 2.366 1.00 94.44 342 ALA A N 1
ATOM 2719 C CA . ALA A 1 342 ? 8.676 -6.816 1.605 1.00 94.44 342 ALA A CA 1
ATOM 2720 C C . ALA A 1 342 ? 9.954 -6.099 2.072 1.00 94.44 342 ALA A C 1
ATOM 2722 O O . ALA A 1 342 ? 10.750 -5.682 1.232 1.00 94.44 342 ALA A O 1
ATOM 2723 N N . ILE A 1 343 ? 10.207 -6.023 3.388 1.00 95.50 343 ILE A N 1
ATOM 2724 C CA . ILE A 1 343 ? 11.484 -5.521 3.927 1.00 95.50 343 ILE A CA 1
ATOM 2725 C C . ILE A 1 343 ? 12.651 -6.366 3.400 1.00 95.50 343 ILE A C 1
ATOM 2727 O O . ILE A 1 343 ? 13.622 -5.796 2.914 1.00 95.50 343 ILE A O 1
ATOM 2731 N N . GLY A 1 344 ? 12.544 -7.699 3.417 1.00 96.94 344 GLY A N 1
ATOM 2732 C CA . GLY A 1 344 ? 13.584 -8.597 2.901 1.00 96.94 344 GLY A CA 1
ATOM 2733 C C . GLY A 1 344 ? 13.910 -8.363 1.420 1.00 96.94 344 GLY A C 1
ATOM 2734 O O . GLY A 1 344 ? 15.072 -8.150 1.069 1.00 96.94 344 GLY A O 1
ATOM 2735 N N . ILE A 1 345 ? 12.888 -8.327 0.556 1.00 97.19 345 ILE A N 1
ATOM 2736 C CA . ILE A 1 345 ? 13.044 -8.044 -0.884 1.00 97.19 345 ILE A CA 1
ATOM 2737 C C . ILE A 1 345 ? 13.669 -6.656 -1.102 1.00 97.19 345 ILE A C 1
ATOM 2739 O O . ILE A 1 345 ? 14.566 -6.495 -1.934 1.00 97.19 345 ILE A O 1
ATOM 2743 N N . MET A 1 346 ? 13.250 -5.651 -0.329 1.00 95.69 346 MET A N 1
ATOM 2744 C CA . MET A 1 346 ? 13.796 -4.297 -0.428 1.00 95.69 346 MET A CA 1
ATOM 2745 C C . MET A 1 346 ? 15.238 -4.193 0.063 1.00 95.69 346 MET A C 1
ATOM 2747 O O . MET A 1 346 ? 16.036 -3.503 -0.569 1.00 95.69 346 MET A O 1
ATOM 2751 N N . SER A 1 347 ? 15.617 -4.913 1.122 1.00 97.12 347 SER A N 1
ATOM 2752 C CA . SER A 1 347 ? 17.010 -5.000 1.568 1.00 97.12 347 SER A CA 1
ATOM 2753 C C . SER A 1 347 ? 17.904 -5.600 0.481 1.00 97.12 347 SER A C 1
ATOM 2755 O O . SER A 1 347 ? 18.945 -5.024 0.173 1.00 97.12 347 SER A O 1
ATOM 2757 N N . ILE A 1 348 ? 17.475 -6.691 -0.166 1.00 97.50 348 ILE A N 1
ATOM 2758 C CA . ILE A 1 348 ? 18.195 -7.290 -1.304 1.00 97.50 348 ILE A CA 1
ATOM 2759 C C . ILE A 1 348 ? 18.302 -6.287 -2.461 1.00 97.50 348 ILE A C 1
ATOM 2761 O O . ILE A 1 348 ? 19.390 -6.074 -2.989 1.00 97.50 348 ILE A O 1
ATOM 2765 N N . THR A 1 349 ? 17.204 -5.612 -2.812 1.00 97.19 349 THR A N 1
ATOM 2766 C CA . THR A 1 349 ? 17.169 -4.598 -3.882 1.00 97.19 349 THR A CA 1
ATOM 2767 C C . THR A 1 349 ? 18.165 -3.460 -3.632 1.00 97.19 349 THR A C 1
ATOM 2769 O O . THR A 1 349 ? 18.910 -3.076 -4.533 1.00 97.19 349 THR A O 1
ATOM 2772 N N . VAL A 1 350 ? 18.222 -2.942 -2.400 1.00 96.75 350 VAL A N 1
ATOM 2773 C CA . VAL A 1 350 ? 19.162 -1.884 -1.999 1.00 96.75 350 VAL A CA 1
ATOM 2774 C C . VAL A 1 350 ? 20.613 -2.376 -2.034 1.00 96.75 350 VAL A C 1
ATOM 2776 O O . VAL A 1 350 ? 21.477 -1.656 -2.530 1.00 96.75 350 VAL A O 1
ATOM 2779 N N . LEU A 1 351 ? 20.894 -3.603 -1.583 1.00 97.12 351 LEU A N 1
ATOM 2780 C CA . LEU A 1 351 ? 22.235 -4.196 -1.676 1.00 97.12 351 LEU A CA 1
ATOM 2781 C C . LEU A 1 351 ? 22.691 -4.341 -3.136 1.00 97.12 351 LEU A C 1
ATOM 2783 O O . LEU A 1 351 ? 23.795 -3.917 -3.475 1.00 97.12 351 LEU A O 1
ATOM 2787 N N . VAL A 1 352 ? 21.828 -4.858 -4.018 1.00 96.12 352 VAL A N 1
ATOM 2788 C CA . VAL A 1 352 ? 22.107 -4.958 -5.462 1.00 96.12 352 VAL A CA 1
ATOM 2789 C C . VAL A 1 352 ? 22.374 -3.575 -6.058 1.00 96.12 352 VAL A C 1
ATOM 2791 O O . VAL A 1 352 ? 23.345 -3.412 -6.792 1.00 96.12 352 VAL A O 1
ATOM 2794 N N . LEU A 1 353 ? 21.587 -2.554 -5.703 1.00 94.81 353 LEU A N 1
ATOM 2795 C CA . LEU A 1 353 ? 21.812 -1.174 -6.146 1.00 94.81 353 LEU A CA 1
ATOM 2796 C C . LEU A 1 353 ? 23.153 -0.590 -5.678 1.00 94.81 353 LEU A C 1
ATOM 2798 O O . LEU A 1 353 ? 23.791 0.134 -6.442 1.00 94.81 353 LEU A O 1
ATOM 2802 N N . ILE A 1 354 ? 23.606 -0.913 -4.464 1.00 94.94 354 ILE A N 1
ATOM 2803 C CA . ILE A 1 354 ? 24.919 -0.491 -3.949 1.00 94.94 354 ILE A CA 1
ATOM 2804 C C . ILE A 1 354 ? 26.051 -1.156 -4.747 1.00 94.94 354 ILE A C 1
ATOM 2806 O O . ILE A 1 354 ? 26.960 -0.460 -5.203 1.00 94.94 354 ILE A O 1
ATOM 2810 N N . PHE A 1 355 ? 25.978 -2.470 -4.994 1.00 93.38 355 PHE A N 1
ATOM 2811 C CA . PHE A 1 355 ? 26.960 -3.164 -5.840 1.00 93.38 355 PHE A CA 1
ATOM 2812 C C . PHE A 1 355 ? 26.957 -2.632 -7.280 1.00 93.38 355 PHE A C 1
ATOM 2814 O O . PHE A 1 355 ? 28.016 -2.369 -7.842 1.00 93.38 355 PHE A O 1
ATOM 2821 N N . THR A 1 356 ? 25.774 -2.371 -7.839 1.00 92.06 356 THR A N 1
ATOM 2822 C CA . THR A 1 356 ? 25.589 -1.745 -9.160 1.00 92.06 356 THR A CA 1
ATOM 2823 C C . THR A 1 356 ? 26.240 -0.359 -9.229 1.00 92.06 356 THR A C 1
ATOM 2825 O O . THR A 1 356 ? 26.862 -0.019 -10.232 1.00 92.06 356 THR A O 1
ATOM 2828 N N . ALA A 1 357 ? 26.126 0.450 -8.169 1.00 91.19 357 ALA A N 1
ATOM 2829 C CA . ALA A 1 357 ? 26.756 1.767 -8.091 1.00 91.19 357 ALA A CA 1
ATOM 2830 C C . ALA A 1 357 ? 28.289 1.683 -8.026 1.00 91.19 357 ALA A C 1
ATOM 2832 O O . ALA A 1 357 ? 28.961 2.464 -8.704 1.00 91.19 357 ALA A O 1
ATOM 2833 N N . LYS A 1 358 ? 28.836 0.719 -7.272 1.00 91.25 358 LYS A N 1
ATOM 2834 C CA . LYS A 1 358 ? 30.280 0.443 -7.231 1.00 91.25 358 LYS A CA 1
ATOM 2835 C C . LYS A 1 358 ? 30.802 0.028 -8.614 1.00 91.25 358 LYS A C 1
ATOM 2837 O O . LYS A 1 358 ? 31.696 0.677 -9.148 1.00 91.25 358 LYS A O 1
ATOM 2842 N N . GLU A 1 359 ? 30.181 -0.983 -9.216 1.00 88.12 359 GLU A N 1
ATOM 2843 C CA . GLU A 1 359 ? 30.539 -1.529 -10.532 1.00 88.12 359 GLU A CA 1
ATOM 2844 C C . GLU A 1 359 ? 30.450 -0.475 -11.649 1.00 88.12 359 GLU A C 1
ATOM 2846 O O . GLU A 1 359 ? 31.302 -0.386 -12.535 1.00 88.12 359 GLU A O 1
ATOM 2851 N N . HIS A 1 360 ? 29.428 0.384 -11.605 1.00 86.75 360 HIS A N 1
ATOM 2852 C CA . HIS A 1 360 ? 29.321 1.508 -12.529 1.00 86.75 360 HIS A CA 1
ATOM 2853 C C . HIS A 1 360 ? 30.464 2.512 -12.350 1.00 86.75 360 HIS A C 1
ATOM 2855 O O . HIS A 1 360 ? 30.976 3.012 -13.344 1.00 86.75 360 HIS A O 1
ATOM 2861 N N . ASN A 1 361 ? 30.877 2.814 -11.116 1.00 87.12 361 ASN A N 1
ATOM 2862 C CA . ASN A 1 361 ? 31.975 3.748 -10.862 1.00 87.12 361 ASN A CA 1
ATOM 2863 C C . ASN A 1 361 ? 33.325 3.205 -11.363 1.00 87.12 361 ASN A C 1
ATOM 2865 O O . ASN A 1 361 ? 34.102 3.956 -11.946 1.00 87.12 361 ASN A O 1
ATOM 2869 N N . GLU A 1 362 ? 33.579 1.907 -11.189 1.00 84.88 362 GLU A N 1
ATOM 2870 C CA . GLU A 1 362 ? 34.794 1.237 -11.676 1.00 84.88 362 GLU A CA 1
ATOM 2871 C C . GLU A 1 362 ? 34.792 1.120 -13.213 1.00 84.88 362 GLU A C 1
ATOM 2873 O O . GLU A 1 362 ? 35.753 1.519 -13.870 1.00 84.88 362 GLU A O 1
ATOM 2878 N N . SER A 1 363 ? 33.675 0.701 -13.819 1.00 79.31 363 SER A N 1
ATOM 2879 C CA . SER A 1 363 ? 33.550 0.592 -15.283 1.00 79.31 363 SER A CA 1
ATOM 2880 C C . SER A 1 363 ? 33.287 1.920 -16.020 1.00 79.31 363 SER A C 1
ATOM 2882 O O . SER A 1 363 ? 33.312 1.952 -17.252 1.00 79.31 363 SER A O 1
ATOM 2884 N N . SER A 1 364 ? 33.073 3.040 -15.317 1.00 78.38 364 SER A N 1
ATOM 2885 C CA . SER A 1 364 ? 32.843 4.352 -15.949 1.00 78.38 364 SER A CA 1
ATOM 2886 C C . SER A 1 364 ? 34.071 4.874 -16.701 1.00 78.38 364 SER A C 1
ATOM 2888 O O . SER A 1 364 ? 33.906 5.674 -17.619 1.00 78.38 364 SER A O 1
ATOM 2890 N N . TYR A 1 365 ? 35.285 4.447 -16.337 1.00 72.19 365 TYR A N 1
ATOM 2891 C CA . TYR A 1 365 ? 36.526 4.899 -16.981 1.00 72.19 365 TYR A CA 1
ATOM 2892 C C . TYR A 1 365 ? 36.749 4.295 -18.376 1.00 72.19 365 TYR A C 1
ATOM 2894 O O . TYR A 1 365 ? 37.485 4.869 -19.175 1.00 72.19 365 TYR A O 1
ATOM 2902 N N . THR A 1 366 ? 36.123 3.154 -18.685 1.00 74.38 366 THR A N 1
ATOM 2903 C CA . THR A 1 366 ? 36.286 2.442 -19.969 1.00 74.38 366 THR A CA 1
ATOM 2904 C C . THR A 1 366 ? 35.128 2.677 -20.943 1.00 74.38 366 THR A C 1
ATOM 2906 O O . THR A 1 366 ? 35.261 2.440 -22.144 1.00 74.38 366 THR A O 1
ATOM 2909 N N . LYS A 1 367 ? 33.985 3.163 -20.447 1.00 77.38 367 LYS A N 1
ATOM 2910 C CA . LYS A 1 367 ? 32.758 3.416 -21.215 1.00 77.38 367 LYS A CA 1
ATOM 2911 C C . LYS A 1 367 ? 32.682 4.874 -21.691 1.00 77.38 367 LYS A C 1
ATOM 2913 O O . LYS A 1 367 ? 33.166 5.790 -21.036 1.00 77.38 367 LYS A O 1
ATOM 2918 N N . SER A 1 368 ? 32.027 5.107 -22.832 1.00 82.50 368 SER A N 1
ATOM 2919 C CA . SER A 1 368 ? 31.814 6.460 -23.377 1.00 82.50 368 SER A CA 1
ATOM 2920 C C . SER A 1 368 ? 30.926 7.323 -22.467 1.00 82.50 368 SER A C 1
ATOM 2922 O O . SER A 1 368 ? 29.918 6.838 -21.952 1.00 82.50 368 SER A O 1
ATOM 2924 N N . ASP A 1 369 ? 31.204 8.631 -22.387 1.00 83.94 369 ASP A N 1
ATOM 2925 C CA . ASP A 1 369 ? 30.388 9.636 -21.680 1.00 83.94 369 ASP A CA 1
ATOM 2926 C C . ASP A 1 369 ? 28.882 9.534 -21.963 1.00 83.94 369 ASP A C 1
ATOM 2928 O O . ASP A 1 369 ? 28.052 9.741 -21.074 1.00 83.94 369 ASP A O 1
ATOM 2932 N N . LYS A 1 370 ? 28.507 9.207 -23.208 1.00 82.12 370 LYS A N 1
ATOM 2933 C CA . LYS A 1 370 ? 27.101 9.023 -23.601 1.00 82.12 370 LYS A CA 1
ATOM 2934 C C . LYS A 1 370 ? 26.477 7.835 -22.863 1.00 82.12 370 LYS A C 1
ATOM 2936 O O . LYS A 1 370 ? 25.388 7.975 -22.310 1.00 82.12 370 LYS A O 1
ATOM 2941 N N . THR A 1 371 ? 27.182 6.708 -22.820 1.00 81.25 371 THR A N 1
ATOM 2942 C CA . THR A 1 371 ? 26.773 5.473 -22.138 1.00 81.25 371 THR A CA 1
ATOM 2943 C C . THR A 1 371 ? 26.724 5.678 -20.624 1.00 81.25 371 THR A C 1
ATOM 2945 O O . THR A 1 371 ? 25.699 5.393 -20.009 1.00 81.25 371 THR A O 1
ATOM 2948 N N . ASN A 1 372 ? 27.760 6.286 -20.035 1.00 85.25 372 ASN A N 1
ATOM 2949 C CA . ASN A 1 372 ? 27.807 6.617 -18.604 1.00 85.25 372 ASN A CA 1
ATOM 2950 C C . ASN A 1 372 ? 26.641 7.531 -18.195 1.00 85.25 372 ASN A C 1
ATOM 2952 O O . ASN A 1 372 ? 25.994 7.319 -17.169 1.00 85.25 372 ASN A O 1
ATOM 2956 N N . LYS A 1 373 ? 26.300 8.524 -19.029 1.00 87.06 373 LYS A N 1
ATOM 2957 C CA . LYS A 1 373 ? 25.148 9.403 -18.791 1.00 87.06 373 LYS A CA 1
ATOM 2958 C C . LYS A 1 373 ? 23.814 8.653 -18.835 1.00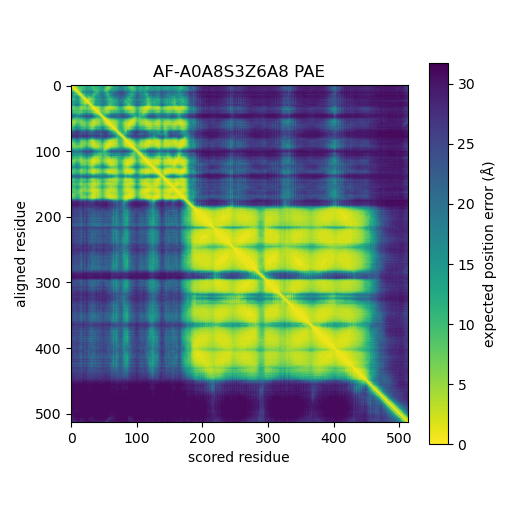 87.06 373 LYS A C 1
ATOM 2960 O O . LYS A 1 373 ? 22.944 8.950 -18.020 1.00 87.06 373 LYS A O 1
ATOM 2965 N N . ILE A 1 374 ? 23.648 7.702 -19.757 1.00 85.31 374 ILE A N 1
ATOM 2966 C CA . ILE A 1 374 ? 22.446 6.858 -19.847 1.00 85.31 374 ILE A CA 1
ATOM 2967 C C . ILE A 1 374 ? 22.330 5.976 -18.596 1.00 85.31 374 ILE A C 1
ATOM 2969 O O . ILE A 1 374 ? 21.303 6.025 -17.920 1.00 85.31 374 ILE A O 1
ATOM 2973 N N . ILE A 1 375 ? 23.393 5.257 -18.221 1.00 86.44 375 ILE A N 1
ATOM 2974 C CA . ILE A 1 375 ? 23.389 4.378 -17.042 1.00 86.44 375 ILE A CA 1
ATOM 2975 C C . ILE A 1 375 ? 23.105 5.170 -15.755 1.00 86.44 375 ILE A C 1
ATOM 2977 O O . ILE A 1 375 ? 22.262 4.761 -14.959 1.00 86.44 375 ILE A O 1
ATOM 2981 N N . ASN A 1 376 ? 23.721 6.342 -15.571 1.00 89.50 376 ASN A N 1
ATOM 2982 C CA . ASN A 1 376 ? 23.482 7.214 -14.414 1.00 89.50 376 ASN A CA 1
ATOM 2983 C C . ASN A 1 376 ? 22.011 7.687 -14.332 1.00 89.50 376 ASN A C 1
ATOM 2985 O O . ASN A 1 376 ? 21.444 7.760 -13.241 1.00 89.50 376 ASN A O 1
ATOM 2989 N N . ILE A 1 377 ? 21.355 7.944 -15.473 1.00 89.44 377 ILE A N 1
ATOM 2990 C CA . ILE A 1 377 ? 19.914 8.252 -15.517 1.00 89.44 377 ILE A CA 1
ATOM 2991 C C . ILE A 1 377 ? 19.079 7.037 -15.086 1.00 89.44 377 ILE A C 1
ATOM 2993 O O . ILE A 1 377 ? 18.204 7.199 -14.238 1.00 89.44 377 ILE A O 1
ATOM 2997 N N . HIS A 1 378 ? 19.359 5.836 -15.605 1.00 89.44 378 HIS A N 1
ATOM 2998 C CA . HIS A 1 378 ? 18.644 4.612 -15.211 1.00 89.44 378 HIS A CA 1
ATOM 2999 C C . HIS A 1 378 ? 18.845 4.266 -13.728 1.00 89.44 378 HIS A C 1
ATOM 3001 O O . HIS A 1 378 ? 17.885 3.953 -13.032 1.00 89.44 378 HIS A O 1
ATOM 3007 N N . MET A 1 379 ? 20.063 4.412 -13.206 1.00 91.62 379 MET A N 1
ATOM 3008 C CA . MET A 1 379 ? 20.366 4.199 -11.790 1.00 91.62 379 MET A CA 1
ATOM 3009 C C . MET A 1 379 ? 19.607 5.181 -10.885 1.00 91.62 379 MET A C 1
ATOM 3011 O O . MET A 1 379 ? 19.005 4.770 -9.895 1.00 91.62 379 MET A O 1
ATOM 3015 N N . LYS A 1 380 ? 19.574 6.474 -11.236 1.00 92.75 380 LYS A N 1
ATOM 3016 C CA . LYS A 1 380 ? 18.792 7.489 -10.505 1.00 92.75 380 LYS A CA 1
ATOM 3017 C C . LYS A 1 380 ? 17.290 7.252 -10.591 1.00 92.75 380 LYS A C 1
ATOM 3019 O O . LYS A 1 380 ? 16.590 7.497 -9.609 1.00 92.75 380 LYS A O 1
ATOM 3024 N N . ALA A 1 381 ? 16.801 6.779 -11.737 1.00 93.44 381 ALA A N 1
ATOM 3025 C CA . ALA A 1 381 ? 15.417 6.358 -11.893 1.00 93.44 381 ALA A CA 1
ATOM 3026 C C . ALA A 1 381 ? 15.103 5.232 -10.903 1.00 93.44 381 ALA A C 1
ATOM 3028 O O . ALA A 1 381 ? 14.221 5.394 -10.070 1.00 93.44 381 ALA A O 1
ATOM 3029 N N . LEU A 1 382 ? 15.884 4.153 -10.901 1.00 94.75 382 LEU A N 1
ATOM 3030 C CA . LEU A 1 382 ? 15.621 2.994 -10.054 1.00 94.75 382 LEU A CA 1
ATOM 3031 C C . LEU A 1 382 ? 15.727 3.297 -8.546 1.00 94.75 382 LEU A C 1
ATOM 3033 O O . LEU A 1 382 ? 14.873 2.861 -7.777 1.00 94.75 382 LEU A O 1
ATOM 3037 N N . TRP A 1 383 ? 16.688 4.122 -8.112 1.00 95.38 383 TRP A N 1
ATOM 30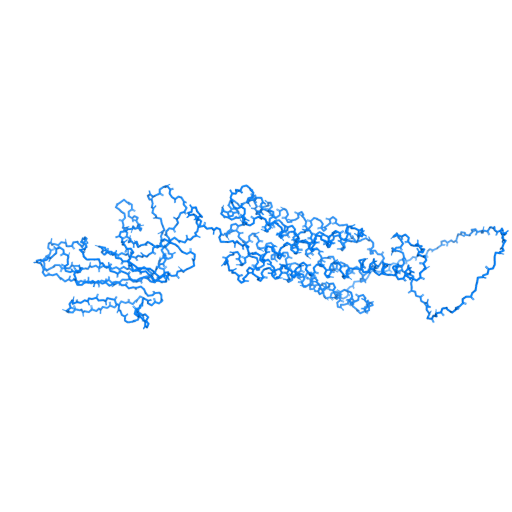38 C CA . TRP A 1 383 ? 16.720 4.633 -6.730 1.00 95.38 383 TRP A CA 1
ATOM 3039 C C . TRP A 1 383 ? 15.464 5.440 -6.376 1.00 95.38 383 TRP A C 1
ATOM 3041 O O . TRP A 1 383 ? 14.900 5.282 -5.292 1.00 95.38 383 TRP A O 1
ATOM 3051 N N . THR A 1 384 ? 14.999 6.282 -7.301 1.00 95.44 384 THR A N 1
ATOM 3052 C CA . THR A 1 384 ? 13.770 7.069 -7.131 1.00 95.44 384 THR A CA 1
ATOM 3053 C C . THR A 1 384 ? 12.544 6.156 -7.070 1.00 95.44 384 THR A C 1
ATOM 3055 O O . THR A 1 384 ? 11.695 6.353 -6.208 1.00 95.44 384 THR A O 1
ATOM 3058 N N . GLN A 1 385 ? 12.478 5.124 -7.916 1.00 94.94 385 GLN A N 1
ATOM 3059 C CA . GLN A 1 385 ? 11.413 4.120 -7.956 1.00 94.94 385 GLN A CA 1
ATOM 3060 C C . GLN A 1 385 ? 11.314 3.337 -6.642 1.00 94.94 385 GLN A C 1
ATOM 3062 O O . GLN A 1 385 ? 10.225 3.189 -6.091 1.00 94.94 385 GLN A O 1
ATOM 3067 N N . VAL A 1 386 ? 12.457 2.887 -6.115 1.00 95.81 386 VAL A N 1
ATOM 3068 C CA . VAL A 1 386 ? 12.595 2.207 -4.817 1.00 95.81 386 VAL A CA 1
ATOM 3069 C C . VAL A 1 386 ? 12.025 3.051 -3.675 1.00 95.81 386 VAL A C 1
ATOM 3071 O O . VAL A 1 386 ? 11.233 2.555 -2.870 1.00 95.81 386 VAL A O 1
ATOM 3074 N N . ILE A 1 387 ? 12.377 4.338 -3.621 1.00 96.25 387 ILE A N 1
ATOM 3075 C CA . ILE A 1 387 ? 11.873 5.257 -2.594 1.00 96.25 387 ILE A CA 1
ATOM 3076 C C . ILE A 1 387 ? 10.376 5.513 -2.802 1.00 96.25 387 ILE A C 1
ATOM 3078 O O . ILE A 1 387 ? 9.594 5.397 -1.860 1.00 96.25 387 ILE A O 1
ATOM 3082 N N . LEU A 1 388 ? 9.965 5.826 -4.032 1.00 95.75 388 LEU A N 1
ATOM 3083 C CA . LEU A 1 388 ? 8.605 6.244 -4.358 1.00 95.75 388 LEU A CA 1
ATOM 3084 C C . LEU A 1 388 ? 7.582 5.140 -4.077 1.00 95.75 388 LEU A C 1
ATOM 3086 O O . LEU A 1 388 ? 6.585 5.413 -3.409 1.00 95.75 388 LEU A O 1
ATOM 3090 N N . VAL A 1 389 ? 7.853 3.895 -4.485 1.00 95.06 389 VAL A N 1
ATOM 3091 C CA . VAL A 1 389 ? 6.934 2.771 -4.248 1.00 95.06 389 VAL A CA 1
ATOM 3092 C C . VAL A 1 389 ? 6.802 2.460 -2.752 1.00 95.06 389 VAL A C 1
ATOM 3094 O O . VAL A 1 389 ? 5.692 2.254 -2.258 1.00 95.06 389 VAL A O 1
ATOM 3097 N N . THR A 1 390 ? 7.911 2.530 -2.007 1.00 94.69 390 THR A N 1
ATOM 3098 C CA . THR A 1 390 ? 7.935 2.311 -0.552 1.00 94.69 390 THR A CA 1
ATOM 3099 C C . THR A 1 390 ? 7.139 3.392 0.180 1.00 94.69 390 THR A C 1
ATOM 3101 O O . THR A 1 390 ? 6.320 3.087 1.045 1.00 94.69 390 THR A O 1
ATOM 3104 N N . VAL A 1 391 ? 7.327 4.659 -0.201 1.00 95.69 391 VAL A N 1
ATOM 3105 C CA . VAL A 1 391 ? 6.616 5.807 0.377 1.00 95.69 391 VAL A CA 1
ATOM 3106 C C . VAL A 1 391 ? 5.120 5.772 0.040 1.00 95.69 391 VAL A C 1
ATOM 3108 O O . VAL A 1 391 ? 4.302 6.023 0.925 1.00 95.69 391 VAL A O 1
ATOM 3111 N N . CYS A 1 392 ? 4.738 5.397 -1.190 1.00 95.19 392 CYS A N 1
ATOM 3112 C CA . CYS A 1 392 ? 3.332 5.205 -1.569 1.00 95.19 392 CYS A CA 1
ATOM 3113 C C . CYS A 1 392 ? 2.634 4.211 -0.633 1.00 95.19 392 CYS A C 1
ATOM 3115 O O . CYS A 1 392 ? 1.606 4.532 -0.038 1.00 95.19 392 CYS A O 1
ATOM 3117 N N . TRP A 1 393 ? 3.201 3.014 -0.472 1.00 93.88 393 TRP A N 1
ATOM 3118 C CA . TRP A 1 393 ? 2.589 1.970 0.348 1.00 93.88 393 TRP A CA 1
ATOM 3119 C C . TRP A 1 393 ? 2.648 2.262 1.848 1.00 93.88 393 TRP A C 1
ATOM 3121 O O . TRP A 1 393 ? 1.673 1.998 2.550 1.00 93.88 393 TRP A O 1
ATOM 3131 N N . ALA A 1 394 ? 3.726 2.879 2.340 1.00 93.19 394 ALA A N 1
ATOM 3132 C CA . ALA A 1 394 ? 3.792 3.346 3.722 1.00 93.19 394 ALA A CA 1
ATOM 3133 C C . ALA A 1 394 ? 2.643 4.322 4.032 1.00 93.19 394 ALA A C 1
ATOM 3135 O O . ALA A 1 394 ? 1.923 4.131 5.013 1.00 93.19 394 ALA A O 1
ATOM 3136 N N . PHE A 1 395 ? 2.399 5.316 3.168 1.00 94.00 395 PHE A N 1
ATOM 3137 C CA . PHE A 1 395 ? 1.261 6.219 3.349 1.00 94.00 395 PHE A CA 1
ATOM 3138 C C . PHE A 1 395 ? -0.088 5.507 3.217 1.00 94.00 395 PHE A C 1
ATOM 3140 O O . PHE A 1 395 ? -0.972 5.796 4.020 1.00 94.00 395 PHE A O 1
ATOM 3147 N N . ALA A 1 396 ? -0.243 4.545 2.300 1.00 90.75 396 ALA A N 1
ATOM 3148 C CA . ALA A 1 396 ? -1.463 3.740 2.203 1.00 90.75 396 ALA A CA 1
ATOM 3149 C C . ALA A 1 396 ? -1.806 3.080 3.553 1.00 90.75 396 ALA A C 1
ATOM 3151 O O . ALA A 1 396 ? -2.886 3.309 4.101 1.00 90.75 396 ALA A O 1
ATOM 3152 N N . PHE A 1 397 ? -0.865 2.336 4.142 1.00 87.44 397 PHE A N 1
ATOM 3153 C CA . PHE A 1 397 ? -1.114 1.553 5.357 1.00 87.44 397 PHE A CA 1
ATOM 3154 C C . PHE A 1 397 ? -1.266 2.414 6.607 1.00 87.44 397 PHE A C 1
ATOM 3156 O O . PHE A 1 397 ? -2.160 2.161 7.415 1.00 87.44 397 PHE A O 1
ATOM 3163 N N . ILE A 1 398 ? -0.452 3.464 6.760 1.00 86.06 398 ILE A N 1
ATOM 3164 C CA . ILE A 1 398 ? -0.591 4.382 7.898 1.00 86.06 398 ILE A CA 1
ATOM 3165 C C . ILE A 1 398 ? -1.914 5.165 7.772 1.00 86.06 398 ILE A C 1
ATOM 3167 O O . ILE A 1 398 ? -2.593 5.361 8.778 1.00 86.06 398 ILE A O 1
ATOM 3171 N N . SER A 1 399 ? -2.348 5.536 6.559 1.00 84.88 399 SER A N 1
ATOM 3172 C CA . SER A 1 399 ? -3.638 6.220 6.349 1.00 84.88 399 SER A CA 1
ATOM 3173 C C . SER A 1 399 ? -4.859 5.354 6.678 1.00 84.88 399 SER A C 1
ATOM 3175 O O . SER A 1 399 ? -5.852 5.877 7.182 1.00 84.88 399 SER A O 1
ATOM 3177 N N . ILE A 1 400 ? -4.776 4.036 6.455 1.00 79.69 400 ILE A N 1
ATOM 3178 C CA . ILE A 1 400 ? -5.799 3.077 6.891 1.00 79.69 400 ILE A CA 1
ATOM 3179 C C . ILE A 1 400 ? -5.768 2.944 8.412 1.00 79.69 400 ILE A C 1
ATOM 3181 O O . ILE A 1 400 ? -6.786 3.167 9.060 1.00 79.69 400 ILE A O 1
ATOM 3185 N N . LYS A 1 401 ? -4.597 2.645 8.990 1.00 77.06 401 LYS A N 1
ATOM 3186 C CA . LYS A 1 401 ? -4.449 2.378 10.428 1.00 77.06 401 LYS A CA 1
ATOM 3187 C C . LYS A 1 401 ? -4.856 3.565 11.304 1.00 77.06 401 LYS A C 1
ATOM 3189 O O . LYS A 1 401 ? -5.454 3.366 12.354 1.00 77.06 401 LYS A O 1
ATOM 3194 N N . MET A 1 402 ? -4.520 4.785 10.887 1.00 75.38 402 MET A N 1
ATOM 3195 C CA . MET A 1 402 ? -4.812 6.010 11.642 1.00 75.38 402 MET A CA 1
ATOM 3196 C C . MET A 1 402 ? -6.129 6.675 11.206 1.00 75.38 402 MET A C 1
ATOM 3198 O O . MET A 1 402 ? -6.541 7.657 11.815 1.00 75.38 402 MET A O 1
ATOM 3202 N N . VAL A 1 403 ? -6.763 6.192 10.124 1.00 75.88 403 VAL A N 1
ATOM 3203 C CA . VAL A 1 403 ? -7.982 6.741 9.482 1.00 75.88 403 VAL A CA 1
ATOM 3204 C C . VAL A 1 403 ? -7.844 8.216 9.023 1.00 75.88 403 VAL A C 1
ATOM 3206 O O . VAL A 1 403 ? -8.789 8.818 8.505 1.00 75.88 403 VAL A O 1
ATOM 3209 N N . ASP A 1 404 ? -6.644 8.791 9.128 1.00 77.94 404 ASP A N 1
ATOM 3210 C CA . ASP A 1 404 ? -6.368 10.219 8.977 1.00 77.94 404 ASP A CA 1
ATOM 3211 C C . ASP A 1 404 ? -6.562 10.750 7.544 1.00 77.94 404 ASP A C 1
ATOM 3213 O O . ASP A 1 404 ? -6.269 10.091 6.544 1.00 77.94 404 ASP A O 1
ATOM 3217 N N . THR A 1 405 ? -7.043 11.990 7.442 1.00 81.88 405 THR A N 1
ATOM 3218 C CA . THR A 1 405 ? -7.377 12.618 6.156 1.00 81.88 405 THR A CA 1
ATOM 3219 C C . THR A 1 405 ? -6.156 13.195 5.436 1.00 81.88 405 THR A C 1
ATOM 3221 O O . THR A 1 405 ? -6.104 13.142 4.205 1.00 81.88 405 THR A O 1
ATOM 3224 N N . ILE A 1 406 ? -5.155 13.706 6.161 1.00 87.75 406 ILE A N 1
ATOM 3225 C CA . ILE A 1 406 ? -3.925 14.260 5.574 1.00 87.75 406 ILE A CA 1
ATOM 3226 C C . ILE A 1 406 ? -3.100 13.126 4.956 1.00 87.75 406 ILE A C 1
ATOM 3228 O O . ILE A 1 406 ? -2.660 13.236 3.812 1.00 87.75 406 ILE A O 1
ATOM 3232 N N . LEU A 1 407 ? -2.973 11.993 5.652 1.00 89.19 407 LEU A N 1
ATOM 3233 C CA . LEU A 1 407 ? -2.295 10.801 5.141 1.00 89.19 407 LEU A CA 1
ATOM 3234 C C . LEU A 1 407 ? -2.958 10.250 3.863 1.00 89.19 407 LEU A C 1
ATOM 3236 O O . LEU A 1 407 ? -2.247 9.844 2.946 1.00 89.19 407 LEU A O 1
ATOM 3240 N N . LYS A 1 408 ? -4.295 10.312 3.738 1.00 91.06 408 LYS A N 1
ATOM 3241 C CA . LYS A 1 408 ? -5.020 9.931 2.504 1.00 91.06 408 LYS A CA 1
ATOM 3242 C C . LYS A 1 408 ? -4.708 10.858 1.319 1.00 91.06 408 LYS A C 1
ATOM 3244 O O . LYS A 1 408 ? -4.624 10.385 0.182 1.00 91.06 408 LYS A O 1
ATOM 3249 N N . TYR A 1 409 ? -4.495 12.156 1.566 1.00 94.50 409 TYR A N 1
ATOM 3250 C CA . TYR A 1 409 ? -4.031 13.106 0.543 1.00 94.50 409 TYR A CA 1
ATOM 3251 C C . TYR A 1 409 ? -2.554 12.911 0.176 1.00 94.50 409 TYR A C 1
ATOM 3253 O O . TYR A 1 409 ? -2.216 12.968 -1.006 1.00 94.50 409 TYR A O 1
ATOM 3261 N N . LEU A 1 410 ? -1.680 12.621 1.145 1.00 95.81 410 LEU A N 1
ATOM 3262 C CA . LEU A 1 410 ? -0.279 12.279 0.874 1.00 95.81 410 LEU A CA 1
ATOM 3263 C C . LEU A 1 410 ? -0.181 10.998 0.036 1.00 95.81 410 LEU A C 1
ATOM 3265 O O . LEU A 1 410 ? 0.505 10.991 -0.984 1.00 95.81 410 LEU A O 1
ATOM 3269 N N . TYR A 1 411 ? -0.945 9.959 0.384 1.00 95.62 411 TYR A N 1
ATOM 3270 C CA . TYR A 1 411 ? -1.065 8.748 -0.427 1.00 95.62 411 TYR A CA 1
ATOM 3271 C C . TYR A 1 411 ? -1.510 9.056 -1.868 1.00 95.62 411 TYR A C 1
ATOM 3273 O O . TYR A 1 411 ? -0.884 8.585 -2.818 1.00 95.62 411 TYR A O 1
ATOM 3281 N N . ALA A 1 412 ? -2.537 9.895 -2.048 1.00 96.25 412 ALA A N 1
ATOM 3282 C CA . ALA A 1 412 ? -3.006 10.319 -3.370 1.00 96.25 412 ALA A CA 1
ATOM 3283 C C . ALA A 1 412 ? -1.919 11.046 -4.185 1.00 96.25 412 ALA A C 1
ATOM 3285 O O . ALA A 1 412 ? -1.746 10.771 -5.376 1.00 96.25 412 ALA A O 1
ATOM 3286 N N . MET A 1 413 ? -1.169 11.947 -3.543 1.00 96.69 413 MET A N 1
ATOM 3287 C CA . MET A 1 413 ? -0.072 12.700 -4.154 1.00 96.69 413 MET A CA 1
ATOM 3288 C C . MET A 1 413 ? 1.059 11.772 -4.611 1.00 96.69 413 MET A C 1
ATOM 3290 O O . MET A 1 413 ? 1.424 11.792 -5.786 1.00 96.69 413 MET A O 1
ATOM 3294 N N . PHE A 1 414 ? 1.584 10.926 -3.719 1.00 97.31 414 PHE A N 1
ATOM 3295 C CA . PHE A 1 414 ? 2.674 10.006 -4.056 1.00 97.31 414 PHE A CA 1
ATOM 3296 C C . PHE A 1 414 ? 2.244 8.958 -5.091 1.00 97.31 414 PHE A C 1
ATOM 3298 O O . PHE A 1 414 ? 2.987 8.703 -6.035 1.00 97.31 414 PHE A O 1
ATOM 3305 N N . THR A 1 415 ? 1.011 8.449 -5.017 1.00 96.44 415 THR A N 1
ATOM 3306 C CA . THR A 1 415 ? 0.466 7.526 -6.030 1.00 96.44 415 THR A CA 1
ATOM 3307 C C . THR A 1 415 ? 0.334 8.196 -7.401 1.00 96.44 415 THR A C 1
ATOM 3309 O O . THR A 1 415 ? 0.651 7.584 -8.420 1.00 96.44 415 THR A O 1
ATOM 3312 N N . SER A 1 416 ? -0.046 9.476 -7.457 1.00 96.62 416 SER A N 1
ATOM 3313 C CA . SER A 1 416 ? -0.069 10.241 -8.715 1.00 96.62 416 SER A CA 1
ATOM 3314 C C . SER A 1 416 ? 1.344 10.453 -9.279 1.00 96.62 416 SER A C 1
ATOM 3316 O O . SER A 1 416 ? 1.568 10.275 -10.479 1.00 96.62 416 SER A O 1
ATOM 3318 N N . LEU A 1 417 ? 2.319 10.760 -8.412 1.00 96.38 417 LEU A N 1
ATOM 3319 C CA . LEU A 1 417 ? 3.737 10.843 -8.780 1.00 96.38 417 LEU A CA 1
ATOM 3320 C C . LEU A 1 417 ? 4.276 9.499 -9.293 1.00 96.38 417 LEU A C 1
ATOM 3322 O O . LEU A 1 417 ? 5.037 9.496 -10.254 1.00 96.38 417 LEU A O 1
ATOM 3326 N N . GLN A 1 418 ? 3.841 8.368 -8.728 1.00 96.19 418 GLN A N 1
ATOM 3327 C CA . GLN A 1 418 ? 4.212 7.019 -9.173 1.00 96.19 418 GLN A CA 1
ATOM 3328 C C . GLN A 1 418 ? 3.835 6.770 -10.645 1.00 96.19 418 GLN A C 1
ATOM 3330 O O . GLN A 1 418 ? 4.651 6.253 -11.407 1.00 96.19 418 GLN A O 1
ATOM 3335 N N . GLY A 1 419 ? 2.648 7.206 -11.078 1.00 94.81 419 GLY A N 1
ATOM 3336 C CA . GLY A 1 419 ? 2.219 7.095 -12.477 1.00 94.81 419 GLY A CA 1
ATOM 3337 C C . GLY A 1 419 ? 2.967 8.050 -13.410 1.00 94.81 419 GLY A C 1
ATOM 3338 O O . GLY A 1 419 ? 3.392 7.666 -14.502 1.00 94.81 419 GLY A O 1
ATOM 3339 N N . ALA A 1 420 ? 3.184 9.294 -12.970 1.00 95.62 420 ALA A N 1
ATOM 3340 C CA . ALA A 1 420 ? 3.956 10.283 -13.725 1.00 95.62 420 ALA A CA 1
ATOM 3341 C C . ALA A 1 420 ? 5.429 9.865 -13.897 1.00 95.62 420 ALA A C 1
ATOM 3343 O O . ALA A 1 420 ? 6.019 10.063 -14.960 1.00 95.62 420 ALA A O 1
ATOM 3344 N N . PHE A 1 421 ? 6.010 9.234 -12.878 1.00 95.12 421 PHE A N 1
ATOM 3345 C CA . PHE A 1 421 ? 7.356 8.677 -12.914 1.00 95.12 421 PHE A CA 1
ATOM 3346 C C . PHE A 1 421 ? 7.477 7.559 -13.966 1.00 95.12 421 PHE A C 1
ATOM 3348 O O . PHE A 1 421 ? 8.392 7.604 -14.792 1.00 95.12 421 PHE A O 1
ATOM 3355 N N . PHE A 1 422 ? 6.508 6.635 -14.030 1.00 93.44 422 PHE A N 1
ATOM 3356 C CA . PHE A 1 422 ? 6.434 5.615 -15.089 1.00 93.44 422 PHE A CA 1
ATOM 3357 C C . PHE A 1 422 ? 6.381 6.236 -16.486 1.00 93.44 422 PHE A C 1
ATOM 3359 O O . PHE A 1 422 ? 7.147 5.858 -17.374 1.00 93.44 422 PHE A O 1
ATOM 3366 N N . LEU A 1 423 ? 5.522 7.238 -16.672 1.00 93.31 423 LEU A N 1
ATOM 3367 C CA . LEU A 1 423 ? 5.385 7.944 -17.942 1.00 93.31 423 LEU A CA 1
ATOM 3368 C C . LEU A 1 423 ? 6.715 8.559 -18.418 1.00 93.31 423 LEU A C 1
ATOM 3370 O O . LEU A 1 423 ? 7.087 8.429 -19.587 1.00 93.31 423 LEU A O 1
ATOM 3374 N N . VAL A 1 424 ? 7.445 9.223 -17.520 1.00 92.81 424 VAL A N 1
ATOM 3375 C CA . VAL A 1 424 ? 8.704 9.901 -17.859 1.00 92.81 424 VAL A CA 1
ATOM 3376 C C . VAL A 1 424 ? 9.840 8.901 -18.065 1.00 92.81 424 VAL A C 1
ATOM 3378 O O . VAL A 1 424 ? 10.454 8.891 -19.132 1.00 92.81 424 VAL A O 1
ATOM 3381 N N . PHE A 1 425 ? 10.128 8.053 -17.078 1.00 90.69 425 PHE A N 1
ATOM 3382 C CA . PHE A 1 425 ? 11.332 7.221 -17.091 1.00 90.69 425 PHE A CA 1
ATOM 3383 C C . PHE A 1 425 ? 11.190 5.948 -17.930 1.00 90.69 425 PHE A C 1
ATOM 3385 O O . PHE A 1 425 ? 12.124 5.588 -18.644 1.00 90.69 425 PHE A O 1
ATOM 3392 N N . TYR A 1 426 ? 10.018 5.312 -17.911 1.00 87.25 426 TYR A N 1
ATOM 3393 C CA . TYR A 1 426 ? 9.820 3.986 -18.504 1.00 87.25 426 TYR A CA 1
ATOM 3394 C C . TYR A 1 426 ? 9.267 4.079 -19.928 1.00 87.25 426 TYR A C 1
ATOM 3396 O O . TYR A 1 426 ? 9.472 3.158 -20.706 1.00 87.25 426 TYR A O 1
ATOM 3404 N N . MET A 1 427 ? 8.666 5.213 -20.317 1.00 88.44 427 MET A N 1
ATOM 3405 C CA . MET A 1 427 ? 8.230 5.467 -21.696 1.00 88.44 427 MET A CA 1
ATOM 3406 C C . MET A 1 427 ? 9.038 6.575 -22.385 1.00 88.44 427 MET A C 1
ATOM 3408 O O . MET A 1 427 ? 9.724 6.295 -23.366 1.00 88.44 427 MET A O 1
ATOM 3412 N N . PHE A 1 428 ? 8.994 7.828 -21.913 1.00 86.44 428 PHE A N 1
ATOM 3413 C CA . PHE A 1 428 ? 9.626 8.942 -22.643 1.00 86.44 428 PHE A CA 1
ATOM 3414 C C . PHE A 1 428 ? 11.161 8.896 -22.668 1.00 86.44 428 PHE A C 1
ATOM 3416 O O . PHE A 1 428 ? 11.761 9.370 -23.636 1.00 86.44 428 PHE A O 1
ATOM 3423 N N . LEU A 1 429 ? 11.805 8.327 -21.646 1.00 83.81 429 LEU A N 1
ATOM 3424 C CA . LEU A 1 429 ? 13.258 8.135 -21.603 1.00 83.81 429 LEU A CA 1
ATOM 3425 C C . LEU A 1 429 ? 13.717 6.773 -22.154 1.00 83.81 429 LEU A C 1
ATOM 3427 O O . LEU A 1 429 ? 14.915 6.592 -22.370 1.00 83.81 429 LEU A O 1
ATOM 3431 N N . HIS A 1 430 ? 12.808 5.853 -22.490 1.00 82.69 430 HIS A N 1
ATOM 3432 C CA . HIS A 1 430 ? 13.179 4.566 -23.083 1.00 82.69 430 HIS A CA 1
ATOM 3433 C C . HIS A 1 430 ? 13.779 4.736 -24.486 1.00 82.69 430 HIS A C 1
ATOM 3435 O O . HIS A 1 430 ? 13.302 5.533 -25.297 1.00 82.69 430 HIS A O 1
ATOM 3441 N N . GLU A 1 431 ? 14.841 3.996 -24.802 1.00 80.25 431 GLU A N 1
ATOM 3442 C CA . GLU A 1 431 ? 15.636 4.226 -26.019 1.00 80.25 431 GLU A CA 1
ATOM 3443 C C . GLU A 1 431 ? 14.843 3.939 -27.297 1.00 80.25 431 GLU A C 1
ATOM 3445 O O . GLU A 1 431 ? 14.725 4.811 -28.158 1.00 80.25 431 GLU A O 1
ATOM 3450 N N . GLU A 1 432 ? 14.209 2.767 -27.372 1.00 78.19 432 GLU A N 1
ATOM 3451 C CA . GLU A 1 432 ? 13.389 2.345 -28.517 1.00 78.19 432 GLU A CA 1
ATOM 3452 C C . GLU A 1 432 ? 12.202 3.300 -28.765 1.00 78.19 432 GLU A C 1
ATOM 3454 O O . GLU A 1 432 ? 11.895 3.644 -29.909 1.00 78.19 432 GLU A O 1
ATOM 3459 N N . VAL A 1 433 ? 11.585 3.826 -27.697 1.00 82.31 433 VAL A N 1
ATOM 3460 C CA . VAL A 1 433 ? 10.485 4.803 -27.789 1.00 82.31 433 VAL A CA 1
ATOM 3461 C C . VAL A 1 433 ? 11.005 6.140 -28.326 1.00 82.31 433 VAL A C 1
ATOM 3463 O O . VAL A 1 433 ? 10.426 6.706 -29.256 1.00 82.31 433 VAL A O 1
ATOM 3466 N N . ARG A 1 434 ? 12.140 6.634 -27.807 1.00 84.19 434 ARG A N 1
ATOM 3467 C CA . ARG A 1 434 ? 12.796 7.858 -28.302 1.00 84.19 434 ARG A CA 1
ATOM 3468 C C . ARG A 1 434 ? 13.224 7.722 -29.765 1.00 84.19 434 ARG A C 1
ATOM 3470 O O . ARG A 1 434 ? 13.058 8.675 -30.529 1.00 84.19 434 ARG A O 1
ATOM 3477 N N . ALA A 1 435 ? 13.741 6.563 -30.171 1.00 83.06 435 ALA A N 1
ATOM 3478 C CA . ALA A 1 435 ? 14.097 6.268 -31.557 1.00 83.06 435 ALA A CA 1
ATOM 3479 C C . ALA A 1 435 ? 12.859 6.287 -32.469 1.00 83.06 435 ALA A C 1
ATOM 3481 O O . ALA A 1 435 ? 12.858 6.977 -33.494 1.00 83.06 435 ALA A O 1
ATOM 3482 N N . TRP A 1 436 ? 11.766 5.633 -32.059 1.00 84.62 436 TRP A N 1
ATOM 3483 C CA . TRP A 1 436 ? 10.503 5.647 -32.797 1.00 84.62 436 TRP A CA 1
ATOM 3484 C C . TRP A 1 436 ? 9.937 7.067 -32.955 1.00 84.62 436 TRP A C 1
ATOM 3486 O O . TRP A 1 436 ? 9.627 7.470 -34.082 1.00 84.62 436 TRP A O 1
ATOM 3496 N N . ILE A 1 437 ? 9.885 7.859 -31.873 1.00 83.75 437 ILE A N 1
ATOM 3497 C CA . ILE A 1 437 ? 9.418 9.258 -31.895 1.00 83.75 437 ILE A CA 1
ATOM 3498 C C . ILE A 1 437 ? 10.252 10.087 -32.881 1.00 83.75 437 ILE A C 1
ATOM 3500 O O . ILE A 1 437 ? 9.681 10.747 -33.753 1.00 83.75 437 ILE A O 1
ATOM 3504 N N . LYS A 1 438 ? 11.589 10.009 -32.808 1.00 85.62 438 LYS A N 1
ATOM 3505 C CA . LYS A 1 438 ? 12.492 10.702 -33.745 1.00 85.62 438 LYS A CA 1
ATOM 3506 C C . LYS A 1 438 ? 12.261 10.262 -35.194 1.00 85.62 438 LYS A C 1
ATOM 3508 O O . LYS A 1 438 ? 12.186 11.115 -36.077 1.00 85.62 438 LYS A O 1
ATOM 3513 N N . SER A 1 439 ? 12.078 8.962 -35.451 1.00 83.12 439 SER A N 1
ATOM 3514 C CA . SER A 1 439 ? 11.781 8.447 -36.800 1.00 83.12 439 SER A CA 1
ATOM 3515 C C . SER A 1 439 ? 10.468 9.016 -37.355 1.00 83.12 439 SER A C 1
ATOM 3517 O O . SER A 1 439 ? 10.384 9.377 -38.529 1.00 83.12 439 SER A O 1
ATOM 3519 N N . ARG A 1 440 ? 9.440 9.152 -36.505 1.00 84.00 440 ARG A N 1
ATOM 3520 C CA . ARG A 1 440 ? 8.113 9.657 -36.880 1.00 84.00 440 ARG A CA 1
ATOM 3521 C C . ARG A 1 440 ? 8.114 11.172 -37.077 1.00 84.00 440 ARG A C 1
ATOM 3523 O O . ARG A 1 440 ? 7.462 11.659 -37.998 1.00 84.00 440 ARG A O 1
ATOM 3530 N N . GLN A 1 441 ? 8.881 11.909 -36.273 1.00 85.38 441 GLN A N 1
ATOM 3531 C CA . GLN A 1 441 ? 9.143 13.337 -36.478 1.00 85.38 441 GLN A CA 1
ATOM 3532 C C . GLN A 1 441 ? 9.899 13.581 -37.792 1.00 85.38 441 GLN A C 1
ATOM 3534 O O . GLN A 1 441 ? 9.453 14.401 -38.592 1.00 85.38 441 GLN A O 1
ATOM 3539 N N . LYS A 1 442 ? 10.972 12.822 -38.069 1.00 84.31 442 LYS A N 1
ATOM 3540 C CA . LYS A 1 442 ? 11.728 12.903 -39.331 1.00 84.31 442 LYS A CA 1
ATOM 3541 C C . LYS A 1 442 ? 10.837 12.596 -40.541 1.00 84.31 442 LYS A C 1
ATOM 3543 O O . LYS A 1 442 ? 10.827 13.379 -41.484 1.00 84.31 442 LYS A O 1
ATOM 3548 N N . ARG A 1 443 ? 10.024 11.531 -40.481 1.00 81.06 443 ARG A N 1
ATOM 3549 C CA . ARG A 1 443 ? 9.019 11.204 -41.512 1.00 81.06 443 ARG A CA 1
ATOM 3550 C C . ARG A 1 443 ? 8.042 12.358 -41.758 1.00 81.06 443 ARG A C 1
ATOM 3552 O O . ARG A 1 443 ? 7.894 12.782 -42.897 1.00 81.06 443 ARG A O 1
ATOM 3559 N N . ARG A 1 444 ? 7.432 12.924 -40.708 1.00 81.44 444 ARG A N 1
ATOM 3560 C CA . ARG A 1 444 ? 6.519 14.081 -40.836 1.00 81.44 444 ARG A CA 1
ATOM 3561 C C . ARG A 1 444 ? 7.205 15.320 -41.423 1.00 81.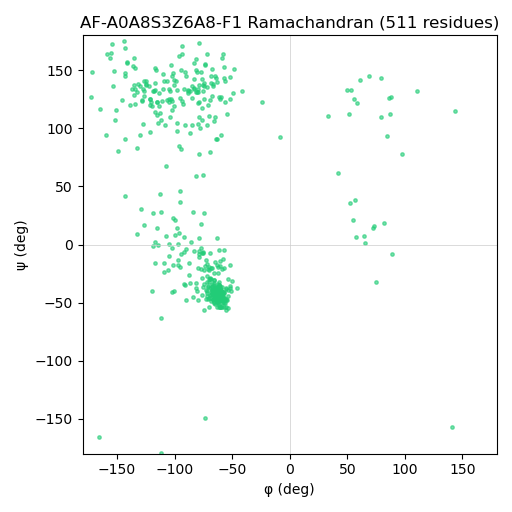44 444 ARG A C 1
ATOM 3563 O O . ARG A 1 444 ? 6.617 15.987 -42.266 1.00 81.44 444 ARG A O 1
ATOM 3570 N N . ALA A 1 445 ? 8.441 15.609 -41.020 1.00 82.62 445 ALA A N 1
ATOM 3571 C CA . ALA A 1 445 ? 9.203 16.753 -41.521 1.00 82.62 445 ALA A CA 1
ATOM 3572 C C . ALA A 1 445 ? 9.643 16.603 -42.991 1.00 82.62 445 ALA A C 1
ATOM 3574 O O . ALA A 1 445 ? 9.777 17.609 -43.683 1.00 82.62 445 ALA A O 1
ATOM 3575 N N . LEU A 1 446 ? 9.863 15.373 -43.472 1.00 81.50 446 LEU A N 1
ATOM 3576 C CA . LEU A 1 446 ? 10.155 15.086 -44.883 1.00 81.50 446 LEU A CA 1
ATOM 3577 C C . LEU A 1 446 ? 8.893 15.169 -45.752 1.00 81.50 446 LEU A C 1
ATOM 3579 O O . LEU A 1 446 ? 8.912 15.838 -46.782 1.00 81.50 446 LEU A O 1
ATOM 3583 N N . GLN A 1 447 ? 7.780 14.603 -45.275 1.00 80.31 447 GLN A N 1
ATOM 3584 C CA . GLN A 1 447 ? 6.466 14.692 -45.925 1.00 80.31 447 GLN A CA 1
ATOM 3585 C C . GLN A 1 447 ? 6.005 16.154 -46.087 1.00 80.31 447 GLN A C 1
ATOM 3587 O O . GLN A 1 447 ? 5.595 16.557 -47.170 1.00 80.31 447 GLN A O 1
ATOM 3592 N N . LEU A 1 448 ? 6.181 16.997 -45.058 1.00 81.94 448 LEU A N 1
ATOM 3593 C CA . LEU A 1 448 ? 5.910 18.445 -45.132 1.00 81.94 448 LEU A CA 1
ATOM 3594 C C . LEU A 1 448 ? 6.803 19.208 -46.128 1.00 81.94 448 LEU A C 1
ATOM 3596 O O . LEU A 1 448 ? 6.474 20.332 -46.496 1.00 81.94 448 LEU A O 1
ATOM 3600 N N . LYS A 1 449 ? 7.928 18.625 -46.555 1.00 83.00 449 LYS A N 1
ATOM 3601 C CA . LYS A 1 449 ? 8.835 19.188 -47.566 1.00 83.00 449 LYS A CA 1
ATOM 3602 C C . LYS A 1 449 ? 8.636 18.574 -48.958 1.00 83.00 449 LYS A C 1
ATOM 3604 O O . LYS A 1 449 ? 9.445 18.836 -49.840 1.00 83.00 449 LYS A O 1
ATOM 3609 N N . GLY A 1 450 ? 7.597 17.757 -49.154 1.00 67.69 450 GLY A N 1
ATOM 3610 C CA . GLY A 1 450 ? 7.308 17.100 -50.432 1.00 67.69 450 GLY A CA 1
ATOM 3611 C C . GLY A 1 450 ? 8.269 15.963 -50.799 1.00 67.69 450 GLY A C 1
ATOM 3612 O O . GLY A 1 450 ? 8.278 15.537 -51.949 1.00 67.69 450 GLY A O 1
ATOM 3613 N N . PHE A 1 451 ? 9.075 15.469 -49.853 1.00 68.81 451 PHE A N 1
ATOM 3614 C CA . PHE A 1 451 ? 9.962 14.328 -50.084 1.00 68.81 451 PHE A CA 1
ATOM 3615 C C . PHE A 1 451 ? 9.288 13.023 -49.661 1.00 68.81 451 PHE A C 1
ATOM 3617 O O . PHE A 1 451 ? 8.911 12.848 -48.498 1.00 68.81 451 PHE A O 1
ATOM 3624 N N . GLU A 1 452 ? 9.193 12.085 -50.601 1.00 54.91 452 GLU A N 1
ATOM 3625 C CA . GLU A 1 452 ? 8.731 10.728 -50.335 1.00 54.91 452 GLU A CA 1
ATOM 3626 C C . GLU A 1 452 ? 9.754 9.988 -49.457 1.00 54.91 452 GLU A C 1
ATOM 3628 O O . GLU A 1 452 ? 10.957 9.978 -49.726 1.00 54.91 452 GLU A O 1
ATOM 3633 N N . TYR A 1 453 ? 9.288 9.407 -48.349 1.00 51.50 453 TYR A N 1
ATOM 3634 C CA . TYR A 1 453 ? 10.156 8.694 -47.415 1.00 51.50 453 TYR A CA 1
ATOM 3635 C C . TYR A 1 453 ? 10.308 7.240 -47.857 1.00 51.50 453 TYR A C 1
ATOM 3637 O O . TYR A 1 453 ? 9.465 6.401 -47.543 1.00 51.50 453 TYR A O 1
ATOM 3645 N N . GLN A 1 454 ? 11.389 6.955 -48.577 1.00 44.03 454 GLN A N 1
ATOM 3646 C CA . GLN A 1 454 ? 11.717 5.606 -49.023 1.00 44.03 454 GLN A CA 1
ATOM 3647 C C . GLN A 1 454 ? 12.282 4.788 -47.847 1.00 44.03 454 GLN A C 1
ATOM 3649 O O . GLN A 1 454 ? 13.390 5.038 -47.364 1.00 44.03 454 GLN A O 1
ATOM 3654 N N . ASP A 1 455 ? 11.480 3.847 -47.341 1.00 46.84 455 ASP A N 1
ATOM 3655 C CA . ASP A 1 455 ? 11.770 3.046 -46.144 1.00 46.84 455 ASP A CA 1
ATOM 3656 C C . ASP A 1 455 ? 12.762 1.906 -46.479 1.00 46.84 455 ASP A C 1
ATOM 3658 O O . ASP A 1 455 ? 12.390 0.748 -46.650 1.00 46.84 455 ASP A O 1
ATOM 3662 N N . ASN A 1 456 ? 14.053 2.241 -46.601 1.00 38.25 456 ASN A N 1
ATOM 3663 C CA . ASN A 1 456 ? 15.129 1.273 -46.883 1.00 38.25 456 ASN A CA 1
ATOM 3664 C C . ASN A 1 456 ? 15.592 0.457 -45.655 1.00 38.25 456 ASN A C 1
ATOM 3666 O O . ASN A 1 456 ? 16.548 -0.307 -45.762 1.00 38.25 456 ASN A O 1
ATOM 3670 N N . HIS A 1 457 ? 14.934 0.591 -44.499 1.00 42.66 457 HIS A N 1
ATOM 3671 C CA . HIS A 1 457 ? 15.176 -0.267 -43.337 1.00 42.66 457 HIS A CA 1
ATOM 3672 C C . HIS A 1 457 ? 13.865 -0.863 -42.827 1.00 42.66 457 HIS A C 1
ATOM 3674 O O . HIS A 1 457 ? 13.106 -0.216 -42.102 1.00 42.66 457 HIS A O 1
ATOM 3680 N N . SER A 1 458 ? 13.648 -2.143 -43.142 1.00 34.94 458 SER A N 1
ATOM 3681 C CA . SER A 1 458 ? 12.774 -2.981 -42.328 1.00 34.94 458 SER A CA 1
ATOM 3682 C C . SER A 1 458 ? 13.275 -2.992 -40.877 1.00 34.94 458 SER A C 1
ATOM 3684 O O . SER A 1 458 ? 14.464 -2.803 -40.595 1.00 34.94 458 SER A O 1
ATOM 3686 N N . LEU A 1 459 ? 12.349 -3.200 -39.938 1.00 44.50 459 LEU A N 1
ATOM 3687 C CA . LEU A 1 459 ? 12.617 -3.144 -38.495 1.00 44.50 459 LEU A CA 1
ATOM 3688 C C . LEU A 1 459 ? 13.659 -4.174 -38.014 1.00 44.50 459 LEU A C 1
ATOM 3690 O O . LEU A 1 459 ? 14.208 -4.010 -36.928 1.00 44.50 459 LEU A O 1
ATOM 3694 N N . ASP A 1 460 ? 13.984 -5.168 -38.840 1.00 36.16 460 ASP A N 1
ATOM 3695 C CA . ASP A 1 460 ? 14.967 -6.222 -38.566 1.00 36.16 460 ASP A CA 1
ATOM 3696 C C . ASP A 1 460 ? 16.424 -5.711 -38.577 1.00 36.16 460 ASP A C 1
ATOM 3698 O O . ASP A 1 460 ? 17.310 -6.313 -37.977 1.00 36.16 460 ASP A O 1
ATOM 3702 N N . SER A 1 461 ? 16.694 -4.572 -39.229 1.00 35.03 461 SER A N 1
ATOM 3703 C CA . SER A 1 461 ? 18.061 -4.070 -39.456 1.00 35.03 461 SER A CA 1
ATOM 3704 C C . SER A 1 461 ? 18.707 -3.371 -38.249 1.00 35.03 461 SER A C 1
ATOM 3706 O O . SER A 1 461 ? 19.907 -3.085 -38.285 1.00 35.03 461 SER A O 1
ATOM 3708 N N . PHE A 1 462 ? 17.956 -3.067 -37.184 1.00 40.53 462 PHE A N 1
ATOM 3709 C CA . PHE A 1 462 ? 18.499 -2.343 -36.023 1.00 40.53 462 PHE A CA 1
ATOM 3710 C C . PHE A 1 462 ? 19.533 -3.149 -35.220 1.00 40.53 462 PHE A C 1
ATOM 3712 O O . PHE A 1 462 ? 20.349 -2.544 -34.530 1.00 40.53 462 PHE A O 1
ATOM 3719 N N . ALA A 1 463 ? 19.550 -4.479 -35.355 1.00 36.91 463 ALA A N 1
ATOM 3720 C CA . ALA A 1 463 ? 20.529 -5.347 -34.699 1.00 36.91 463 ALA A CA 1
ATOM 3721 C C . ALA A 1 463 ? 21.943 -5.291 -35.322 1.00 36.91 463 ALA A C 1
ATOM 3723 O O . ALA A 1 463 ? 22.898 -5.700 -34.671 1.00 36.91 463 ALA A O 1
ATOM 3724 N N . SER A 1 464 ? 22.102 -4.797 -36.559 1.00 30.91 464 SER A N 1
ATOM 3725 C CA . SER A 1 464 ? 23.398 -4.815 -37.271 1.00 30.91 464 SER A CA 1
ATOM 3726 C C . SER A 1 464 ? 24.098 -3.455 -37.362 1.00 30.91 464 SER A C 1
ATOM 3728 O O . SER A 1 464 ? 25.313 -3.404 -37.537 1.00 30.91 464 SER A O 1
ATOM 3730 N N . ASN A 1 465 ? 23.369 -2.344 -37.226 1.00 33.66 465 ASN A N 1
ATOM 3731 C CA . ASN A 1 465 ? 23.916 -1.005 -37.490 1.00 33.66 465 ASN A CA 1
ATOM 3732 C C . ASN A 1 465 ? 24.644 -0.357 -36.294 1.00 33.66 465 ASN A C 1
ATOM 3734 O O . ASN A 1 465 ? 25.096 0.778 -36.407 1.00 33.66 465 ASN A O 1
ATOM 3738 N N . SER A 1 466 ? 24.780 -1.037 -35.151 1.00 35.62 466 SER A N 1
ATOM 3739 C CA . SER A 1 466 ? 25.516 -0.519 -33.983 1.00 35.62 466 SER A CA 1
ATOM 3740 C C . SER A 1 466 ? 27.038 -0.726 -34.047 1.00 35.62 466 SER A C 1
ATOM 3742 O O . SER A 1 466 ? 27.737 -0.240 -33.161 1.00 35.62 466 SER A O 1
ATOM 3744 N N . LEU A 1 467 ? 27.555 -1.432 -35.063 1.00 33.69 467 LEU A N 1
ATOM 3745 C CA . LEU A 1 467 ? 28.973 -1.819 -35.164 1.00 33.69 467 LEU A CA 1
ATOM 3746 C C . LEU A 1 467 ? 29.745 -1.187 -36.336 1.00 33.69 467 LEU A C 1
ATOM 3748 O O . LEU A 1 467 ? 30.941 -1.433 -36.467 1.00 33.69 467 LEU A O 1
ATOM 3752 N N . ILE A 1 468 ? 29.108 -0.354 -37.168 1.00 38.34 468 ILE A N 1
ATOM 3753 C CA . ILE A 1 468 ? 29.788 0.369 -38.256 1.00 38.34 468 ILE A CA 1
ATOM 3754 C C . ILE A 1 468 ? 29.369 1.840 -38.233 1.00 38.34 468 ILE A C 1
ATOM 3756 O O . ILE A 1 468 ? 28.484 2.255 -38.975 1.00 38.34 468 ILE A O 1
ATOM 3760 N N . ASP A 1 469 ? 30.025 2.631 -37.383 1.00 29.48 469 ASP A N 1
ATOM 3761 C CA . ASP A 1 469 ? 30.066 4.087 -37.556 1.00 29.48 469 ASP A CA 1
ATOM 3762 C C . ASP A 1 469 ? 31.385 4.659 -37.001 1.00 29.48 469 ASP A C 1
ATOM 3764 O O . ASP A 1 469 ? 31.483 5.143 -35.869 1.00 29.48 469 ASP A O 1
ATOM 3768 N N . ARG A 1 470 ? 32.447 4.545 -37.809 1.00 36.53 470 ARG A N 1
ATOM 3769 C CA . ARG A 1 470 ? 33.704 5.279 -37.627 1.00 36.53 470 ARG A CA 1
ATOM 3770 C C . ARG A 1 470 ? 34.175 5.797 -38.987 1.00 36.53 470 ARG A C 1
ATOM 3772 O O . ARG A 1 470 ? 34.258 5.024 -39.933 1.00 36.53 470 ARG A O 1
ATOM 3779 N N . GLU A 1 471 ? 34.566 7.072 -38.994 1.00 30.89 471 GLU A N 1
ATOM 3780 C CA . GLU A 1 471 ? 35.243 7.828 -40.069 1.00 30.89 471 GLU A CA 1
ATOM 3781 C C . GLU A 1 471 ? 34.357 8.525 -41.128 1.00 30.89 471 GLU A C 1
ATOM 3783 O O . GLU A 1 471 ? 33.521 7.928 -41.793 1.00 30.89 471 GLU A O 1
ATOM 3788 N N . GLY A 1 472 ? 34.611 9.835 -41.297 1.00 30.44 472 GLY A N 1
ATOM 3789 C CA . GLY A 1 472 ? 33.934 10.744 -42.237 1.00 30.44 472 GLY A CA 1
ATOM 3790 C C . GLY A 1 472 ? 32.640 11.362 -41.678 1.00 30.44 472 GLY A C 1
ATOM 3791 O O . GLY A 1 472 ? 31.745 10.665 -41.234 1.00 30.44 472 GLY A O 1
ATOM 3792 N N . GLY A 1 473 ? 32.421 12.676 -41.657 1.00 29.33 473 GLY A N 1
ATOM 3793 C CA . GLY A 1 473 ? 33.143 13.787 -42.279 1.00 29.33 473 GLY A CA 1
ATOM 3794 C C . GLY A 1 473 ? 32.117 14.835 -42.729 1.00 29.33 473 GLY A C 1
ATOM 3795 O O . GLY A 1 473 ? 31.277 14.551 -43.577 1.00 29.33 473 GLY A O 1
ATOM 3796 N N . ASN A 1 474 ? 32.132 16.035 -42.140 1.00 33.62 474 ASN A N 1
ATOM 3797 C CA . ASN A 1 474 ? 31.129 17.073 -42.415 1.00 33.62 474 ASN A CA 1
ATOM 3798 C C . ASN A 1 474 ? 31.205 17.594 -43.862 1.00 33.62 474 ASN A C 1
ATOM 3800 O O . ASN A 1 474 ? 32.050 18.440 -44.133 1.00 33.62 474 ASN A O 1
ATOM 3804 N N . HIS A 1 475 ? 30.257 17.237 -44.736 1.00 29.30 475 HIS A N 1
ATOM 3805 C CA . HIS A 1 475 ? 29.931 18.052 -45.916 1.00 29.30 475 HIS A CA 1
ATOM 3806 C C . HIS A 1 475 ? 28.438 18.001 -46.287 1.00 29.30 475 HIS A C 1
ATOM 3808 O O . HIS A 1 475 ? 27.870 16.942 -46.539 1.00 29.30 475 HIS A O 1
ATOM 3814 N N . LEU A 1 476 ? 27.812 19.182 -46.368 1.00 31.38 476 LEU A N 1
ATOM 3815 C CA . LEU A 1 476 ? 26.533 19.383 -47.061 1.00 31.38 476 LEU A CA 1
ATOM 3816 C C . LEU A 1 476 ? 26.753 19.299 -48.583 1.00 31.38 476 LEU A C 1
ATOM 3818 O O . LEU A 1 476 ? 27.656 19.977 -49.080 1.00 31.38 476 LEU A O 1
ATOM 3822 N N . PRO A 1 477 ? 25.896 18.601 -49.348 1.00 33.50 477 PRO A N 1
ATOM 3823 C CA . PRO A 1 477 ? 25.857 18.747 -50.798 1.00 33.50 477 PRO A CA 1
ATOM 3824 C C . PRO A 1 477 ? 25.007 19.961 -51.212 1.00 33.50 477 PRO A C 1
ATOM 3826 O O . PRO A 1 477 ? 23.884 20.145 -50.736 1.00 33.50 477 PRO A O 1
ATOM 3829 N N . LYS A 1 478 ? 25.535 20.772 -52.138 1.00 29.64 478 LYS A N 1
ATOM 3830 C CA . LYS A 1 478 ? 24.787 21.792 -52.892 1.00 29.64 478 LYS A CA 1
ATOM 3831 C C . LYS A 1 478 ? 24.405 21.262 -54.282 1.00 29.64 478 LYS A C 1
ATOM 3833 O O . LYS A 1 478 ? 25.220 20.631 -54.940 1.00 29.64 478 LYS A O 1
ATOM 3838 N N . ASP A 1 479 ? 23.191 21.616 -54.694 1.00 31.05 479 ASP A N 1
ATOM 3839 C CA . ASP A 1 479 ? 22.658 21.763 -56.060 1.00 31.05 479 ASP A CA 1
ATOM 3840 C C . ASP A 1 479 ? 22.785 20.664 -57.143 1.00 31.05 479 ASP A C 1
ATOM 3842 O O . ASP A 1 479 ? 23.807 20.445 -57.785 1.00 31.05 479 ASP A O 1
ATOM 3846 N N . THR A 1 480 ? 21.606 20.119 -57.466 1.00 31.19 480 THR A N 1
ATOM 3847 C CA . THR A 1 480 ? 21.017 19.950 -58.813 1.00 31.19 480 THR A CA 1
ATOM 3848 C C . THR A 1 480 ? 21.908 19.692 -60.047 1.00 31.19 480 THR A C 1
ATOM 3850 O O . THR A 1 480 ? 22.423 20.622 -60.678 1.00 31.19 480 THR A O 1
ATOM 3853 N N . ARG A 1 481 ? 21.808 18.464 -60.583 1.00 27.03 481 ARG A N 1
ATOM 3854 C CA . ARG A 1 481 ? 21.161 18.174 -61.892 1.00 27.03 481 ARG A CA 1
ATOM 3855 C C . ARG A 1 481 ? 21.020 16.654 -62.129 1.00 27.03 481 ARG A C 1
ATOM 3857 O O . ARG A 1 481 ? 21.878 15.907 -61.669 1.00 27.03 481 ARG A O 1
ATOM 3864 N N . PRO A 1 482 ? 19.980 16.174 -62.842 1.00 32.50 482 PRO A N 1
ATOM 3865 C CA . PRO A 1 482 ? 19.818 14.750 -63.137 1.00 32.50 482 PRO A CA 1
ATOM 3866 C C . PRO A 1 482 ? 20.614 14.334 -64.392 1.00 32.50 482 PRO A C 1
ATOM 3868 O O . PRO A 1 482 ? 20.549 15.035 -65.409 1.00 32.50 482 PRO A O 1
ATOM 3871 N N . PRO A 1 483 ? 21.321 13.189 -64.386 1.00 34.34 483 PRO A N 1
ATOM 3872 C CA . PRO A 1 483 ? 21.848 12.590 -65.604 1.00 34.34 483 PRO A CA 1
ATOM 3873 C C . PRO A 1 483 ? 20.769 11.791 -66.352 1.00 34.34 483 PRO A C 1
ATOM 3875 O O . PRO A 1 483 ? 19.845 11.227 -65.768 1.00 34.34 483 PRO A O 1
ATOM 3878 N N . ARG A 1 484 ? 20.894 11.774 -67.681 1.00 28.59 484 ARG A N 1
ATOM 3879 C CA . ARG A 1 484 ? 19.971 11.116 -68.618 1.00 28.59 484 ARG A CA 1
ATOM 3880 C C . ARG A 1 484 ? 20.124 9.592 -68.592 1.00 28.59 484 ARG A C 1
ATOM 3882 O O . ARG A 1 484 ? 21.208 9.080 -68.331 1.00 28.59 484 ARG A O 1
ATOM 3889 N N . LEU A 1 485 ? 19.057 8.894 -68.984 1.00 35.47 485 LEU A N 1
ATOM 3890 C CA . LEU A 1 485 ? 19.076 7.473 -69.345 1.00 35.47 485 LEU A CA 1
ATOM 3891 C C . LEU A 1 485 ? 20.207 7.148 -70.338 1.00 35.47 485 LEU A C 1
ATOM 3893 O O . LEU A 1 485 ? 20.279 7.771 -71.400 1.00 35.47 485 LEU A O 1
ATOM 3897 N N . ARG A 1 486 ? 21.000 6.107 -70.046 1.00 29.17 486 ARG A N 1
ATOM 3898 C CA . ARG A 1 486 ? 21.672 5.291 -71.069 1.00 29.17 486 ARG A CA 1
ATOM 3899 C C . ARG A 1 486 ? 21.904 3.847 -70.615 1.00 29.17 486 ARG A C 1
ATOM 3901 O O . ARG A 1 486 ? 22.653 3.594 -69.685 1.00 29.17 486 ARG A O 1
ATOM 3908 N N . GLU A 1 487 ? 21.227 2.961 -71.339 1.00 29.44 487 GLU A N 1
ATOM 3909 C CA . GLU A 1 487 ? 21.677 1.666 -71.873 1.00 29.44 487 GLU A CA 1
ATOM 3910 C C . GLU A 1 487 ? 22.259 0.569 -70.957 1.00 29.44 487 GLU A C 1
ATOM 3912 O O . GLU A 1 487 ? 23.262 0.702 -70.265 1.00 29.44 487 GLU A O 1
ATOM 3917 N N . LEU A 1 488 ? 21.624 -0.601 -71.082 1.00 34.34 488 LEU A N 1
ATOM 3918 C CA . LEU A 1 488 ? 22.013 -1.889 -70.519 1.00 34.34 488 LEU A CA 1
ATOM 3919 C C . LEU A 1 488 ? 23.117 -2.576 -71.346 1.00 34.34 488 LEU A C 1
ATOM 3921 O O . LEU A 1 488 ? 22.876 -2.991 -72.479 1.00 34.34 488 LEU A O 1
ATOM 3925 N N . SER A 1 489 ? 24.251 -2.881 -70.717 1.00 29.45 489 SER A N 1
ATOM 3926 C CA . SER A 1 489 ? 25.139 -4.000 -71.086 1.00 29.45 489 SER A CA 1
ATOM 3927 C C . SER A 1 489 ? 25.869 -4.456 -69.813 1.00 29.45 489 SER A C 1
ATOM 3929 O O . SER A 1 489 ? 26.555 -3.646 -69.204 1.00 29.45 489 SER A O 1
ATOM 3931 N N . ARG A 1 490 ? 25.558 -5.615 -69.210 1.00 30.03 490 ARG A N 1
ATOM 3932 C CA . ARG A 1 490 ? 25.916 -7.011 -69.576 1.00 30.03 490 ARG A CA 1
ATOM 3933 C C . ARG A 1 490 ? 27.425 -7.295 -69.381 1.00 30.03 490 ARG A C 1
ATOM 3935 O O . ARG A 1 490 ? 28.231 -6.428 -69.672 1.00 30.03 490 ARG A O 1
ATOM 3942 N N . TRP A 1 491 ? 27.751 -8.537 -68.974 1.00 28.16 491 TRP A N 1
ATOM 3943 C CA . TRP A 1 491 ? 29.052 -9.088 -68.505 1.00 28.16 491 TRP A CA 1
ATOM 3944 C C . TRP A 1 491 ? 29.290 -8.905 -66.987 1.00 28.16 491 TRP A C 1
ATOM 3946 O O . TRP A 1 491 ? 29.349 -7.773 -66.534 1.00 28.16 491 TRP A O 1
ATOM 3956 N N . LYS A 1 492 ? 29.338 -9.903 -66.080 1.00 29.70 492 LYS A N 1
ATOM 3957 C CA . LYS A 1 492 ? 29.483 -11.390 -66.032 1.00 29.70 492 LYS A CA 1
ATOM 3958 C C . LYS A 1 492 ? 30.844 -11.823 -65.431 1.00 29.70 492 LYS A C 1
ATOM 3960 O O . LYS A 1 492 ? 31.884 -11.384 -65.895 1.00 29.70 492 LYS A O 1
ATOM 3965 N N . ASN A 1 493 ? 30.771 -12.776 -64.486 1.00 29.09 493 ASN A N 1
ATOM 3966 C CA . ASN A 1 493 ? 31.831 -13.572 -63.829 1.00 29.09 493 ASN A CA 1
ATOM 3967 C C . ASN A 1 493 ? 32.653 -12.935 -62.682 1.00 29.09 493 ASN A C 1
ATOM 3969 O O . ASN A 1 493 ? 33.568 -12.150 -62.898 1.00 29.09 493 ASN A O 1
ATOM 3973 N N . ARG A 1 494 ? 32.409 -13.443 -61.462 1.00 31.14 494 ARG A N 1
ATOM 3974 C CA . ARG A 1 494 ? 33.443 -13.652 -60.429 1.00 31.14 494 ARG A CA 1
ATOM 3975 C C . ARG A 1 494 ? 34.157 -14.989 -60.693 1.00 31.14 494 ARG A C 1
ATOM 3977 O O . ARG A 1 494 ? 33.496 -15.905 -61.185 1.00 31.14 494 ARG A O 1
ATOM 3984 N N . PRO A 1 495 ? 35.395 -15.174 -60.215 1.00 33.81 495 PRO A N 1
ATOM 3985 C CA . PRO A 1 495 ? 35.870 -16.453 -59.706 1.00 33.81 495 PRO A CA 1
ATOM 3986 C C . PRO A 1 495 ? 35.913 -16.476 -58.166 1.00 33.81 495 PRO A C 1
ATOM 3988 O O . PRO A 1 495 ? 36.010 -15.444 -57.502 1.00 33.81 495 PRO A O 1
ATOM 3991 N N . ARG A 1 496 ? 35.812 -17.687 -57.616 1.00 25.61 496 ARG A N 1
ATOM 3992 C CA . ARG A 1 496 ? 36.028 -18.047 -56.207 1.00 25.61 496 ARG A CA 1
ATOM 3993 C C . ARG A 1 496 ? 37.507 -18.414 -56.029 1.00 25.61 496 ARG A C 1
ATOM 3995 O O . ARG A 1 496 ? 38.062 -19.046 -56.921 1.00 25.61 496 ARG A O 1
ATOM 4002 N N . ILE A 1 497 ? 38.100 -18.086 -54.881 1.00 29.44 497 ILE A N 1
ATOM 4003 C CA . ILE A 1 497 ? 39.350 -18.694 -54.395 1.00 29.44 497 ILE A CA 1
ATOM 4004 C C . ILE A 1 497 ? 39.089 -19.191 -52.964 1.00 29.44 497 ILE A C 1
ATOM 4006 O O . ILE A 1 497 ? 38.444 -18.498 -52.178 1.00 29.44 497 ILE A O 1
ATOM 4010 N N . GLU A 1 498 ? 39.524 -20.419 -52.686 1.00 26.97 498 GLU A N 1
ATOM 4011 C CA . GLU A 1 498 ? 39.516 -21.112 -51.385 1.00 26.97 498 GLU A CA 1
ATOM 4012 C C . GLU A 1 498 ? 40.976 -21.297 -50.903 1.00 26.97 498 GLU A C 1
ATOM 4014 O O . GLU A 1 498 ? 41.892 -20.930 -51.639 1.00 26.97 498 GLU A O 1
ATOM 4019 N N . ALA A 1 499 ? 41.167 -21.927 -49.730 1.00 27.22 499 ALA A N 1
ATOM 4020 C CA . ALA A 1 499 ? 42.448 -22.249 -49.060 1.00 27.22 499 ALA A CA 1
ATOM 4021 C C . ALA A 1 499 ? 43.117 -21.065 -48.300 1.00 27.22 499 ALA A C 1
ATOM 4023 O O . ALA A 1 499 ? 43.025 -19.924 -48.740 1.00 27.22 499 ALA A O 1
ATOM 4024 N N . THR A 1 500 ? 43.770 -21.236 -47.136 1.00 25.67 500 THR A N 1
ATOM 4025 C CA . THR A 1 500 ? 43.973 -22.436 -46.285 1.00 25.67 500 THR A CA 1
ATOM 4026 C C . THR A 1 500 ? 44.253 -22.060 -44.818 1.00 25.67 500 THR A C 1
ATOM 4028 O O . THR A 1 500 ? 44.652 -20.944 -44.507 1.00 25.67 500 THR A O 1
ATOM 4031 N N . SER A 1 501 ? 44.034 -23.057 -43.964 1.00 26.70 501 SER A N 1
ATOM 4032 C CA . SER A 1 501 ? 44.446 -23.290 -42.570 1.00 26.70 501 SER A CA 1
ATOM 4033 C C . SER A 1 501 ? 45.925 -23.085 -42.192 1.00 26.70 501 SER A C 1
ATOM 4035 O O . SER A 1 501 ? 46.779 -23.434 -42.997 1.00 26.70 501 SER A O 1
ATOM 4037 N N . GLU A 1 502 ? 46.171 -22.720 -40.922 1.00 26.77 502 GLU A N 1
ATOM 4038 C CA . GLU A 1 502 ? 47.227 -23.196 -39.979 1.00 26.77 502 GLU A CA 1
ATOM 4039 C C . GLU A 1 502 ? 46.915 -22.575 -38.579 1.00 26.77 502 GLU A C 1
ATOM 4041 O O . GLU A 1 502 ? 46.365 -21.477 -38.526 1.00 26.77 502 GLU A O 1
ATOM 4046 N N . GLU A 1 503 ? 46.820 -23.354 -37.485 1.00 28.61 503 GLU A N 1
ATOM 4047 C CA . GLU A 1 503 ? 47.837 -23.584 -36.415 1.00 28.61 503 GLU A CA 1
ATOM 4048 C C . GLU A 1 503 ? 48.268 -22.327 -35.609 1.00 28.61 503 GLU A C 1
ATOM 4050 O O . GLU A 1 503 ? 48.442 -21.265 -36.189 1.00 28.61 503 GLU A O 1
ATOM 4055 N N . SER A 1 504 ? 48.513 -22.330 -34.283 1.00 25.89 504 SER A N 1
ATOM 4056 C CA . SER A 1 504 ? 48.303 -23.279 -33.156 1.00 25.89 504 SER A CA 1
ATOM 4057 C C . SER A 1 504 ? 48.494 -22.522 -31.798 1.00 25.89 504 SER A C 1
ATOM 4059 O O . SER A 1 504 ? 48.575 -21.297 -31.809 1.00 25.89 504 SER A O 1
ATOM 4061 N N . SER A 1 505 ? 48.633 -23.235 -30.659 1.00 26.23 505 SER A N 1
ATOM 4062 C CA . SER A 1 505 ? 49.276 -22.792 -29.386 1.00 26.23 505 SER A CA 1
ATOM 4063 C C . SER A 1 505 ? 48.490 -21.976 -28.324 1.00 26.23 505 SER A C 1
ATOM 4065 O O . SER A 1 505 ? 48.526 -20.751 -28.304 1.00 26.23 505 SER A O 1
ATOM 4067 N N . ASP A 1 506 ? 47.906 -22.708 -27.365 1.00 26.44 506 ASP A N 1
ATOM 4068 C CA . ASP A 1 506 ? 48.172 -22.705 -25.901 1.00 26.44 506 ASP A CA 1
ATOM 4069 C C . ASP A 1 506 ? 48.171 -21.437 -24.998 1.00 26.44 506 ASP A C 1
ATOM 4071 O O . ASP A 1 506 ? 48.887 -20.474 -25.236 1.00 26.44 506 ASP A O 1
ATOM 4075 N N . CYS A 1 507 ? 47.463 -21.594 -23.856 1.00 24.94 507 CYS A N 1
ATOM 4076 C CA . CYS A 1 507 ? 47.755 -21.182 -22.455 1.00 24.94 507 CYS A CA 1
ATOM 4077 C C . CYS A 1 507 ? 48.196 -19.726 -22.132 1.00 24.94 507 CYS A C 1
ATOM 4079 O O . CYS A 1 507 ? 49.110 -19.178 -22.721 1.00 24.94 507 CYS A O 1
ATOM 4081 N N . GLU A 1 508 ? 47.641 -19.040 -21.122 1.00 26.77 508 GLU A N 1
ATOM 4082 C CA . GLU A 1 508 ? 47.711 -19.410 -19.695 1.00 26.77 508 GLU A CA 1
ATOM 4083 C C . GLU A 1 508 ? 46.602 -18.788 -18.814 1.00 26.77 508 GLU A C 1
ATOM 4085 O O . GLU A 1 508 ? 45.945 -17.808 -19.161 1.00 26.77 508 GLU A O 1
ATOM 4090 N N . MET A 1 509 ? 46.442 -19.363 -17.618 1.00 25.09 509 MET A N 1
ATOM 4091 C CA . MET A 1 509 ? 45.546 -18.928 -16.544 1.00 25.09 509 MET A CA 1
ATOM 4092 C C . MET A 1 509 ? 46.382 -18.262 -15.435 1.00 25.09 509 MET A C 1
ATOM 4094 O O . MET A 1 509 ? 47.245 -18.932 -14.873 1.00 25.09 509 MET A O 1
ATOM 4098 N N . ILE A 1 510 ? 46.124 -17.001 -15.058 1.00 26.56 510 ILE A N 1
ATOM 4099 C CA . ILE A 1 510 ? 46.689 -16.403 -13.829 1.00 26.56 510 ILE A CA 1
ATOM 4100 C C . ILE A 1 510 ? 45.603 -15.649 -13.052 1.00 26.56 510 ILE A C 1
ATOM 4102 O O . ILE A 1 510 ? 44.812 -14.893 -13.614 1.00 26.56 510 ILE A O 1
ATOM 4106 N N . SER A 1 511 ? 45.570 -15.886 -11.741 1.00 26.75 511 SER A N 1
ATOM 4107 C CA . SER A 1 511 ? 44.637 -15.306 -10.775 1.00 26.75 511 SER A CA 1
ATOM 4108 C C . SER A 1 511 ? 45.205 -14.083 -10.042 1.00 26.75 511 SER A C 1
ATOM 4110 O O . SER A 1 511 ? 46.417 -13.962 -9.898 1.00 26.75 511 SER A O 1
ATOM 4112 N N . SER A 1 512 ? 44.296 -13.304 -9.440 1.00 25.52 512 SER A N 1
ATOM 4113 C CA . SER A 1 512 ? 44.478 -12.465 -8.233 1.00 25.52 512 SER A CA 1
ATOM 4114 C C . SER A 1 512 ? 45.554 -11.365 -8.228 1.00 25.52 512 SER A C 1
ATOM 4116 O O . SER A 1 512 ? 46.746 -11.659 -8.194 1.00 25.52 512 SER A O 1
ATOM 4118 N N . VAL A 1 513 ? 45.114 -10.120 -8.000 1.00 31.11 513 VAL A N 1
ATOM 4119 C CA . VAL A 1 513 ? 45.014 -9.557 -6.630 1.00 31.11 513 VAL A CA 1
ATOM 4120 C C . VAL A 1 513 ? 43.625 -8.945 -6.459 1.00 31.11 513 VAL A C 1
ATOM 4122 O O . VAL A 1 513 ? 43.150 -8.346 -7.446 1.00 31.11 513 VAL A O 1
#

Secondary structure (DSSP, 8-state):
--------S--S-EE---GGGB-TTSSBPTT--EEEE-HHHHHTSS-TTS-EEEEEEEEEESSGGGGS----TT-TT-TT--EEE-S-EEEEEEEEEESSTT--------SSPEEEEEE-S--SSEEEEEEEEEEE-TTTT-EEEE--EEEEEE-SSEEEEEESS-EEEEEEEEE-SS--TTS-----SS-HHHHHHHHHHHHHHHHHHHHHHHTT--SHHHHHHHHHHHHHHHHHHHHHHHTT-TTSHHHHHHHHHHHHHHHHHHHHHHHHHHHHHHHHHHHHHH-GGGTT----THHHHIIIIIHHHHHHHHHHHH-TT-B-SSSSSB-GGGHHHHHHHHHHHHHHHHHHHHHHHHHHHHHTTTS-HHHHHHHHHHHHHHHHHHHHHHHHHHHHHHHHHT--HHHHHHHHHHHHHHHHHIIIIIIIT-HHHHHHHHHHHHHHHHHTTT--------GGGGGTTTS--------PPP---PPPP--------PPP-----------------

Solvent-accessible surface area (backbone atoms only — not comparable to full-atom values): 29813 Å² total; per-residue (Å²): 138,88,89,85,88,84,90,78,94,72,65,85,64,53,66,49,65,65,77,87,39,38,38,104,81,74,43,58,17,94,81,21,55,46,50,37,43,49,41,61,31,67,62,48,44,99,52,87,87,57,75,59,54,76,47,77,50,76,49,78,37,72,64,57,31,82,76,56,89,46,62,66,92,79,61,87,82,61,91,60,72,57,45,36,53,37,21,37,32,41,33,39,45,79,45,71,48,54,86,54,94,86,62,87,76,77,86,59,76,32,80,40,56,35,37,38,38,34,24,45,73,69,71,75,66,60,44,76,76,39,24,27,32,59,42,74,35,91,70,89,69,44,77,36,65,37,82,71,32,44,70,75,48,73,72,77,51,38,39,33,28,38,27,37,55,79,43,37,37,39,38,25,25,30,54,76,82,62,75,76,89,77,82,68,76,82,83,64,77,64,48,75,55,28,55,50,13,39,51,53,14,28,51,35,22,49,48,45,32,49,50,43,57,75,70,59,57,78,49,70,70,52,50,49,53,34,50,34,26,49,25,48,24,50,25,42,49,35,45,72,66,20,56,83,34,51,95,40,66,70,59,10,51,52,28,25,54,48,30,56,32,26,48,42,19,28,48,32,28,54,30,45,49,34,53,48,53,33,48,56,55,53,42,66,68,76,46,77,85,53,70,86,66,65,71,66,67,65,59,52,48,43,54,23,54,47,48,30,48,54,53,50,51,51,50,63,76,71,36,91,69,45,50,35,94,82,42,25,37,66,14,81,94,46,43,59,78,63,49,50,60,49,51,52,48,49,52,52,31,52,52,44,45,51,54,34,52,52,52,47,63,68,48,45,81,82,48,54,70,69,57,49,53,52,51,53,50,52,51,52,46,50,56,48,50,57,51,49,56,51,51,25,51,52,28,47,53,51,14,50,77,68,66,40,68,67,37,31,50,50,22,13,52,44,31,35,48,53,12,52,47,39,43,46,59,68,34,64,61,27,66,72,52,45,51,50,51,51,53,52,51,51,50,52,58,33,50,77,68,74,41,84,82,79,77,87,66,62,87,78,53,71,83,65,63,84,78,72,88,81,87,89,76,98,74,85,88,79,82,90,82,86,85,78,93,77,86,92,75,85,88,85,85,84,86,87,85,81,90,84,91,80,90,84,84,82,87,87,90,84,79,87,133

Nearest PDB structures (foldseek):
  9jr3-assembly1_R  TM=7.161E-01  e=4.157E-07  Homo sapiens
  6vn7-assembly1_R  TM=6.809E-01  e=3.686E-06  Homo sapiens
  8zje-assembly1_R  TM=7.199E-01  e=3.343E-04  Homo sapiens
  8iq6-assembly1_R  TM=6.497E-01  e=2.287E-04  Homo sapiens
  8yns-assembly1_R  TM=4.007E-01  e=3.759E-03  Homo sapiens

Organism: NCBI:txid100452